Protein AF-A0A8H6HG94-F1 (afdb_monomer_lite)

Foldseek 3Di:
DPDDFQAWAAEPQGDTDTADQCLLVQQFPLHDHSVVDDSDPDHHYDHAHPVLVVQLRQLSDLDFRDACQPDDLVSLLSNCVVCLNGLRQLSVLLSLLQLVVNPPADVSLLSQLLSCVLNVVLVSNLVSLVRNVVDDLVVSCVSCVVSPPVSSVSSVVSVVVVCVVPVDDPPPPVVVVVVVVVVPVVPDPDDDDDDDDDDDPPVVVVVVVVVVVVVVVVPPDPDDDPPPVVVVVVVDDDDDDDDDDDDDDDDDDDDDDDDDDDDDDDDDDDDPPPPPPPPDPDQQPCQVPADEQPPDPDRFQAWAAEPQGHIHGADQCLLVSQFPLDDHSVVDDSDSDHHYDHHHPVLVSQLRQLSDSDNRDHCPPPDPVSLVSNCVVCVNGSRSSSVSSSVSNVD

Structure (mmCIF, N/CA/C/O backbone):
data_AF-A0A8H6HG94-F1
#
_entry.id   AF-A0A8H6HG94-F1
#
loop_
_atom_site.group_PDB
_atom_site.id
_atom_site.type_symbol
_atom_site.label_atom_id
_atom_site.label_alt_id
_atom_site.label_comp_id
_atom_site.label_asym_id
_atom_site.label_entity_id
_atom_site.label_seq_id
_atom_site.pdbx_PDB_ins_code
_atom_site.Cartn_x
_atom_site.Cartn_y
_atom_site.Cartn_z
_atom_site.occupancy
_atom_site.B_iso_or_equiv
_atom_site.auth_seq_id
_atom_site.auth_comp_id
_atom_site.auth_asym_id
_atom_site.auth_atom_id
_atom_site.pdbx_PDB_model_num
ATOM 1 N N . CYS A 1 1 ? -9.031 15.839 4.092 1.00 82.94 1 CYS A N 1
ATOM 2 C CA . CYS A 1 1 ? -9.150 15.221 5.429 1.00 82.94 1 CYS A CA 1
ATOM 3 C C . CYS A 1 1 ? -9.768 16.244 6.386 1.00 82.94 1 CYS A C 1
ATOM 5 O O . CYS A 1 1 ? -9.260 17.359 6.403 1.00 82.94 1 CYS A O 1
ATOM 7 N N . PRO A 1 2 ? -10.858 15.927 7.112 1.00 89.69 2 PRO A N 1
ATOM 8 C CA . PRO A 1 2 ? -11.470 16.844 8.082 1.00 89.69 2 PRO A CA 1
ATOM 9 C C . PRO A 1 2 ? -10.837 16.780 9.485 1.00 89.69 2 PRO A C 1
ATOM 11 O O . PRO A 1 2 ? -11.176 17.596 10.338 1.00 89.69 2 PRO A O 1
ATOM 14 N N . ILE A 1 3 ? -9.959 15.805 9.743 1.00 92.38 3 ILE A N 1
ATOM 15 C CA . ILE A 1 3 ? -9.299 15.629 11.041 1.00 92.38 3 ILE A CA 1
ATOM 16 C C . ILE A 1 3 ? -8.318 16.796 11.251 1.00 92.38 3 ILE A C 1
ATOM 18 O O . ILE A 1 3 ? -7.594 17.140 10.312 1.00 92.38 3 ILE A O 1
ATOM 22 N N . PRO A 1 4 ? -8.274 17.423 12.440 1.00 94.81 4 PRO A N 1
ATOM 23 C CA . PRO A 1 4 ? -7.261 18.422 12.756 1.00 94.81 4 PRO A CA 1
ATOM 24 C C . PRO A 1 4 ? -5.846 17.848 12.642 1.00 94.81 4 PRO A C 1
ATOM 26 O O . PRO A 1 4 ? -5.587 16.709 13.027 1.00 94.81 4 PRO A O 1
ATOM 29 N N . VAL A 1 5 ? -4.924 18.642 12.106 1.00 96.38 5 VAL A N 1
ATOM 30 C CA . VAL A 1 5 ? -3.499 18.292 12.066 1.00 96.38 5 VAL A CA 1
ATOM 31 C C . VAL A 1 5 ? -2.933 18.372 13.484 1.00 96.38 5 VAL A C 1
ATOM 33 O O . VAL A 1 5 ? -3.078 19.404 14.135 1.00 96.38 5 VAL A O 1
ATOM 36 N N . ASP A 1 6 ? -2.286 17.301 13.942 1.00 96.56 6 ASP A N 1
ATOM 37 C CA . ASP A 1 6 ? -1.688 17.181 15.285 1.00 96.56 6 ASP A CA 1
ATOM 38 C C . ASP A 1 6 ? -0.169 16.906 15.239 1.00 96.56 6 ASP A C 1
ATOM 40 O O . ASP A 1 6 ? 0.481 16.731 16.272 1.00 96.56 6 ASP A O 1
ATOM 44 N N . LEU A 1 7 ? 0.407 16.880 14.034 1.00 96.56 7 LEU A N 1
ATOM 45 C CA . LEU A 1 7 ? 1.827 16.672 13.789 1.00 96.56 7 LEU A CA 1
ATOM 46 C C . LEU A 1 7 ? 2.259 17.407 12.520 1.00 96.56 7 LEU A C 1
ATOM 48 O O . LEU A 1 7 ? 1.580 17.342 11.494 1.00 96.56 7 LEU A O 1
ATOM 52 N N . ILE A 1 8 ? 3.422 18.056 12.567 1.00 97.81 8 ILE A N 1
ATOM 53 C CA . ILE A 1 8 ? 4.072 18.634 11.388 1.00 97.81 8 ILE A CA 1
ATOM 54 C C . ILE A 1 8 ? 5.336 17.835 11.081 1.00 97.81 8 ILE A C 1
ATOM 56 O O . ILE A 1 8 ? 6.225 17.700 11.921 1.00 97.81 8 ILE A O 1
ATOM 60 N N . LEU A 1 9 ? 5.421 17.323 9.860 1.00 97.94 9 LEU A N 1
ATOM 61 C CA . LEU A 1 9 ? 6.606 16.677 9.310 1.00 97.94 9 LEU A CA 1
ATOM 62 C C . LEU A 1 9 ? 7.356 17.685 8.434 1.00 97.94 9 LEU A C 1
ATOM 64 O O . LEU A 1 9 ? 6.733 18.455 7.699 1.00 97.94 9 LEU A O 1
ATOM 68 N N . ARG A 1 10 ? 8.686 17.683 8.501 1.00 98.56 10 ARG A N 1
ATOM 69 C CA . ARG A 1 10 ? 9.562 18.490 7.650 1.00 98.56 10 ARG A CA 1
ATOM 70 C C . ARG A 1 10 ? 10.376 17.567 6.756 1.00 98.56 10 ARG A C 1
ATOM 72 O O . ARG A 1 10 ? 11.128 16.731 7.245 1.00 98.56 10 ARG A O 1
ATOM 79 N N . SER A 1 11 ? 10.212 17.717 5.453 1.00 98.69 11 SER A N 1
ATOM 80 C CA . SER A 1 11 ? 10.972 16.964 4.457 1.00 98.69 11 SER A CA 1
ATOM 81 C C . SER A 1 11 ? 12.430 17.432 4.366 1.00 98.69 11 SER A C 1
ATOM 83 O O . SER A 1 11 ? 12.819 18.478 4.910 1.00 98.69 11 SER A O 1
ATOM 85 N N . SER A 1 12 ? 13.249 16.692 3.618 1.00 98.44 12 SER A N 1
ATOM 86 C CA . SER A 1 12 ? 14.649 17.052 3.363 1.00 98.44 12 SER A CA 1
ATOM 87 C C . SER A 1 12 ? 14.797 18.378 2.603 1.00 98.44 12 SER A C 1
ATOM 89 O O . SER A 1 12 ? 15.678 19.178 2.936 1.00 98.44 12 SER A O 1
ATOM 91 N N . ASP A 1 13 ? 13.876 18.667 1.679 1.00 98.44 13 ASP A N 1
ATOM 92 C CA . ASP A 1 13 ? 13.732 19.928 0.933 1.00 98.44 13 ASP A CA 1
ATOM 93 C C . ASP A 1 13 ? 12.934 21.010 1.693 1.00 98.44 13 ASP A C 1
ATOM 95 O O . ASP A 1 13 ? 12.581 22.047 1.135 1.00 98.44 13 ASP A O 1
ATOM 99 N N . LYS A 1 14 ? 12.712 20.812 3.000 1.00 98.25 14 LYS A N 1
ATOM 100 C CA . LYS A 1 14 ? 12.126 21.784 3.944 1.00 98.25 14 LYS A CA 1
ATOM 101 C C . LYS A 1 14 ? 10.649 22.115 3.720 1.00 98.25 14 LYS A C 1
ATOM 103 O O . LYS A 1 14 ? 10.149 23.064 4.326 1.00 98.25 14 LYS A O 1
ATOM 108 N N . ALA A 1 15 ? 9.927 21.317 2.940 1.00 98.44 15 ALA A N 1
ATOM 109 C CA . ALA A 1 15 ? 8.474 21.378 2.903 1.00 98.44 15 ALA A CA 1
ATOM 110 C C . ALA A 1 15 ? 7.891 20.954 4.262 1.00 98.44 15 ALA A C 1
ATOM 112 O O . ALA A 1 15 ? 8.326 19.973 4.868 1.00 98.44 15 ALA A O 1
ATOM 113 N N . LEU A 1 16 ? 6.895 21.702 4.742 1.00 98.19 16 LEU A N 1
ATOM 114 C CA . LEU A 1 16 ? 6.134 21.367 5.945 1.00 98.19 16 LEU A CA 1
ATOM 115 C C . LEU A 1 16 ? 4.840 20.667 5.542 1.00 98.19 16 LEU A C 1
ATOM 117 O O . LEU A 1 16 ? 4.075 21.188 4.728 1.00 98.19 16 LEU A O 1
ATOM 121 N N . ILE A 1 17 ? 4.601 19.489 6.108 1.00 98.06 17 ILE A N 1
ATOM 122 C CA . ILE A 1 17 ? 3.459 18.642 5.774 1.00 98.06 17 ILE A CA 1
ATOM 123 C C . ILE A 1 17 ? 2.725 18.288 7.062 1.00 98.06 17 ILE A C 1
ATOM 125 O O . ILE A 1 17 ? 3.310 17.732 7.990 1.00 98.06 17 ILE A O 1
ATOM 129 N N . GLY A 1 18 ? 1.438 18.626 7.120 1.00 96.88 18 GLY A N 1
ATOM 130 C CA . GLY A 1 18 ? 0.573 18.229 8.225 1.00 96.88 18 GLY A CA 1
ATOM 131 C C . GLY A 1 18 ? 0.228 16.744 8.156 1.00 96.88 18 GLY A C 1
ATOM 132 O O . GLY A 1 18 ? -0.072 16.229 7.080 1.00 96.88 18 GLY A O 1
ATOM 133 N N . ALA A 1 19 ? 0.253 16.075 9.303 1.00 97.12 19 ALA A N 1
ATOM 134 C CA . ALA A 1 19 ? -0.094 14.670 9.462 1.00 97.12 19 ALA A CA 1
ATOM 135 C C . ALA A 1 19 ? -0.987 14.458 10.698 1.00 97.12 19 ALA A C 1
ATOM 137 O O . ALA A 1 19 ? -1.244 15.392 11.464 1.00 97.12 19 ALA A O 1
ATOM 138 N N . HIS A 1 20 ? -1.459 13.219 10.865 1.00 96.62 20 HIS A N 1
ATOM 139 C CA . HIS A 1 20 ? -2.215 12.786 12.040 1.00 96.62 20 HIS A CA 1
ATOM 140 C C . HIS A 1 20 ? -1.486 11.628 12.717 1.00 96.62 20 HIS A C 1
ATOM 142 O O . HIS A 1 20 ? -1.330 10.574 12.094 1.00 96.62 20 HIS A O 1
ATOM 148 N N . LYS A 1 21 ? -1.071 11.788 13.977 1.00 96.94 21 LYS A N 1
ATOM 149 C CA . LYS A 1 21 ? -0.352 10.756 14.748 1.00 96.94 21 LYS A CA 1
ATOM 150 C C . LYS A 1 21 ? -1.092 9.417 14.722 1.00 96.94 21 LYS A C 1
ATOM 152 O O . LYS A 1 21 ? -0.488 8.386 14.438 1.00 96.94 21 LYS A O 1
ATOM 157 N N . ALA A 1 22 ? -2.411 9.459 14.925 1.00 95.62 22 ALA A N 1
ATOM 158 C CA . ALA A 1 22 ? -3.270 8.278 14.896 1.00 95.62 22 ALA A CA 1
ATOM 159 C C . ALA A 1 22 ? -3.232 7.556 13.538 1.00 95.62 22 ALA A C 1
ATOM 161 O O . ALA A 1 22 ? -3.143 6.333 13.498 1.00 95.62 22 ALA A O 1
ATOM 162 N N . ASN A 1 23 ? -3.238 8.287 12.420 1.00 96.00 23 ASN A N 1
ATOM 163 C CA . ASN A 1 23 ? -3.159 7.668 11.095 1.00 96.00 23 ASN A CA 1
ATOM 164 C C . ASN A 1 23 ? -1.783 7.045 10.843 1.00 96.00 23 ASN A C 1
ATOM 166 O O . ASN A 1 23 ? -1.712 5.958 10.272 1.00 96.00 23 ASN A O 1
ATOM 170 N N . LEU A 1 24 ? -0.704 7.707 11.275 1.00 96.62 24 LEU A N 1
ATOM 171 C CA . LEU A 1 24 ? 0.651 7.176 11.126 1.00 96.62 24 LEU A CA 1
ATOM 172 C C . LEU A 1 24 ? 0.808 5.840 11.865 1.00 96.62 24 LEU A C 1
ATOM 174 O O . LEU A 1 24 ? 1.268 4.872 11.275 1.00 96.62 24 LEU A O 1
ATOM 178 N N . GLU A 1 25 ? 0.372 5.755 13.122 1.00 95.62 25 GLU A N 1
ATOM 179 C CA . GLU A 1 25 ? 0.377 4.498 13.891 1.00 95.62 25 GLU A CA 1
ATOM 180 C C . GLU A 1 25 ? -0.512 3.419 13.250 1.00 95.62 25 GLU A C 1
ATOM 182 O O . GLU A 1 25 ? -0.218 2.216 13.266 1.00 95.62 25 GLU A O 1
ATOM 187 N N . HIS A 1 26 ? -1.638 3.848 12.688 1.00 92.88 26 HIS A N 1
ATOM 188 C CA . HIS A 1 26 ? -2.634 2.935 12.167 1.00 92.88 26 HIS A CA 1
ATOM 189 C C . HIS A 1 26 ? -2.211 2.280 10.847 1.00 92.88 26 HIS A C 1
ATOM 191 O O . HIS A 1 26 ? -2.301 1.061 10.705 1.00 92.88 26 HIS A O 1
ATOM 197 N N . PHE A 1 27 ? -1.717 3.069 9.894 1.00 94.44 27 PHE A N 1
ATOM 198 C CA . PHE A 1 27 ? -1.426 2.619 8.529 1.00 94.44 27 PHE A CA 1
ATOM 199 C C . PHE A 1 27 ? 0.044 2.259 8.288 1.00 94.44 27 PHE A C 1
ATOM 201 O O . PHE A 1 27 ? 0.406 1.854 7.182 1.00 94.44 27 PHE A O 1
ATOM 208 N N . SER A 1 28 ? 0.893 2.395 9.304 1.00 95.56 28 SER A N 1
ATOM 209 C CA . SER A 1 28 ? 2.321 2.123 9.218 1.00 95.56 28 SER A CA 1
ATOM 210 C C . SER A 1 28 ? 2.823 1.443 10.489 1.00 95.56 28 SER A C 1
ATOM 212 O O . SER A 1 28 ? 2.364 1.718 11.593 1.00 95.56 28 SER A O 1
ATOM 214 N N . ASP A 1 29 ? 3.794 0.545 10.324 1.00 95.06 29 ASP A N 1
ATOM 215 C CA . ASP A 1 29 ? 4.543 -0.051 11.440 1.00 95.06 29 ASP A CA 1
ATOM 216 C C . ASP A 1 29 ? 5.924 0.604 11.635 1.00 95.06 29 ASP A C 1
ATOM 218 O O . ASP A 1 29 ? 6.711 0.183 12.485 1.00 95.06 29 ASP A O 1
ATOM 222 N N . GLY A 1 30 ? 6.238 1.624 10.831 1.00 95.94 30 GLY A N 1
ATOM 223 C CA . GLY A 1 30 ? 7.483 2.387 10.901 1.00 95.94 30 GLY A CA 1
ATOM 224 C C . GLY A 1 30 ? 7.410 3.616 11.805 1.00 95.94 30 GLY A C 1
ATOM 225 O O . GLY A 1 30 ? 8.455 4.139 12.194 1.00 95.94 30 GLY A O 1
ATOM 226 N N . PHE A 1 31 ? 6.205 4.075 12.154 1.00 96.31 31 PHE A N 1
ATOM 227 C CA . PHE A 1 31 ? 6.005 5.195 13.072 1.00 96.31 31 PHE A CA 1
ATOM 228 C C . PHE A 1 31 ? 5.763 4.725 14.516 1.00 96.31 31 PHE A C 1
ATOM 230 O O . PHE A 1 31 ? 5.248 3.628 14.744 1.00 96.31 31 PHE A O 1
ATOM 237 N N . PRO A 1 32 ? 6.159 5.535 15.514 1.00 95.62 32 PRO A N 1
ATOM 238 C CA . PRO A 1 32 ? 5.850 5.263 16.914 1.00 95.62 32 PRO A CA 1
ATOM 239 C C . PRO A 1 32 ? 4.342 5.376 17.188 1.00 95.62 32 PRO A C 1
ATOM 241 O O . PRO A 1 32 ? 3.606 6.000 16.425 1.00 95.62 32 PRO A O 1
ATOM 244 N N . SER A 1 33 ? 3.894 4.807 18.311 1.00 96.00 33 SER A N 1
ATOM 245 C CA . SER A 1 33 ? 2.504 4.948 18.767 1.00 96.00 33 SER A CA 1
ATOM 246 C C . SER A 1 33 ? 2.163 6.419 19.014 1.00 96.00 33 SER A C 1
ATOM 248 O O . SER A 1 33 ? 3.008 7.155 19.536 1.00 96.00 33 SER A O 1
ATOM 250 N N . ALA A 1 34 ? 0.944 6.843 18.674 1.00 95.44 34 ALA A N 1
ATOM 251 C CA . ALA A 1 34 ? 0.501 8.228 18.782 1.00 95.44 34 ALA A CA 1
ATOM 252 C C . ALA A 1 34 ? 0.690 8.783 20.203 1.00 95.44 34 ALA A C 1
ATOM 254 O O . ALA A 1 34 ? 1.217 9.883 20.366 1.00 95.44 34 ALA A O 1
ATOM 255 N N . ASP A 1 35 ? 0.390 7.970 21.219 1.00 95.06 35 ASP A N 1
ATOM 256 C CA . ASP A 1 35 ? 0.524 8.321 22.639 1.00 95.06 35 ASP A CA 1
ATOM 257 C C . ASP A 1 35 ? 1.982 8.517 23.087 1.00 95.06 35 ASP A C 1
ATOM 259 O O . ASP A 1 35 ? 2.257 9.154 24.104 1.00 95.06 35 ASP A O 1
ATOM 263 N N . SER A 1 36 ? 2.943 7.958 22.345 1.00 93.75 36 SER A N 1
ATOM 264 C CA . SER A 1 36 ? 4.373 8.080 22.658 1.00 93.75 36 SER A CA 1
ATOM 265 C C . SER A 1 36 ? 5.028 9.322 22.051 1.00 93.75 36 SER A C 1
ATOM 267 O O . SER A 1 36 ? 6.178 9.630 22.372 1.00 93.75 36 SER A O 1
ATOM 269 N N . VAL A 1 37 ? 4.311 10.048 21.189 1.00 92.62 37 VAL A N 1
ATOM 270 C CA . VAL A 1 37 ? 4.799 11.258 20.527 1.00 92.62 37 VAL A CA 1
ATOM 271 C C . VAL A 1 37 ? 4.257 12.483 21.254 1.00 92.62 37 VAL A C 1
ATOM 273 O O . VAL A 1 37 ? 3.059 12.751 21.230 1.00 92.62 37 VAL A O 1
ATOM 276 N N . SER A 1 38 ? 5.142 13.274 21.861 1.00 91.44 38 SER A N 1
ATOM 277 C CA . SER A 1 38 ? 4.771 14.535 22.516 1.00 91.44 38 SER A CA 1
ATOM 278 C C . SER A 1 38 ? 4.160 15.545 21.538 1.00 91.44 38 SER A C 1
ATOM 280 O O . SER A 1 38 ? 4.526 15.574 20.361 1.00 91.44 38 SER A O 1
ATOM 282 N N . ASP A 1 39 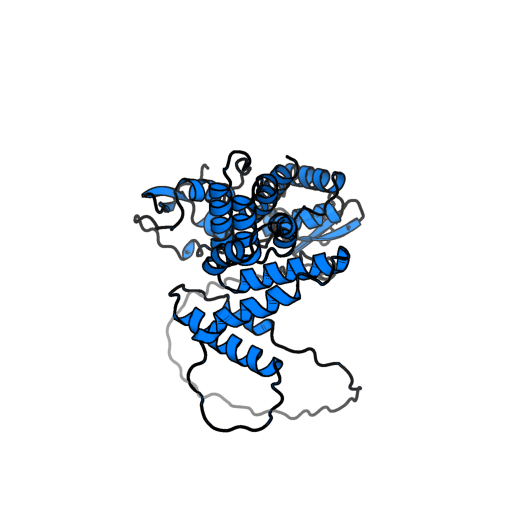? 3.278 16.418 22.022 1.00 90.25 39 ASP A N 1
ATOM 283 C CA . ASP A 1 39 ? 2.717 17.553 21.268 1.00 90.25 39 ASP A CA 1
ATOM 284 C C . ASP A 1 39 ? 3.737 18.699 21.142 1.00 90.25 39 ASP A C 1
ATOM 286 O O . ASP A 1 39 ? 3.556 19.791 21.675 1.00 90.25 39 ASP A O 1
ATOM 290 N N . SER A 1 40 ? 4.865 18.423 20.483 1.00 89.25 40 SER A N 1
ATOM 291 C CA . SER A 1 40 ? 5.859 19.449 20.166 1.00 89.25 40 SER A CA 1
ATOM 292 C C . SER A 1 40 ? 5.371 20.309 19.002 1.00 89.25 40 SER A C 1
ATOM 294 O O . SER A 1 40 ? 4.912 19.780 17.991 1.00 89.25 40 SER A O 1
ATOM 296 N N . GLU A 1 41 ? 5.534 21.629 19.111 1.00 90.69 41 GLU A N 1
ATOM 297 C CA . GLU A 1 41 ? 5.369 22.546 17.974 1.00 90.69 41 GLU A CA 1
ATOM 298 C C . GLU A 1 41 ? 6.512 22.405 16.952 1.00 90.69 41 GLU A C 1
ATOM 300 O O . GLU A 1 41 ? 6.396 22.867 15.816 1.00 90.69 41 GLU A O 1
ATOM 305 N N . GLU A 1 42 ? 7.627 21.772 17.337 1.00 96.38 42 GLU A N 1
ATOM 306 C CA . GLU A 1 42 ? 8.773 21.579 16.454 1.00 96.38 42 GLU A CA 1
ATOM 307 C C . GLU A 1 42 ? 8.487 20.501 15.392 1.00 96.38 42 GLU A C 1
ATOM 309 O O . GLU A 1 42 ? 8.160 19.364 15.747 1.00 96.38 42 GLU A O 1
ATOM 314 N N . PRO A 1 43 ? 8.655 20.815 14.091 1.00 97.69 43 PRO A N 1
ATOM 315 C CA . PRO A 1 43 ? 8.489 19.837 13.024 1.00 97.69 43 PRO A CA 1
ATOM 316 C C . PRO A 1 43 ? 9.466 18.659 13.125 1.00 97.69 43 PRO A C 1
ATOM 318 O O . PRO A 1 43 ? 10.659 18.853 13.363 1.00 97.69 43 PRO A O 1
ATOM 321 N N . VAL A 1 44 ? 8.985 17.448 12.841 1.00 97.38 44 VAL A N 1
ATOM 322 C CA . VAL A 1 44 ? 9.814 16.233 12.795 1.00 97.38 44 VAL A CA 1
ATOM 323 C C . VAL A 1 44 ? 10.494 16.108 11.434 1.00 97.38 44 VAL A C 1
ATOM 325 O O . VAL A 1 44 ? 9.818 15.995 10.414 1.00 97.38 44 VAL A O 1
ATOM 328 N N . ASP A 1 45 ? 11.826 16.092 11.415 1.00 98.00 45 ASP A N 1
ATOM 329 C CA . ASP A 1 45 ? 12.616 15.936 10.189 1.00 98.00 45 ASP A CA 1
ATOM 330 C C . ASP A 1 45 ? 12.582 14.502 9.639 1.00 98.00 45 ASP A C 1
ATOM 332 O O . ASP A 1 45 ? 12.952 13.551 10.331 1.00 98.00 45 ASP A O 1
ATOM 336 N N . LEU A 1 46 ? 12.219 14.363 8.363 1.00 98.25 46 LEU A N 1
ATOM 337 C CA . LEU A 1 46 ? 12.303 13.128 7.581 1.00 98.25 46 LEU A CA 1
ATOM 338 C C . LEU A 1 46 ? 13.290 13.303 6.411 1.00 98.25 46 LEU A C 1
ATOM 340 O O . LEU A 1 46 ? 13.616 14.421 6.012 1.00 98.25 46 LEU A O 1
ATOM 344 N N . SER A 1 47 ? 13.824 12.195 5.888 1.00 98.12 47 SER A N 1
ATOM 345 C CA . SER A 1 47 ? 14.879 12.232 4.856 1.00 98.12 47 SER A CA 1
ATOM 346 C C . SER A 1 47 ? 14.341 12.342 3.432 1.00 98.12 47 SER A C 1
ATOM 348 O O . SER A 1 47 ? 15.080 12.682 2.514 1.00 98.12 47 SER A O 1
ATOM 350 N N . GLU A 1 48 ? 13.069 12.027 3.252 1.00 98.50 48 GLU A N 1
ATOM 351 C CA . GLU A 1 48 ? 12.347 12.048 1.992 1.00 98.50 48 GLU A CA 1
ATOM 352 C C . GLU A 1 48 ? 12.009 13.495 1.613 1.00 98.50 48 GLU A C 1
ATOM 354 O O . GLU A 1 48 ? 11.821 14.352 2.485 1.00 98.50 48 GLU A O 1
ATOM 359 N N . ASP A 1 49 ? 11.946 13.776 0.313 1.00 98.62 49 ASP A N 1
ATOM 360 C CA . ASP A 1 49 ? 11.480 15.068 -0.189 1.00 98.62 49 ASP A CA 1
ATOM 361 C C . ASP A 1 49 ? 9.967 15.257 0.033 1.00 98.62 49 ASP A C 1
ATOM 363 O O . ASP A 1 49 ? 9.218 14.338 0.395 1.00 98.62 49 ASP A O 1
ATOM 367 N N . GLY A 1 50 ? 9.499 16.488 -0.168 1.00 98.38 50 GLY A N 1
ATOM 368 C CA . GLY A 1 50 ? 8.107 16.840 0.058 1.00 98.38 50 GLY A CA 1
ATOM 369 C C . GLY A 1 50 ? 7.118 16.144 -0.884 1.00 98.38 50 GLY A C 1
ATOM 370 O O . GLY A 1 50 ? 5.968 15.946 -0.489 1.00 98.38 50 GLY A O 1
ATOM 371 N N . ALA A 1 51 ? 7.518 15.776 -2.105 1.00 97.94 51 ALA A N 1
ATOM 372 C CA . ALA A 1 51 ? 6.645 15.108 -3.072 1.00 97.94 51 ALA A CA 1
ATOM 373 C C . ALA A 1 51 ? 6.411 13.643 -2.677 1.00 97.94 51 ALA A C 1
ATOM 375 O O . ALA A 1 51 ? 5.262 13.214 -2.528 1.00 97.94 51 ALA A O 1
ATOM 376 N N . THR A 1 52 ? 7.493 12.927 -2.379 1.00 98.38 52 THR A N 1
ATOM 377 C CA . THR A 1 52 ? 7.501 11.554 -1.873 1.00 98.38 52 THR A CA 1
ATOM 378 C C . THR A 1 52 ? 6.681 11.439 -0.591 1.00 98.38 52 THR A C 1
ATOM 380 O O . THR A 1 52 ? 5.818 10.567 -0.484 1.00 98.38 52 THR A O 1
ATOM 383 N N . LEU A 1 53 ? 6.870 12.352 0.373 1.00 98.31 53 LEU A N 1
ATOM 384 C CA . LEU A 1 53 ? 6.099 12.330 1.620 1.00 98.31 53 LEU A CA 1
ATOM 385 C C . LEU A 1 53 ? 4.608 12.589 1.404 1.00 98.31 53 LEU A C 1
ATOM 387 O O . LEU A 1 53 ? 3.789 11.920 2.029 1.00 98.31 53 LEU A O 1
ATOM 391 N N . LYS A 1 54 ? 4.224 13.523 0.527 1.00 97.31 54 LYS A N 1
ATOM 392 C CA . LYS A 1 54 ? 2.803 13.768 0.228 1.00 97.31 54 LYS A CA 1
ATOM 393 C C . LYS A 1 54 ? 2.132 12.527 -0.352 1.00 97.31 54 LYS A C 1
ATOM 395 O O . LYS A 1 54 ? 1.030 12.184 0.076 1.00 97.31 54 LYS A O 1
ATOM 400 N N . LEU A 1 55 ? 2.797 11.848 -1.288 1.00 97.62 55 LEU A N 1
ATOM 401 C CA . LEU A 1 55 ? 2.300 10.603 -1.871 1.00 97.62 55 LEU A CA 1
ATOM 402 C C . LEU A 1 55 ? 2.217 9.503 -0.814 1.00 97.62 55 LEU A C 1
ATOM 404 O O . LEU A 1 55 ? 1.147 8.927 -0.637 1.00 97.62 55 LEU A O 1
ATOM 408 N N . LEU A 1 56 ? 3.281 9.282 -0.041 1.00 97.94 56 LEU A N 1
ATOM 409 C CA . LEU A 1 56 ? 3.312 8.289 1.033 1.00 97.94 56 LEU A CA 1
ATOM 410 C C . LEU A 1 56 ? 2.169 8.496 2.039 1.00 97.94 56 LEU A C 1
ATOM 412 O O . LEU A 1 56 ? 1.417 7.566 2.334 1.00 97.94 56 LEU A O 1
ATOM 416 N N . LEU A 1 57 ? 2.011 9.727 2.535 1.00 96.94 57 LEU A N 1
ATOM 417 C CA . LEU A 1 57 ? 0.988 10.086 3.518 1.00 96.94 57 LEU A CA 1
ATOM 418 C C . LEU A 1 57 ? -0.420 9.981 2.939 1.00 96.94 57 LEU A C 1
ATOM 420 O O . LEU A 1 57 ? -1.3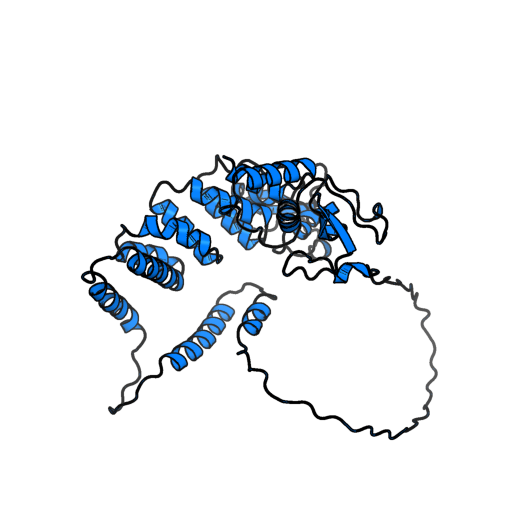40 9.625 3.671 1.00 96.94 57 LEU A O 1
ATOM 424 N N . SER A 1 58 ? -0.606 10.213 1.634 1.00 95.38 58 SER A N 1
ATOM 425 C CA . SER A 1 58 ? -1.911 10.035 0.989 1.00 95.38 58 SER A CA 1
ATOM 426 C C . SER A 1 58 ? -2.455 8.610 1.143 1.00 95.38 58 SER A C 1
ATOM 428 O O . SER A 1 58 ? -3.673 8.450 1.233 1.00 95.38 58 SER A O 1
ATOM 430 N N . GLY A 1 59 ? -1.567 7.612 1.259 1.00 94.19 59 GLY A N 1
ATOM 431 C CA . GLY A 1 59 ? -1.920 6.217 1.520 1.00 94.19 59 GLY A CA 1
ATOM 432 C C . GLY A 1 59 ? -2.143 5.845 2.975 1.00 94.19 59 GLY A C 1
ATOM 433 O O . GLY A 1 59 ? -2.478 4.700 3.258 1.00 94.19 59 GLY A O 1
ATOM 434 N N . MET A 1 60 ? -2.005 6.803 3.888 1.00 95.12 60 MET A N 1
ATOM 435 C CA . MET A 1 60 ? -2.374 6.666 5.300 1.00 95.12 60 MET A CA 1
ATOM 436 C C . MET A 1 60 ? -3.715 7.341 5.602 1.00 95.12 60 MET A C 1
ATOM 438 O O . MET A 1 60 ? -4.032 7.684 6.742 1.00 95.12 60 MET A O 1
ATOM 442 N N . HIS A 1 61 ? -4.511 7.575 4.565 1.00 91.56 61 HIS A N 1
ATOM 443 C CA . HIS A 1 61 ? -5.881 8.036 4.676 1.00 91.56 61 HIS A CA 1
ATOM 444 C C . HIS A 1 61 ? -6.807 7.019 4.016 1.00 91.56 61 HIS A C 1
ATOM 446 O O . HIS A 1 61 ? -6.444 6.377 3.032 1.00 91.56 61 HIS A O 1
ATOM 452 N N . LYS A 1 62 ? -8.032 6.920 4.537 1.00 90.25 62 LYS A N 1
ATOM 453 C CA . LYS A 1 62 ? -9.139 6.168 3.935 1.00 90.25 62 LYS A CA 1
ATOM 454 C C . LYS A 1 62 ? -9.643 6.880 2.676 1.00 90.25 62 LYS A C 1
ATOM 456 O O . LYS A 1 62 ? -10.689 7.521 2.675 1.00 90.25 62 LYS A O 1
ATOM 461 N N . GLN A 1 63 ? -8.821 6.876 1.638 1.00 92.00 63 GLN A N 1
ATOM 462 C CA . GLN A 1 63 ? -9.112 7.478 0.347 1.00 92.00 63 GLN A CA 1
ATOM 463 C C . GLN A 1 63 ? -8.418 6.683 -0.753 1.00 92.00 63 GLN A C 1
ATOM 465 O O . GLN A 1 63 ? -7.437 5.977 -0.517 1.00 92.00 63 GLN A O 1
ATOM 470 N N . ARG A 1 64 ? -8.909 6.835 -1.983 1.00 91.88 64 ARG A N 1
ATOM 471 C CA . ARG A 1 64 ? -8.260 6.255 -3.158 1.00 91.88 64 ARG A CA 1
ATOM 472 C C . ARG A 1 64 ? -6.844 6.818 -3.289 1.00 91.88 64 ARG A C 1
ATOM 474 O O . ARG A 1 64 ? -6.663 8.034 -3.204 1.00 91.88 64 ARG A O 1
ATOM 481 N N . LEU A 1 65 ? -5.863 5.941 -3.511 1.00 91.69 65 LEU A N 1
ATOM 482 C CA . LEU A 1 65 ? -4.497 6.386 -3.774 1.00 91.69 65 LEU A CA 1
ATOM 483 C C . LEU A 1 65 ? -4.450 7.222 -5.059 1.00 91.69 65 LEU A C 1
ATOM 485 O O . LEU A 1 65 ? -5.182 6.915 -6.010 1.00 91.69 65 LEU A O 1
ATOM 489 N N . PRO A 1 66 ? -3.603 8.265 -5.104 1.00 92.19 66 PRO A N 1
ATOM 490 C CA . PRO A 1 66 ? -3.318 8.958 -6.349 1.00 92.19 66 PRO A CA 1
ATOM 491 C C . PRO A 1 66 ? -2.774 7.961 -7.376 1.00 92.19 66 PRO A C 1
ATOM 493 O O . PRO A 1 66 ? -2.123 6.978 -7.023 1.00 92.19 66 PRO A O 1
ATOM 496 N N . ALA A 1 67 ? -3.068 8.205 -8.652 1.00 90.75 67 ALA A N 1
ATOM 497 C CA . ALA A 1 67 ? -2.538 7.370 -9.719 1.00 90.75 67 ALA A CA 1
ATOM 498 C C . ALA A 1 67 ? -1.010 7.489 -9.752 1.00 90.75 67 ALA A C 1
ATOM 500 O O . ALA A 1 67 ? -0.482 8.598 -9.762 1.00 90.75 67 ALA A O 1
ATOM 501 N N . LEU A 1 68 ? -0.314 6.353 -9.806 1.00 95.69 68 LEU A N 1
ATOM 502 C CA . LEU A 1 68 ? 1.150 6.317 -9.903 1.00 95.69 68 LEU A CA 1
ATOM 503 C C . LEU A 1 68 ? 1.631 6.297 -11.363 1.00 95.69 68 LEU A C 1
ATOM 505 O O . LEU A 1 68 ? 2.795 6.020 -11.646 1.00 95.69 68 LEU A O 1
ATOM 509 N N . ILE A 1 69 ? 0.721 6.520 -12.315 1.00 93.25 69 ILE A N 1
ATOM 510 C CA . ILE A 1 69 ? 1.029 6.451 -13.744 1.00 93.25 69 ILE A CA 1
ATOM 511 C C . ILE A 1 69 ? 1.908 7.612 -14.205 1.00 93.25 69 ILE A C 1
ATOM 513 O O . ILE A 1 69 ? 2.774 7.385 -15.043 1.00 93.25 69 ILE A O 1
ATOM 517 N N . ASP A 1 70 ? 1.708 8.791 -13.617 1.00 92.94 70 ASP A N 1
ATOM 518 C CA . ASP A 1 70 ? 2.376 10.039 -13.996 1.00 92.94 70 ASP A CA 1
ATOM 519 C C . ASP A 1 70 ? 3.729 10.237 -13.293 1.00 92.94 70 ASP A C 1
ATOM 521 O O . ASP A 1 70 ? 4.348 11.282 -13.460 1.00 92.94 70 ASP A O 1
ATOM 525 N N . LEU A 1 71 ? 4.156 9.270 -12.475 1.00 95.56 71 LEU A N 1
ATOM 526 C CA . LEU A 1 71 ? 5.434 9.326 -11.775 1.00 95.56 71 LEU A CA 1
ATOM 527 C C . LEU A 1 71 ? 6.542 8.752 -12.650 1.00 95.56 71 LEU A C 1
ATOM 529 O O . LEU A 1 71 ? 6.405 7.654 -13.201 1.00 95.56 71 LEU A O 1
ATOM 533 N N . GLU A 1 72 ? 7.656 9.470 -12.702 1.00 94.12 72 GLU A N 1
ATOM 534 C CA . GLU A 1 72 ? 8.885 8.996 -13.323 1.00 94.12 72 GLU A CA 1
ATOM 535 C C . GLU A 1 72 ? 9.511 7.869 -12.487 1.00 94.12 72 GLU A C 1
ATOM 537 O O . GLU A 1 72 ? 9.219 7.690 -11.298 1.00 94.12 72 GLU A O 1
ATOM 542 N N . MET A 1 73 ? 10.409 7.089 -13.094 1.00 92.38 73 MET A N 1
ATOM 543 C CA . MET A 1 73 ? 11.018 5.933 -12.429 1.00 92.38 73 MET A CA 1
ATOM 544 C C . MET A 1 73 ? 11.757 6.309 -11.131 1.00 92.38 73 MET A C 1
ATOM 546 O O . MET A 1 73 ? 11.655 5.597 -10.131 1.00 92.38 73 MET A O 1
ATOM 550 N N . GLU A 1 74 ? 12.461 7.444 -11.115 1.00 92.75 74 GLU A N 1
ATOM 551 C CA . GLU A 1 74 ? 13.143 7.944 -9.912 1.00 92.75 74 GLU A CA 1
ATOM 552 C C . GLU A 1 74 ? 12.148 8.232 -8.774 1.00 92.75 74 GLU A C 1
ATOM 554 O O . GLU A 1 74 ? 12.362 7.802 -7.638 1.00 92.75 74 GLU A O 1
ATOM 559 N N . GLU A 1 75 ? 11.018 8.874 -9.087 1.00 95.94 75 GLU A N 1
ATOM 560 C CA . GLU A 1 75 ? 9.956 9.189 -8.125 1.00 95.94 75 GLU A CA 1
ATOM 561 C C . GLU A 1 75 ? 9.267 7.917 -7.609 1.00 95.94 75 GLU A C 1
ATOM 563 O O . GLU A 1 75 ? 9.003 7.787 -6.410 1.00 95.94 75 GLU A O 1
ATOM 568 N N . LEU A 1 76 ? 9.015 6.940 -8.490 1.00 96.12 76 LEU A N 1
ATOM 569 C CA . LEU A 1 76 ? 8.443 5.642 -8.123 1.00 96.12 76 LEU A CA 1
ATOM 570 C C . LEU A 1 76 ? 9.351 4.862 -7.178 1.00 96.12 76 LEU A C 1
ATOM 572 O O . LEU A 1 76 ? 8.868 4.310 -6.187 1.00 96.12 76 LEU A O 1
ATOM 576 N N . VAL A 1 77 ? 10.655 4.813 -7.462 1.00 94.62 77 VAL A N 1
ATOM 577 C CA . VAL A 1 77 ? 11.628 4.149 -6.589 1.00 94.62 77 VAL A CA 1
ATOM 578 C C . VAL A 1 77 ? 11.710 4.875 -5.251 1.00 94.62 77 VAL A C 1
ATOM 580 O O . VAL A 1 77 ? 11.634 4.211 -4.219 1.00 94.62 77 VAL A O 1
ATOM 583 N N . ALA A 1 78 ? 11.777 6.210 -5.232 1.00 96.75 78 ALA A N 1
ATOM 584 C CA . ALA A 1 78 ? 11.787 6.988 -3.992 1.00 96.75 78 ALA A CA 1
ATOM 585 C C . ALA A 1 78 ? 10.544 6.711 -3.125 1.00 96.75 78 ALA A C 1
ATOM 587 O O . ALA A 1 78 ? 10.666 6.423 -1.929 1.00 96.75 78 ALA A O 1
ATOM 588 N N . LEU A 1 79 ? 9.352 6.697 -3.734 1.00 98.00 79 LEU A N 1
ATOM 589 C CA . LEU A 1 79 ? 8.106 6.339 -3.058 1.00 98.00 79 LEU A CA 1
ATOM 590 C C . LEU A 1 79 ? 8.110 4.889 -2.563 1.00 98.00 79 LEU A C 1
ATOM 592 O O . LEU A 1 79 ? 7.680 4.625 -1.440 1.00 98.00 79 LEU A O 1
ATOM 596 N N . ALA A 1 80 ? 8.616 3.952 -3.365 1.00 96.75 80 ALA A N 1
ATOM 597 C CA . ALA A 1 80 ? 8.713 2.548 -2.988 1.00 96.75 80 ALA A CA 1
ATOM 598 C C . ALA A 1 80 ? 9.655 2.349 -1.791 1.00 96.75 80 ALA A C 1
ATOM 600 O O . ALA A 1 80 ? 9.317 1.630 -0.851 1.00 96.75 80 ALA A O 1
ATOM 601 N N . GLU A 1 81 ? 10.814 3.013 -1.780 1.00 97.12 81 GLU A N 1
ATOM 602 C CA . GLU A 1 81 ? 11.759 2.958 -0.662 1.00 97.12 81 GLU A CA 1
ATOM 603 C C . GLU A 1 81 ? 11.185 3.584 0.610 1.00 97.12 81 GLU A C 1
ATOM 605 O O . GLU A 1 81 ? 11.351 3.021 1.695 1.00 97.12 81 GLU A O 1
ATOM 610 N N . ALA A 1 82 ? 10.479 4.711 0.489 1.00 98.19 82 ALA A N 1
ATOM 611 C CA . ALA A 1 82 ? 9.768 5.319 1.607 1.00 98.19 82 ALA A CA 1
ATOM 612 C C . ALA A 1 82 ? 8.669 4.380 2.137 1.00 98.19 82 ALA A C 1
ATOM 614 O O . ALA A 1 82 ? 8.564 4.165 3.346 1.00 98.19 82 ALA A O 1
ATOM 615 N N . GLY A 1 83 ? 7.905 3.751 1.238 1.00 97.62 83 GLY A N 1
ATOM 616 C CA . GLY A 1 83 ? 6.908 2.735 1.568 1.00 97.62 83 GLY A CA 1
ATOM 617 C C . GLY A 1 83 ? 7.499 1.588 2.385 1.00 97.62 83 GLY A C 1
ATOM 618 O O . GLY A 1 83 ? 6.946 1.235 3.422 1.00 97.62 83 GLY A O 1
ATOM 619 N N . GLU A 1 84 ? 8.652 1.055 1.977 1.00 97.25 84 GLU A N 1
ATOM 620 C CA . GLU A 1 84 ? 9.362 0.007 2.720 1.00 97.25 84 GLU A CA 1
ATOM 621 C C . GLU A 1 84 ? 9.890 0.498 4.069 1.00 97.25 84 GLU A C 1
ATOM 623 O O . GLU A 1 84 ? 9.729 -0.176 5.085 1.00 97.25 84 GLU A O 1
ATOM 628 N N . LYS A 1 85 ? 10.518 1.679 4.096 1.00 97.25 85 LYS A N 1
ATOM 629 C CA . LYS A 1 85 ? 11.115 2.258 5.306 1.00 97.25 85 LYS A CA 1
ATOM 630 C C . LYS A 1 85 ? 10.075 2.471 6.400 1.00 97.25 85 LYS A C 1
ATOM 632 O O . LYS A 1 85 ? 10.356 2.218 7.571 1.00 97.25 85 LYS A O 1
ATOM 637 N N . TYR A 1 86 ? 8.894 2.937 6.011 1.00 97.81 86 TYR A N 1
ATOM 638 C CA . TYR A 1 86 ? 7.793 3.206 6.921 1.00 97.81 86 TYR A CA 1
ATOM 639 C C . TYR A 1 86 ? 6.761 2.076 6.956 1.00 97.81 86 TYR A C 1
ATOM 641 O O . TYR A 1 86 ? 5.741 2.234 7.608 1.00 97.81 86 TYR A O 1
ATOM 649 N N . PHE A 1 87 ? 6.984 0.932 6.308 1.00 96.75 87 PHE A N 1
ATOM 650 C CA . PHE A 1 87 ? 6.032 -0.188 6.282 1.00 96.75 87 PHE A CA 1
ATOM 651 C C . PHE A 1 87 ? 4.598 0.224 5.888 1.00 96.75 87 PHE A C 1
ATOM 653 O O . PHE A 1 87 ? 3.622 -0.170 6.526 1.00 96.75 87 PHE A O 1
ATOM 660 N N . VAL A 1 88 ? 4.462 1.049 4.847 1.00 96.94 88 VAL A N 1
ATOM 661 C CA . VAL A 1 88 ? 3.163 1.469 4.297 1.00 96.94 88 VAL A CA 1
ATOM 662 C C . VAL A 1 88 ? 2.742 0.454 3.244 1.00 96.94 88 VAL A C 1
ATOM 664 O O . VAL A 1 88 ? 2.987 0.630 2.050 1.00 96.94 88 VAL A O 1
ATOM 667 N N . TYR A 1 89 ? 2.131 -0.641 3.694 1.00 94.88 89 TYR A N 1
ATOM 668 C CA . TYR A 1 89 ? 1.907 -1.835 2.870 1.00 94.88 89 TYR A CA 1
ATOM 669 C C . TYR A 1 89 ? 1.142 -1.571 1.566 1.00 94.88 89 TYR A C 1
ATOM 671 O O . TYR A 1 89 ? 1.486 -2.148 0.536 1.00 94.88 89 TYR A O 1
ATOM 679 N N . GLY A 1 90 ? 0.156 -0.666 1.579 1.00 93.62 90 GLY A N 1
ATOM 680 C CA . GLY A 1 90 ? -0.568 -0.270 0.366 1.00 93.62 90 GLY A CA 1
ATOM 681 C C . GLY A 1 90 ? 0.337 0.383 -0.686 1.00 93.62 90 GLY A C 1
ATOM 682 O O . GLY A 1 90 ? 0.232 0.055 -1.865 1.00 93.62 90 GLY A O 1
ATOM 683 N N . MET A 1 91 ? 1.271 1.243 -0.261 1.00 96.19 91 MET A N 1
ATOM 684 C CA . MET A 1 91 ? 2.248 1.884 -1.154 1.00 96.19 91 MET A CA 1
ATOM 685 C C . MET A 1 91 ? 3.296 0.896 -1.652 1.00 96.19 91 MET A C 1
ATOM 687 O O . MET A 1 91 ? 3.601 0.878 -2.839 1.00 96.19 91 MET A O 1
ATOM 691 N N . MET A 1 92 ? 3.805 0.035 -0.765 1.00 96.06 92 MET A N 1
ATOM 692 C CA . MET A 1 92 ? 4.747 -1.024 -1.144 1.00 96.06 92 MET A CA 1
ATOM 693 C C . MET A 1 92 ? 4.160 -1.901 -2.254 1.00 96.06 92 MET A C 1
ATOM 695 O O . MET A 1 92 ? 4.814 -2.152 -3.265 1.00 96.06 92 MET A O 1
ATOM 699 N N . ALA A 1 93 ? 2.905 -2.326 -2.092 1.00 94.06 93 ALA A N 1
ATOM 700 C CA . ALA A 1 93 ? 2.219 -3.162 -3.064 1.00 94.06 93 ALA A CA 1
ATOM 701 C C . ALA A 1 93 ? 1.938 -2.417 -4.380 1.00 94.06 93 ALA A C 1
ATOM 703 O O . ALA A 1 93 ? 2.223 -2.948 -5.450 1.00 94.06 93 ALA A O 1
ATOM 704 N N . ALA A 1 94 ? 1.443 -1.175 -4.315 1.00 95.50 94 ALA A N 1
ATOM 705 C CA . ALA A 1 94 ? 1.163 -0.375 -5.507 1.00 95.50 94 ALA A CA 1
ATOM 706 C C . ALA A 1 94 ? 2.434 -0.104 -6.333 1.00 95.50 94 ALA A C 1
ATOM 708 O O . ALA A 1 94 ? 2.440 -0.333 -7.542 1.00 95.50 94 ALA A O 1
ATOM 709 N N . CYS A 1 95 ? 3.538 0.298 -5.690 1.00 96.00 95 CYS A N 1
ATOM 710 C CA . CYS A 1 95 ? 4.813 0.501 -6.379 1.00 96.00 95 CYS A CA 1
ATOM 711 C C . CYS A 1 95 ? 5.376 -0.807 -6.949 1.00 96.00 95 CYS A C 1
ATOM 713 O O . CYS A 1 95 ? 5.867 -0.816 -8.076 1.00 96.00 95 CYS A O 1
ATOM 715 N N . THR A 1 96 ? 5.275 -1.919 -6.212 1.00 93.12 96 THR A N 1
ATOM 716 C CA . THR A 1 96 ? 5.758 -3.229 -6.686 1.00 93.12 96 THR A CA 1
ATOM 717 C C . THR A 1 96 ? 5.050 -3.664 -7.969 1.00 93.12 96 THR A C 1
ATOM 719 O O . THR A 1 96 ? 5.706 -4.204 -8.854 1.00 93.12 96 THR A O 1
ATOM 722 N N . GLU A 1 97 ? 3.752 -3.384 -8.114 1.00 92.31 97 GLU A N 1
ATOM 723 C CA . GLU A 1 97 ? 3.007 -3.687 -9.343 1.00 92.31 97 GLU A CA 1
ATOM 724 C C . GLU A 1 97 ? 3.235 -2.656 -10.465 1.00 92.31 97 GLU A C 1
ATOM 726 O O . GLU A 1 97 ? 3.189 -3.010 -11.647 1.00 92.31 97 GLU A O 1
ATOM 731 N N . ARG A 1 98 ? 3.489 -1.383 -10.127 1.00 94.12 98 ARG A N 1
ATOM 732 C CA . ARG A 1 98 ? 3.674 -0.305 -11.114 1.00 94.12 98 ARG A CA 1
ATOM 733 C C . ARG A 1 98 ? 5.051 -0.325 -11.768 1.00 94.12 98 ARG A C 1
ATOM 735 O O . ARG A 1 98 ? 5.134 -0.171 -12.987 1.00 94.12 98 ARG A O 1
ATOM 742 N N . ILE A 1 99 ? 6.117 -0.497 -10.988 1.00 91.81 99 ILE A N 1
ATOM 743 C CA . ILE A 1 99 ? 7.490 -0.330 -11.479 1.00 91.81 99 ILE A CA 1
ATOM 744 C C . ILE A 1 99 ? 7.824 -1.223 -12.698 1.00 91.81 99 ILE A C 1
ATOM 746 O O . ILE A 1 99 ? 8.334 -0.683 -13.679 1.00 91.81 99 ILE A O 1
ATOM 750 N N . PRO A 1 100 ? 7.483 -2.530 -12.752 1.00 89.50 100 PRO A N 1
ATOM 751 C CA . PRO A 1 100 ? 7.779 -3.368 -13.922 1.00 89.50 100 PRO A CA 1
ATOM 752 C C . PRO A 1 100 ? 7.206 -2.831 -15.238 1.00 89.50 100 PRO A C 1
ATOM 754 O O . PRO A 1 100 ? 7.659 -3.212 -16.310 1.00 89.50 100 PRO A O 1
ATOM 757 N N . ARG A 1 101 ? 6.171 -1.986 -15.160 1.00 88.81 101 ARG A N 1
ATOM 758 C CA . ARG A 1 101 ? 5.445 -1.435 -16.308 1.00 88.81 101 ARG A CA 1
ATOM 759 C C . ARG A 1 101 ? 6.028 -0.120 -16.814 1.00 88.81 101 ARG A C 1
ATOM 761 O O . ARG A 1 101 ? 5.651 0.296 -17.904 1.00 88.81 101 ARG A O 1
ATOM 768 N N . VAL A 1 102 ? 6.857 0.560 -16.018 1.00 89.81 102 VAL A N 1
ATOM 769 C CA . VAL A 1 102 ? 7.594 1.756 -16.467 1.00 89.81 102 VAL A CA 1
ATOM 770 C C . VAL A 1 102 ? 8.992 1.437 -16.947 1.00 89.81 102 VAL A C 1
ATOM 772 O O . VAL A 1 102 ? 9.549 2.250 -17.660 1.00 89.81 102 VAL A O 1
ATOM 775 N N . VAL A 1 103 ? 9.550 0.277 -16.587 1.00 90.94 103 VAL A N 1
ATOM 776 C CA . VAL A 1 103 ? 10.897 -0.106 -17.017 1.00 90.94 103 VAL A CA 1
ATOM 777 C C . VAL A 1 103 ? 10.921 -0.259 -18.539 1.00 90.94 103 VAL A C 1
ATOM 779 O O . VAL A 1 103 ? 10.409 -1.230 -19.097 1.00 90.94 103 VAL A O 1
ATOM 782 N N . THR A 1 104 ? 11.528 0.716 -19.204 1.00 89.19 104 THR A N 1
ATOM 783 C CA . THR A 1 104 ? 11.717 0.783 -20.654 1.00 89.19 104 THR A CA 1
ATOM 784 C C . THR A 1 104 ? 13.171 0.590 -21.063 1.00 89.19 104 THR A C 1
ATOM 786 O O . THR A 1 104 ? 13.431 0.114 -22.172 1.00 89.19 104 THR A O 1
ATOM 789 N N . ASP A 1 105 ? 14.117 0.904 -20.175 1.00 89.69 105 ASP A N 1
ATOM 790 C CA . ASP A 1 105 ? 15.545 0.804 -20.453 1.00 89.69 105 ASP A CA 1
ATOM 791 C C . ASP A 1 105 ? 16.350 0.068 -19.365 1.00 89.69 105 ASP A C 1
ATOM 793 O O . ASP A 1 105 ? 15.826 -0.491 -18.397 1.00 89.69 105 ASP A O 1
ATOM 797 N N . LEU A 1 106 ? 17.667 0.004 -19.577 1.00 86.62 106 LEU A N 1
ATOM 798 C CA . LEU A 1 106 ? 18.591 -0.665 -18.671 1.00 86.62 106 LEU A CA 1
ATOM 799 C C . LEU A 1 106 ? 18.737 0.038 -17.323 1.00 86.62 106 LEU A C 1
ATOM 801 O O . LEU A 1 106 ? 18.897 -0.637 -16.303 1.00 86.62 106 LEU A O 1
ATOM 805 N N . GLU A 1 107 ? 18.838 1.362 -17.328 1.00 88.12 107 GLU A N 1
ATOM 806 C CA . GLU A 1 107 ? 19.105 2.128 -16.117 1.00 88.12 107 GLU A CA 1
ATOM 807 C C . GLU A 1 107 ? 17.944 1.926 -15.141 1.00 88.12 107 GLU A C 1
ATOM 809 O O . GLU A 1 107 ? 18.158 1.541 -13.987 1.00 88.12 107 GLU A O 1
ATOM 814 N N . GLU A 1 108 ? 16.721 2.001 -15.662 1.00 91.12 108 GLU A N 1
ATOM 815 C CA . GLU A 1 108 ? 15.487 1.701 -14.942 1.00 91.12 108 GLU A CA 1
ATOM 816 C C . GLU A 1 108 ? 15.429 0.236 -14.489 1.00 91.12 108 GLU A C 1
ATOM 818 O O . GLU A 1 108 ? 15.155 -0.042 -13.318 1.00 91.12 108 GLU A O 1
ATOM 823 N N . ALA A 1 109 ? 15.754 -0.720 -15.371 1.00 91.50 109 ALA A N 1
ATOM 824 C CA . ALA A 1 109 ? 15.792 -2.141 -15.013 1.00 91.50 109 ALA A CA 1
ATOM 825 C C . ALA A 1 109 ? 16.790 -2.415 -13.879 1.00 91.50 109 ALA A C 1
ATOM 827 O O . ALA A 1 109 ? 16.521 -3.206 -12.974 1.00 91.50 109 ALA A O 1
ATOM 828 N N . THR A 1 110 ? 17.935 -1.734 -13.897 1.00 89.19 110 THR A N 1
ATOM 829 C CA . THR A 1 110 ? 18.979 -1.886 -12.884 1.00 89.19 110 THR A CA 1
ATOM 830 C C . THR A 1 110 ? 18.556 -1.269 -11.555 1.00 89.19 110 THR A C 1
ATOM 832 O O . THR A 1 110 ? 18.754 -1.891 -10.506 1.00 89.19 110 THR A O 1
ATOM 835 N N . ALA A 1 111 ? 17.938 -0.085 -11.583 1.00 89.69 111 ALA A N 1
ATOM 836 C CA . ALA A 1 111 ? 17.365 0.549 -10.400 1.00 89.69 111 ALA A CA 1
ATOM 837 C C . ALA A 1 111 ? 16.289 -0.345 -9.768 1.00 89.69 111 ALA A C 1
ATOM 839 O O . ALA A 1 111 ? 16.324 -0.609 -8.561 1.00 89.69 111 ALA A O 1
ATOM 840 N N . TYR A 1 112 ? 15.391 -0.900 -10.586 1.00 91.69 112 TYR A N 1
ATOM 841 C CA . TYR A 1 112 ? 14.348 -1.785 -10.091 1.00 91.69 112 TYR A CA 1
ATOM 842 C C . TYR A 1 112 ? 14.890 -3.108 -9.552 1.00 91.69 112 TYR A C 1
ATOM 844 O O . TYR A 1 112 ? 14.481 -3.545 -8.478 1.00 91.69 112 TYR A O 1
ATOM 852 N N . PHE A 1 113 ? 15.851 -3.731 -10.235 1.00 91.25 113 PHE A N 1
ATOM 853 C CA . PHE A 1 113 ? 16.504 -4.942 -9.743 1.00 91.25 113 PHE A CA 1
ATOM 854 C C . PHE A 1 113 ? 17.188 -4.695 -8.391 1.00 91.25 113 PHE A C 1
ATOM 856 O O . PHE A 1 113 ? 17.054 -5.497 -7.463 1.00 91.25 113 PHE A O 1
ATOM 863 N N . ALA A 1 114 ? 17.885 -3.564 -8.242 1.00 89.62 114 ALA A N 1
ATOM 864 C CA . ALA A 1 114 ? 18.506 -3.186 -6.978 1.00 89.62 114 ALA A CA 1
ATOM 865 C C . ALA A 1 114 ? 17.464 -3.013 -5.862 1.00 89.62 114 ALA A C 1
ATOM 867 O O . ALA A 1 114 ? 17.662 -3.555 -4.772 1.00 89.62 114 ALA A O 1
ATOM 868 N N . TYR A 1 115 ? 16.347 -2.331 -6.140 1.00 92.38 115 TYR A N 1
ATOM 869 C CA . TYR A 1 115 ? 15.207 -2.218 -5.225 1.00 92.38 115 TYR A CA 1
ATOM 870 C C . TYR A 1 115 ? 14.656 -3.599 -4.835 1.00 92.38 115 TYR A C 1
ATOM 872 O O . TYR A 1 115 ? 14.587 -3.938 -3.650 1.00 92.38 115 TYR A O 1
ATOM 880 N N . ALA A 1 116 ? 14.330 -4.431 -5.825 1.00 92.25 116 ALA A N 1
ATOM 881 C CA . ALA A 1 116 ? 13.698 -5.725 -5.626 1.00 92.25 116 ALA A CA 1
ATOM 882 C C . ALA A 1 116 ? 14.554 -6.630 -4.733 1.00 92.25 116 ALA A C 1
ATOM 884 O O . ALA A 1 116 ? 14.081 -7.176 -3.736 1.00 92.25 116 ALA A O 1
ATOM 885 N N . VAL A 1 117 ? 15.854 -6.720 -5.006 1.00 90.19 117 VAL A N 1
ATOM 886 C CA . VAL A 1 117 ? 16.753 -7.544 -4.196 1.00 90.19 117 VAL A CA 1
ATOM 887 C C . VAL A 1 117 ? 17.037 -6.908 -2.824 1.00 90.19 117 VAL A C 1
ATOM 889 O O . VAL A 1 117 ? 17.161 -7.646 -1.844 1.00 90.19 117 VAL A O 1
ATOM 892 N N . LYS A 1 118 ? 17.092 -5.569 -2.708 1.00 89.88 118 LYS A N 1
ATOM 893 C CA . LYS A 1 118 ? 17.257 -4.855 -1.421 1.00 89.88 118 LYS A CA 1
ATOM 894 C C . LYS A 1 118 ? 16.136 -5.184 -0.433 1.00 89.88 118 LYS A C 1
ATOM 896 O O . LYS A 1 118 ? 16.420 -5.345 0.754 1.00 89.88 118 LYS A O 1
ATOM 901 N N . PHE A 1 119 ? 14.902 -5.323 -0.915 1.00 92.12 119 PHE A N 1
ATOM 902 C CA . PHE A 1 119 ? 13.716 -5.566 -0.082 1.00 92.12 119 PHE A CA 1
ATOM 903 C C . PHE A 1 119 ? 13.168 -7.001 -0.150 1.00 92.12 119 PHE A C 1
ATOM 905 O O . PHE A 1 119 ? 12.137 -7.303 0.458 1.00 92.12 119 PHE A O 1
ATOM 912 N N . GLY A 1 120 ? 13.888 -7.905 -0.824 1.00 90.00 120 GLY A N 1
ATOM 913 C CA . GLY A 1 120 ? 13.591 -9.339 -0.848 1.00 90.00 120 GLY A CA 1
ATOM 914 C C . GLY A 1 120 ? 12.493 -9.762 -1.828 1.00 90.00 120 GLY A C 1
ATOM 915 O O . GLY A 1 120 ? 11.979 -10.871 -1.711 1.00 90.00 120 GLY A O 1
ATOM 916 N N . TYR A 1 121 ? 12.151 -8.924 -2.803 1.00 90.56 121 TYR A N 1
ATOM 917 C CA . TYR A 1 121 ? 11.237 -9.243 -3.898 1.00 90.56 121 TYR A CA 1
ATOM 918 C C . TYR A 1 121 ? 11.952 -10.063 -4.979 1.00 90.56 121 TYR A C 1
ATOM 920 O O . TYR A 1 121 ? 12.222 -9.582 -6.074 1.00 90.56 121 TYR A O 1
ATOM 928 N N . LEU A 1 122 ? 12.325 -11.304 -4.660 1.00 88.06 122 LEU A N 1
ATOM 929 C CA . LEU A 1 122 ? 13.122 -12.133 -5.573 1.00 88.06 122 LEU A CA 1
ATOM 930 C C . LEU A 1 122 ? 12.364 -12.511 -6.848 1.00 88.06 122 LEU A C 1
ATOM 932 O O . LEU A 1 122 ? 12.938 -12.418 -7.922 1.00 88.06 122 LEU A O 1
ATOM 936 N N . GLU A 1 1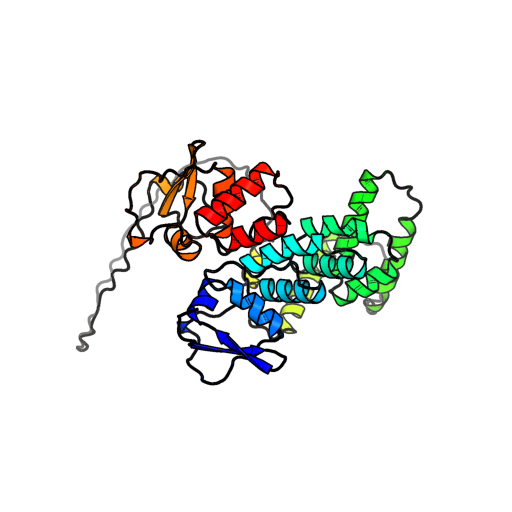23 ? 11.076 -12.842 -6.740 1.00 85.88 123 GLU A N 1
ATOM 937 C CA . GLU A 1 123 ? 10.233 -13.145 -7.909 1.00 85.88 123 GLU A CA 1
ATOM 938 C C . GLU A 1 123 ? 10.208 -11.969 -8.888 1.00 85.88 123 GLU A C 1
ATOM 940 O O . GLU A 1 123 ? 10.352 -12.139 -10.092 1.00 85.88 123 GLU A O 1
ATOM 945 N N . VAL A 1 124 ? 10.111 -10.756 -8.347 1.00 87.69 124 VAL A N 1
ATOM 946 C CA . VAL A 1 124 ? 10.184 -9.513 -9.109 1.00 87.69 124 VAL A CA 1
ATOM 947 C C . VAL A 1 124 ? 11.565 -9.332 -9.734 1.00 87.69 124 VAL A C 1
ATOM 949 O O . VAL A 1 124 ? 11.660 -9.048 -10.925 1.00 87.69 124 VAL A O 1
ATOM 952 N N . ALA A 1 125 ? 12.638 -9.516 -8.962 1.00 89.31 125 ALA A N 1
ATOM 953 C CA . ALA A 1 125 ? 14.003 -9.406 -9.469 1.00 89.31 125 ALA A CA 1
ATOM 954 C C . ALA A 1 125 ? 14.253 -10.375 -10.638 1.00 89.31 125 ALA A C 1
ATOM 956 O O . ALA A 1 125 ? 14.908 -10.003 -11.611 1.00 89.31 125 ALA A O 1
ATOM 957 N N . ASP A 1 126 ? 13.682 -11.578 -10.578 1.00 87.44 126 ASP A N 1
ATOM 958 C CA . ASP A 1 126 ? 13.776 -12.575 -11.642 1.00 87.44 126 ASP A CA 1
ATOM 959 C C . ASP A 1 126 ? 13.021 -12.154 -12.914 1.00 87.44 126 ASP A C 1
ATOM 961 O O . ASP A 1 126 ? 13.448 -12.511 -14.008 1.00 87.44 126 ASP A O 1
ATOM 965 N N . THR A 1 127 ? 11.961 -11.337 -12.821 1.00 86.06 127 THR A N 1
ATOM 966 C CA . THR A 1 127 ? 11.276 -10.816 -14.025 1.00 86.06 127 THR A CA 1
ATOM 967 C C . THR A 1 127 ? 12.111 -9.804 -14.810 1.00 86.06 127 THR A C 1
ATOM 969 O O . THR A 1 127 ? 12.015 -9.758 -16.035 1.00 86.06 127 THR A O 1
ATOM 972 N N . VAL A 1 128 ? 12.951 -9.014 -14.131 1.00 89.12 128 VAL A N 1
ATOM 973 C CA . VAL A 1 128 ? 13.806 -8.000 -14.777 1.00 89.12 128 VAL A CA 1
ATOM 974 C C . VAL A 1 128 ? 15.228 -8.473 -15.046 1.00 89.12 128 VAL A C 1
ATOM 976 O O . VAL A 1 128 ? 15.900 -7.906 -15.907 1.00 89.12 128 VAL A O 1
ATOM 979 N N . ALA A 1 129 ? 15.686 -9.541 -14.390 1.00 88.19 129 ALA A N 1
ATOM 980 C CA . ALA A 1 129 ? 17.013 -10.102 -14.624 1.00 88.19 129 ALA A CA 1
ATOM 981 C C . ALA A 1 129 ? 17.311 -10.400 -16.113 1.00 88.19 129 ALA A C 1
ATOM 983 O O . ALA A 1 129 ? 18.411 -10.042 -16.548 1.00 88.19 129 ALA A O 1
ATOM 984 N N . PRO A 1 130 ? 16.379 -10.945 -16.930 1.00 87.88 130 PRO A N 1
ATOM 985 C CA . PRO A 1 130 ? 16.613 -11.185 -18.356 1.00 87.88 130 PRO A CA 1
ATOM 986 C C . PRO A 1 130 ? 16.935 -9.919 -19.150 1.00 87.88 130 PRO A C 1
ATOM 988 O O . PRO A 1 130 ? 17.780 -9.953 -20.046 1.00 87.88 130 PRO A O 1
ATOM 991 N N . LEU A 1 131 ? 16.325 -8.785 -18.787 1.00 87.00 131 LEU A N 1
ATOM 992 C CA . LEU A 1 131 ? 16.609 -7.496 -19.419 1.00 87.00 131 LEU A CA 1
ATOM 993 C C . LEU A 1 131 ? 18.058 -7.073 -19.169 1.00 87.00 131 LEU A C 1
ATOM 995 O O . LEU A 1 131 ? 18.651 -6.406 -20.003 1.00 87.00 131 LEU A O 1
ATOM 999 N N . MET A 1 132 ? 18.664 -7.511 -18.064 1.00 87.44 132 MET A N 1
ATOM 1000 C CA . MET A 1 132 ? 20.020 -7.135 -17.665 1.00 87.44 132 MET A CA 1
ATOM 1001 C C . MET A 1 132 ? 21.124 -8.030 -18.264 1.00 87.44 132 MET A C 1
ATOM 1003 O O . MET A 1 132 ? 22.304 -7.705 -18.123 1.00 87.44 132 MET A O 1
ATOM 1007 N N . ILE A 1 133 ? 20.787 -9.144 -18.931 1.00 86.00 133 ILE A N 1
ATOM 1008 C CA . ILE A 1 133 ? 21.766 -10.149 -19.405 1.00 86.00 133 ILE A CA 1
ATOM 1009 C C . ILE A 1 133 ? 22.680 -9.611 -20.512 1.00 86.00 133 ILE A C 1
ATOM 1011 O O . ILE A 1 133 ? 23.833 -10.025 -20.628 1.00 86.00 133 ILE A O 1
ATOM 1015 N N . HIS A 1 134 ? 22.194 -8.685 -21.335 1.00 81.69 134 HIS A N 1
ATOM 1016 C CA . HIS A 1 134 ? 22.954 -8.176 -22.480 1.00 81.69 134 HIS A CA 1
ATOM 1017 C C . HIS A 1 134 ? 24.059 -7.183 -22.106 1.00 81.69 134 HIS A C 1
ATOM 1019 O O . HIS A 1 134 ? 24.775 -6.698 -22.984 1.00 81.69 134 HIS A O 1
ATOM 1025 N N . PHE A 1 135 ? 24.215 -6.889 -20.818 1.00 77.62 135 PHE A N 1
ATOM 1026 C CA . PHE A 1 135 ? 25.080 -5.823 -20.356 1.00 77.62 135 PHE A CA 1
ATOM 1027 C C . PHE A 1 135 ? 26.413 -6.329 -19.835 1.00 77.62 135 PHE A C 1
ATOM 1029 O O . PHE A 1 135 ? 26.542 -7.426 -19.292 1.00 77.62 135 PHE A O 1
ATOM 1036 N N . ASP A 1 136 ? 27.424 -5.485 -20.031 1.00 84.12 136 ASP A N 1
ATOM 1037 C CA . ASP A 1 136 ? 28.784 -5.761 -19.608 1.00 84.12 136 ASP A CA 1
ATOM 1038 C C . ASP A 1 136 ? 28.835 -6.049 -18.101 1.00 84.12 136 ASP A C 1
ATOM 1040 O O . ASP A 1 136 ? 28.337 -5.280 -17.273 1.00 84.12 136 ASP A O 1
ATOM 1044 N N . ILE A 1 137 ? 29.468 -7.168 -17.750 1.00 82.25 137 ILE A N 1
ATOM 1045 C CA . ILE A 1 137 ? 29.590 -7.620 -16.365 1.00 82.25 137 ILE A CA 1
ATOM 1046 C C . ILE A 1 137 ? 30.311 -6.588 -15.500 1.00 82.25 137 ILE A C 1
ATOM 1048 O O . ILE A 1 137 ? 29.971 -6.448 -14.327 1.00 82.25 137 ILE A O 1
ATOM 1052 N N . ASP A 1 138 ? 31.262 -5.833 -16.061 1.00 83.56 138 ASP A N 1
ATOM 1053 C CA . ASP A 1 138 ? 31.974 -4.808 -15.303 1.00 83.56 138 ASP A CA 1
ATOM 1054 C C . ASP A 1 138 ? 31.063 -3.599 -15.032 1.00 83.56 138 ASP A C 1
ATOM 1056 O O . ASP A 1 138 ? 31.154 -2.990 -13.963 1.00 83.56 138 ASP A O 1
ATOM 1060 N N . HIS A 1 139 ? 30.149 -3.263 -15.953 1.00 82.56 139 HIS A N 1
ATOM 1061 C CA . HIS A 1 139 ? 29.100 -2.269 -15.710 1.00 82.56 139 HIS A CA 1
ATOM 1062 C C . HIS A 1 139 ? 28.162 -2.727 -14.587 1.00 82.56 139 HIS A C 1
ATOM 1064 O O . HIS A 1 139 ? 28.037 -2.022 -13.588 1.00 82.56 139 HIS A O 1
ATOM 1070 N N . GLN A 1 140 ? 27.600 -3.937 -14.684 1.00 80.75 140 GLN A N 1
ATOM 1071 C CA . GLN A 1 140 ? 26.707 -4.473 -13.648 1.00 80.75 140 GLN A CA 1
ATOM 1072 C C . GLN A 1 140 ? 27.410 -4.625 -12.296 1.00 80.75 140 GLN A C 1
ATOM 1074 O O . GLN A 1 140 ? 26.835 -4.337 -11.247 1.00 80.75 140 GLN A O 1
ATOM 1079 N N . ALA A 1 141 ? 28.692 -4.995 -12.301 1.00 80.19 141 ALA A N 1
ATOM 1080 C CA . ALA A 1 141 ? 29.514 -4.995 -11.104 1.00 80.19 141 ALA A CA 1
ATOM 1081 C C . ALA A 1 141 ? 29.595 -3.614 -10.489 1.00 80.19 141 ALA A C 1
ATOM 1083 O O . ALA A 1 141 ? 29.293 -3.491 -9.309 1.00 80.19 141 ALA A O 1
ATOM 1084 N N . ARG A 1 142 ? 29.937 -2.569 -11.241 1.00 80.88 142 ARG A N 1
ATOM 1085 C CA . ARG A 1 142 ? 30.014 -1.211 -10.686 1.00 80.88 142 ARG A CA 1
ATOM 1086 C C . ARG A 1 142 ? 28.670 -0.741 -10.135 1.00 80.88 142 ARG A C 1
ATOM 1088 O O . ARG A 1 142 ? 28.641 -0.234 -9.012 1.00 80.88 142 ARG A O 1
ATOM 1095 N N . THR A 1 143 ? 27.580 -0.967 -10.862 1.00 77.75 143 THR A N 1
ATOM 1096 C CA . THR A 1 143 ? 26.250 -0.497 -10.457 1.00 77.75 143 THR A CA 1
ATOM 1097 C C . THR A 1 143 ? 25.743 -1.240 -9.219 1.00 77.75 143 THR A C 1
ATOM 1099 O O . THR A 1 143 ? 25.367 -0.619 -8.228 1.00 77.75 143 THR A O 1
ATOM 1102 N N . LEU A 1 144 ? 25.851 -2.572 -9.190 1.00 80.25 144 LEU A N 1
ATOM 1103 C CA . LEU A 1 144 ? 25.396 -3.382 -8.055 1.00 80.25 144 LEU A CA 1
ATOM 1104 C C . LEU A 1 144 ? 26.367 -3.372 -6.861 1.00 80.25 144 LEU A C 1
ATOM 1106 O O . LEU A 1 144 ? 25.952 -3.651 -5.735 1.00 80.25 144 LEU A O 1
ATOM 1110 N N . SER A 1 145 ? 27.650 -3.042 -7.062 1.00 76.25 145 SER A N 1
ATOM 1111 C CA . SER A 1 145 ? 28.640 -2.951 -5.971 1.00 76.25 145 SER A CA 1
ATOM 1112 C C . SER A 1 145 ? 28.310 -1.839 -4.986 1.00 76.25 145 SER A C 1
ATOM 1114 O O . SER A 1 145 ? 28.492 -2.028 -3.781 1.00 76.25 145 SER A O 1
ATOM 1116 N N . HIS A 1 146 ? 27.792 -0.710 -5.480 1.00 70.50 146 HIS A N 1
ATOM 1117 C CA . HIS A 1 146 ? 27.335 0.394 -4.632 1.00 70.50 146 HIS A CA 1
ATOM 1118 C C . HIS A 1 146 ? 26.188 -0.045 -3.719 1.00 70.50 146 HIS A C 1
ATOM 1120 O O . HIS A 1 146 ? 26.120 0.345 -2.555 1.00 70.50 146 HIS A O 1
ATOM 1126 N N . SER A 1 147 ? 25.354 -0.956 -4.212 1.00 64.50 147 SER A N 1
ATOM 1127 C CA . SER A 1 147 ? 24.135 -1.399 -3.541 1.00 64.50 147 SER A CA 1
ATOM 1128 C C . SER A 1 147 ? 24.329 -2.678 -2.699 1.00 64.50 147 SER A C 1
ATOM 1130 O O . SER A 1 147 ? 23.359 -3.309 -2.280 1.00 64.50 147 SER A O 1
ATOM 1132 N N . ARG A 1 148 ? 25.593 -2.960 -2.318 1.00 69.50 148 ARG A N 1
ATOM 1133 C CA . ARG A 1 148 ? 26.113 -4.074 -1.489 1.00 69.50 148 ARG A CA 1
ATOM 1134 C C . ARG A 1 148 ? 26.330 -5.377 -2.277 1.00 69.50 148 ARG A C 1
ATOM 1136 O O . ARG A 1 148 ? 25.452 -5.887 -2.963 1.00 69.50 148 ARG A O 1
ATOM 1143 N N . GLY A 1 149 ? 27.494 -6.008 -2.083 1.00 71.69 149 GLY A N 1
ATOM 1144 C CA . GLY A 1 149 ? 27.966 -7.162 -2.872 1.00 71.69 149 GLY A CA 1
ATOM 1145 C C . GLY A 1 149 ? 27.117 -8.448 -2.857 1.00 71.69 149 GLY A C 1
ATOM 1146 O O . GLY A 1 149 ? 27.478 -9.410 -3.532 1.00 71.69 149 GLY A O 1
ATOM 1147 N N . TYR A 1 150 ? 26.004 -8.511 -2.116 1.00 77.00 150 TYR A N 1
ATOM 1148 C CA . TYR A 1 150 ? 25.047 -9.619 -2.241 1.00 77.00 150 TYR A CA 1
ATOM 1149 C C . TYR A 1 150 ? 24.175 -9.505 -3.498 1.00 77.00 150 TYR A C 1
ATOM 1151 O O . TYR A 1 150 ? 23.769 -10.539 -4.023 1.00 77.00 150 TYR A O 1
ATOM 1159 N N . LEU A 1 151 ? 23.956 -8.294 -4.020 1.00 76.25 151 LEU A N 1
ATOM 1160 C CA . LEU A 1 151 ? 23.173 -8.066 -5.237 1.00 76.25 151 LEU A CA 1
ATOM 1161 C C . LEU A 1 151 ? 23.793 -8.736 -6.459 1.00 76.25 151 LEU A C 1
ATOM 1163 O O . LEU A 1 151 ? 23.116 -9.462 -7.181 1.00 76.25 151 LEU A O 1
ATOM 1167 N N . MET A 1 152 ? 25.109 -8.585 -6.618 1.00 76.88 152 MET A N 1
ATOM 1168 C CA . MET A 1 152 ? 25.872 -9.256 -7.671 1.00 76.88 152 MET A CA 1
ATOM 1169 C C . MET A 1 152 ? 25.730 -10.784 -7.589 1.00 76.88 152 MET A C 1
ATOM 1171 O O . MET A 1 152 ? 25.554 -11.454 -8.601 1.00 76.88 152 MET A O 1
ATOM 1175 N N . ARG A 1 153 ? 25.738 -11.361 -6.379 1.00 78.25 153 ARG A N 1
ATOM 1176 C CA . ARG A 1 153 ? 25.530 -12.809 -6.206 1.00 78.25 153 ARG A CA 1
ATOM 1177 C C . ARG A 1 153 ? 24.115 -13.247 -6.577 1.00 78.25 153 ARG A C 1
ATOM 1179 O O . ARG A 1 153 ? 23.951 -14.352 -7.082 1.00 78.25 153 ARG A O 1
ATOM 1186 N N . SER A 1 154 ? 23.099 -12.430 -6.306 1.00 75.75 154 SER A N 1
ATOM 1187 C CA . SER A 1 154 ? 21.730 -12.715 -6.747 1.00 75.75 154 SER A CA 1
ATOM 1188 C C . SER A 1 154 ? 21.618 -12.660 -8.268 1.00 75.75 154 SER A C 1
ATOM 1190 O O . SER A 1 154 ? 21.149 -13.627 -8.850 1.00 75.75 154 SER A O 1
ATOM 1192 N N . TRP A 1 155 ? 22.172 -11.630 -8.911 1.00 78.56 155 TRP A N 1
ATOM 1193 C CA . TRP A 1 155 ? 22.172 -11.516 -10.373 1.00 78.56 155 TRP A CA 1
ATOM 1194 C C . TRP A 1 155 ? 22.893 -12.686 -11.066 1.00 78.56 155 TRP A C 1
ATOM 1196 O O . TRP A 1 155 ? 22.350 -13.300 -11.981 1.00 78.56 155 TRP A O 1
ATOM 1206 N N . ILE A 1 156 ? 24.075 -13.084 -10.573 1.00 80.94 156 ILE A N 1
ATOM 1207 C CA . ILE A 1 156 ? 24.803 -14.259 -11.089 1.00 80.94 156 ILE A CA 1
ATOM 1208 C C . ILE A 1 156 ? 23.974 -15.545 -10.957 1.00 80.94 156 ILE A C 1
ATOM 1210 O O . ILE A 1 156 ? 24.021 -16.395 -11.846 1.00 80.94 156 ILE A O 1
ATOM 1214 N N . ARG A 1 157 ? 23.215 -15.705 -9.865 1.00 80.06 157 ARG A N 1
ATOM 1215 C CA . ARG A 1 157 ? 22.331 -16.867 -9.688 1.00 80.06 157 ARG A CA 1
ATOM 1216 C C . ARG A 1 157 ? 21.195 -16.872 -10.708 1.00 80.06 157 ARG A C 1
ATOM 1218 O O . ARG A 1 157 ? 20.963 -17.928 -11.291 1.00 80.06 157 ARG A O 1
ATOM 1225 N N . SER A 1 158 ? 20.564 -15.725 -10.965 1.00 74.31 158 SER A N 1
ATOM 1226 C CA . SER A 1 158 ? 19.510 -15.611 -11.981 1.00 74.31 158 SER A CA 1
ATOM 1227 C C . SER A 1 158 ? 20.049 -15.961 -13.379 1.00 74.31 158 SER A C 1
ATOM 1229 O O . SER A 1 158 ? 19.459 -16.786 -14.069 1.00 74.31 158 SER A O 1
ATOM 1231 N N . MET A 1 159 ? 21.254 -15.496 -13.747 1.00 76.25 159 MET A N 1
ATOM 1232 C CA . MET A 1 159 ? 21.902 -15.904 -15.011 1.00 76.25 159 MET A CA 1
ATOM 1233 C C . MET A 1 159 ? 22.188 -17.414 -15.099 1.00 76.25 159 MET A C 1
ATOM 1235 O O . MET A 1 159 ? 22.103 -18.015 -16.171 1.00 76.25 159 MET A O 1
ATOM 1239 N N . GLY A 1 160 ? 22.563 -18.039 -13.978 1.00 75.44 160 GLY A N 1
ATOM 1240 C CA . GLY A 1 160 ? 22.836 -19.476 -13.917 1.00 75.44 160 GLY A CA 1
ATOM 1241 C C . GLY A 1 160 ? 21.588 -20.343 -14.112 1.00 75.44 160 GLY A C 1
ATOM 1242 O O . GLY A 1 160 ? 21.696 -21.429 -14.683 1.00 75.44 160 GLY A O 1
ATOM 1243 N N . ALA A 1 161 ? 20.419 -19.865 -13.674 1.00 68.62 161 ALA A N 1
ATOM 1244 C CA . ALA A 1 161 ? 19.142 -20.552 -13.863 1.00 68.62 161 ALA A CA 1
ATOM 1245 C C . ALA A 1 161 ? 18.709 -20.557 -15.342 1.00 68.62 161 ALA A C 1
ATOM 1247 O O . ALA A 1 161 ? 18.323 -21.605 -15.865 1.00 68.62 161 ALA A O 1
ATOM 1248 N N . ASP A 1 162 ? 18.874 -19.433 -16.045 1.00 62.19 162 ASP A N 1
ATOM 1249 C CA . ASP A 1 162 ? 18.503 -19.313 -17.461 1.00 62.19 162 ASP A CA 1
ATOM 1250 C C . ASP A 1 162 ? 19.420 -20.116 -18.391 1.00 62.19 162 ASP A C 1
ATOM 1252 O O . ASP A 1 162 ? 18.955 -20.759 -19.337 1.00 62.19 162 ASP A O 1
ATOM 1256 N N . ALA A 1 163 ? 20.724 -20.165 -18.098 1.00 59.78 163 ALA A N 1
ATOM 1257 C CA . ALA A 1 163 ? 21.680 -20.946 -18.886 1.00 59.78 163 ALA A CA 1
ATOM 1258 C C . ALA A 1 163 ? 21.363 -22.457 -18.888 1.00 59.78 163 ALA A C 1
ATOM 1260 O O . ALA A 1 163 ? 21.655 -23.143 -19.871 1.00 59.78 163 ALA A O 1
ATOM 1261 N N . GLY A 1 164 ? 20.742 -22.965 -17.815 1.00 59.47 164 GLY A N 1
ATOM 1262 C CA . GLY A 1 164 ? 20.281 -24.352 -17.710 1.00 59.47 164 GLY A CA 1
ATOM 1263 C C . GLY A 1 164 ? 19.074 -24.671 -18.598 1.00 59.47 164 GLY A C 1
ATOM 1264 O O . GLY A 1 164 ? 18.973 -25.791 -19.097 1.00 59.47 164 GLY A O 1
ATOM 1265 N N . ASN A 1 165 ? 18.207 -23.687 -18.854 1.00 54.03 165 ASN A N 1
ATOM 1266 C CA . ASN A 1 165 ? 17.015 -23.843 -19.693 1.00 54.03 165 ASN A CA 1
ATOM 1267 C C . ASN A 1 165 ? 17.267 -23.510 -21.174 1.00 54.03 165 ASN A C 1
ATOM 1269 O O . ASN A 1 165 ? 16.617 -24.079 -22.048 1.00 54.03 165 ASN A O 1
ATOM 1273 N N . ALA A 1 166 ? 18.221 -22.624 -21.479 1.00 48.53 166 ALA A N 1
ATOM 1274 C CA . ALA A 1 166 ? 18.426 -22.096 -22.832 1.00 48.53 166 ALA A CA 1
ATOM 1275 C C . ALA A 1 166 ? 19.444 -22.865 -23.703 1.00 48.53 166 ALA A C 1
ATOM 1277 O O . ALA A 1 166 ? 19.715 -22.451 -24.830 1.00 48.53 166 ALA A O 1
ATOM 1278 N N . GLY A 1 167 ? 20.045 -23.964 -23.227 1.00 42.72 167 GLY A N 1
ATOM 1279 C CA . GLY A 1 167 ? 21.020 -24.732 -24.023 1.00 42.72 167 GLY A CA 1
ATOM 1280 C C . GLY A 1 167 ? 22.230 -23.898 -24.481 1.00 42.72 167 GLY A C 1
ATOM 1281 O O . GLY A 1 167 ? 22.769 -24.103 -25.572 1.00 42.72 167 GLY A O 1
ATOM 1282 N N . MET A 1 168 ? 22.641 -22.917 -23.671 1.00 41.97 168 MET A N 1
ATOM 1283 C CA . MET A 1 168 ? 23.702 -21.973 -24.016 1.00 41.97 168 MET A CA 1
ATOM 1284 C C . MET A 1 168 ? 25.070 -22.680 -24.030 1.00 41.97 168 MET A C 1
ATOM 1286 O O . MET A 1 168 ? 25.453 -23.366 -23.081 1.00 41.97 168 MET A O 1
ATOM 1290 N N . ARG A 1 169 ? 25.822 -22.538 -25.132 1.00 40.62 169 ARG A N 1
ATOM 1291 C CA . ARG A 1 169 ? 27.137 -23.178 -25.327 1.00 40.62 169 ARG A CA 1
ATOM 1292 C C . ARG A 1 169 ? 28.115 -22.775 -24.212 1.00 40.62 169 ARG A C 1
ATOM 1294 O O . ARG A 1 169 ? 28.349 -21.593 -23.992 1.00 40.62 169 ARG A O 1
ATOM 1301 N N . GLN A 1 170 ? 28.754 -23.773 -23.592 1.00 40.62 170 GLN A N 1
ATOM 1302 C CA . GLN A 1 170 ? 29.699 -23.715 -22.454 1.00 40.62 170 GLN A CA 1
ATOM 1303 C C . GLN A 1 170 ? 30.942 -22.802 -22.610 1.00 40.62 170 GLN A C 1
ATOM 1305 O O . GLN A 1 170 ? 31.821 -22.802 -21.751 1.00 40.62 170 GLN A O 1
ATOM 1310 N N . SER A 1 171 ? 31.065 -22.025 -23.684 1.00 38.91 171 SER A N 1
ATOM 1311 C CA . SER A 1 171 ? 32.297 -21.313 -24.039 1.00 38.91 171 SER A CA 1
ATOM 1312 C C . SER A 1 171 ? 32.529 -20.007 -23.261 1.00 38.91 171 SER A C 1
ATOM 1314 O O . SER A 1 171 ? 33.654 -19.520 -23.247 1.00 38.91 171 SER A O 1
ATOM 1316 N N . SER A 1 172 ? 31.510 -19.443 -22.604 1.00 43.62 172 SER A N 1
ATOM 1317 C CA . SER A 1 172 ? 31.576 -18.125 -21.940 1.00 43.62 172 SER A CA 1
ATOM 1318 C C . SER A 1 172 ? 31.590 -18.170 -20.402 1.00 43.62 172 SER A C 1
ATOM 1320 O O . SER A 1 172 ? 32.010 -17.202 -19.771 1.00 43.62 172 SER A O 1
ATOM 1322 N N . VAL A 1 173 ? 31.216 -19.290 -19.772 1.00 39.88 173 VAL A N 1
ATOM 1323 C CA . VAL A 1 173 ? 31.113 -19.390 -18.297 1.00 39.88 173 VAL A CA 1
ATOM 1324 C C . VAL A 1 173 ? 32.485 -19.555 -17.616 1.00 39.88 173 VAL A C 1
ATOM 1326 O O . VAL A 1 173 ? 32.676 -19.103 -16.487 1.00 39.88 173 VAL A O 1
ATOM 1329 N N . SER A 1 174 ? 33.485 -20.119 -18.305 1.00 36.88 174 SER A N 1
ATOM 1330 C CA . SER A 1 174 ? 34.833 -20.335 -17.744 1.00 36.88 174 SER A CA 1
ATOM 1331 C C . SER A 1 174 ? 35.624 -19.041 -17.495 1.00 36.88 174 SER A C 1
ATOM 1333 O O . SER A 1 174 ? 36.538 -19.024 -16.673 1.00 36.88 174 SER A O 1
ATOM 1335 N N . VAL A 1 175 ? 35.260 -17.939 -18.159 1.00 40.69 175 VAL A N 1
ATOM 1336 C CA . VAL A 1 175 ? 35.925 -16.633 -18.002 1.00 40.69 175 VAL A CA 1
ATOM 1337 C C . VAL A 1 175 ? 35.387 -15.866 -16.783 1.00 40.69 175 VAL A C 1
ATOM 1339 O O . VAL A 1 175 ? 36.125 -15.108 -16.150 1.00 40.69 175 VAL A O 1
ATOM 1342 N N . VAL A 1 176 ? 34.129 -16.106 -16.396 1.00 42.09 176 VAL A N 1
ATOM 1343 C CA . VAL A 1 176 ? 33.440 -15.375 -15.316 1.00 42.09 176 VAL A CA 1
ATOM 1344 C C . VAL A 1 176 ? 33.950 -15.789 -13.931 1.00 42.09 176 VAL A C 1
ATOM 1346 O O . VAL A 1 176 ? 34.207 -14.935 -13.081 1.00 42.09 176 VAL A O 1
ATOM 1349 N N . THR A 1 177 ? 34.210 -17.081 -13.707 1.00 37.53 177 THR A N 1
ATOM 1350 C CA . THR A 1 177 ? 34.756 -17.574 -12.426 1.00 37.53 177 THR A CA 1
ATOM 1351 C C . THR A 1 177 ? 36.208 -17.140 -12.194 1.00 37.53 177 THR A C 1
ATOM 1353 O O . THR A 1 177 ? 36.612 -16.905 -11.056 1.00 37.53 177 THR A O 1
ATOM 1356 N N . SER A 1 178 ? 36.988 -16.949 -13.264 1.00 37.50 178 SER A N 1
ATOM 1357 C CA . SER A 1 178 ? 38.385 -16.503 -13.188 1.00 37.50 178 SER A CA 1
ATOM 1358 C C . SER A 1 178 ? 38.530 -15.020 -12.808 1.00 37.50 178 SER A C 1
ATOM 1360 O O . SER A 1 178 ? 39.442 -14.681 -12.047 1.00 37.50 178 SER A O 1
ATOM 1362 N N . ARG A 1 179 ? 37.640 -14.136 -13.287 1.00 36.50 179 ARG A N 1
ATOM 1363 C CA . ARG A 1 179 ? 37.745 -12.681 -13.051 1.00 36.50 179 ARG A CA 1
ATOM 1364 C C . ARG A 1 179 ? 37.239 -12.242 -11.672 1.00 36.50 179 ARG A C 1
ATOM 1366 O O . ARG A 1 179 ? 37.888 -11.407 -11.043 1.00 36.50 179 ARG A O 1
ATOM 1373 N N . CYS A 1 180 ? 36.185 -12.858 -11.127 1.00 34.97 180 CYS A N 1
ATOM 1374 C CA . CYS A 1 180 ? 35.717 -12.544 -9.766 1.00 34.97 180 CYS A CA 1
ATOM 1375 C C . CYS A 1 180 ? 36.741 -12.903 -8.668 1.00 34.97 180 CYS A C 1
ATOM 1377 O O . CYS A 1 180 ? 36.801 -12.227 -7.641 1.00 34.97 180 CYS A O 1
ATOM 1379 N N . CYS A 1 181 ? 37.613 -13.895 -8.893 1.00 38.75 181 CYS A N 1
ATOM 1380 C CA . CYS A 1 181 ? 38.710 -14.217 -7.970 1.00 38.75 181 CYS A CA 1
ATOM 1381 C C . CYS A 1 181 ? 39.784 -13.115 -7.863 1.00 38.75 181 CYS A C 1
ATOM 1383 O O . CYS A 1 181 ? 40.539 -13.101 -6.891 1.00 38.75 181 CYS A O 1
ATOM 1385 N N . GLY A 1 182 ? 39.876 -12.191 -8.826 1.00 36.44 182 GLY A N 1
ATOM 1386 C CA . GLY A 1 182 ? 40.844 -11.089 -8.790 1.00 36.44 182 GLY A CA 1
ATOM 1387 C C . GLY A 1 182 ? 40.511 -10.022 -7.743 1.00 36.44 182 GLY A C 1
ATOM 1388 O O . GLY A 1 182 ? 41.405 -9.530 -7.058 1.00 36.44 182 GLY A O 1
ATOM 1389 N N . MET A 1 183 ? 39.223 -9.723 -7.554 1.00 34.31 183 MET A N 1
ATOM 1390 C CA . MET A 1 183 ? 38.747 -8.636 -6.685 1.00 34.31 183 MET A CA 1
ATOM 1391 C C . MET A 1 183 ? 38.831 -8.961 -5.181 1.00 34.31 183 MET A C 1
ATOM 1393 O O . MET A 1 183 ? 38.857 -8.058 -4.352 1.00 34.31 183 MET A O 1
ATOM 1397 N N . LEU A 1 184 ? 38.942 -10.244 -4.819 1.00 32.69 184 LEU A N 1
ATOM 1398 C CA . LEU A 1 184 ? 39.061 -10.714 -3.429 1.00 32.69 184 LEU A CA 1
ATOM 1399 C C . LEU A 1 184 ? 40.512 -10.796 -2.913 1.00 32.69 184 LEU A C 1
ATOM 1401 O O . LEU A 1 184 ? 40.726 -11.053 -1.729 1.00 32.69 184 LEU A O 1
ATOM 1405 N N . ARG A 1 185 ? 41.530 -10.540 -3.752 1.00 33.94 185 ARG A N 1
ATOM 1406 C CA . ARG A 1 185 ? 42.947 -10.643 -3.340 1.00 33.94 185 ARG A CA 1
ATOM 1407 C C . ARG A 1 185 ? 43.416 -9.545 -2.381 1.00 33.94 185 ARG A C 1
ATOM 1409 O O . ARG A 1 185 ? 44.442 -9.727 -1.734 1.00 33.94 185 ARG A O 1
ATOM 1416 N N . HIS A 1 186 ? 42.676 -8.447 -2.234 1.00 31.66 186 HIS A N 1
ATOM 1417 C CA . HIS A 1 186 ? 43.057 -7.362 -1.322 1.00 31.66 186 HIS A CA 1
ATOM 1418 C C . HIS A 1 186 ? 42.663 -7.588 0.147 1.00 31.66 186 HIS A C 1
ATOM 1420 O O . HIS A 1 186 ? 43.098 -6.817 0.998 1.00 31.66 186 HIS A O 1
ATOM 1426 N N . LEU A 1 187 ? 41.909 -8.647 0.474 1.00 28.64 187 LEU A N 1
ATOM 1427 C CA . LEU A 1 187 ? 41.477 -8.912 1.854 1.00 28.64 187 LEU A CA 1
ATOM 1428 C C . LEU A 1 187 ? 42.282 -9.999 2.590 1.00 28.64 187 LEU A C 1
ATOM 1430 O O . LEU A 1 187 ? 42.037 -10.238 3.768 1.00 28.64 187 LEU A O 1
ATOM 1434 N N . VAL A 1 188 ? 43.258 -10.643 1.939 1.00 33.16 188 VAL A N 1
ATOM 1435 C CA . VAL A 1 188 ? 44.060 -11.716 2.555 1.00 33.16 188 VAL A CA 1
ATOM 1436 C C . VAL A 1 188 ? 45.549 -11.421 2.404 1.00 33.16 188 VAL A C 1
ATOM 1438 O O . VAL A 1 188 ? 46.254 -12.014 1.593 1.00 33.16 188 VAL A O 1
ATOM 1441 N N . VAL A 1 189 ? 46.051 -10.507 3.233 1.00 32.47 189 VAL A N 1
ATOM 1442 C CA . VAL A 1 189 ? 47.479 -10.443 3.571 1.00 32.47 189 VAL A CA 1
ATOM 1443 C C . VAL A 1 189 ? 47.596 -10.429 5.088 1.00 32.47 189 VAL A C 1
ATOM 1445 O O . VAL A 1 189 ? 47.668 -9.371 5.695 1.00 32.47 189 VAL A O 1
ATOM 1448 N N . SER A 1 190 ? 47.563 -11.614 5.702 1.00 31.45 190 SER A N 1
ATOM 1449 C CA . SER A 1 190 ? 48.449 -11.991 6.816 1.00 31.45 190 SER A CA 1
ATOM 1450 C C . SER A 1 190 ? 48.094 -13.394 7.317 1.00 31.45 190 SER A C 1
ATOM 1452 O O . SER A 1 190 ? 47.265 -13.567 8.204 1.00 31.45 190 SER A O 1
ATOM 1454 N N . CYS A 1 191 ? 48.720 -14.415 6.734 1.00 25.77 191 CYS A N 1
ATOM 1455 C CA . CYS A 1 191 ? 49.062 -15.653 7.440 1.00 25.77 191 CYS A CA 1
ATOM 1456 C C . CYS A 1 191 ? 50.042 -16.449 6.580 1.00 25.77 191 CYS A C 1
ATOM 1458 O O . CYS A 1 191 ? 49.674 -17.295 5.773 1.00 25.77 191 CYS A O 1
ATOM 1460 N N . SER A 1 192 ? 51.325 -16.140 6.741 1.00 33.06 192 SER A N 1
ATOM 1461 C CA . SER A 1 192 ? 52.410 -17.000 6.284 1.00 33.06 192 SER A CA 1
ATOM 1462 C C . SER A 1 192 ? 52.926 -17.781 7.484 1.00 33.06 192 SER A C 1
ATOM 1464 O O . SER A 1 192 ? 53.489 -17.180 8.400 1.00 33.06 192 SER A O 1
ATOM 1466 N N . LYS A 1 193 ? 52.738 -19.108 7.475 1.00 33.22 193 LYS A N 1
ATOM 1467 C CA . LYS A 1 193 ? 53.819 -20.089 7.681 1.00 33.22 193 LYS A CA 1
ATOM 1468 C C . LYS A 1 193 ? 53.308 -21.538 7.599 1.00 33.22 193 LYS A C 1
ATOM 1470 O O . LYS A 1 193 ? 52.594 -22.007 8.475 1.00 33.22 193 LYS A O 1
ATOM 1475 N N . ARG A 1 194 ? 53.897 -22.235 6.620 1.00 30.12 194 ARG A N 1
ATOM 1476 C CA . ARG A 1 194 ? 54.079 -23.686 6.406 1.00 30.12 194 ARG A CA 1
ATOM 1477 C C . ARG A 1 194 ? 53.098 -24.421 5.476 1.00 30.12 194 ARG A C 1
ATOM 1479 O O . ARG A 1 194 ? 51.890 -24.259 5.603 1.00 30.12 194 ARG A O 1
ATOM 1486 N N . PRO A 1 195 ? 53.643 -25.259 4.567 1.00 42.72 195 PRO A N 1
ATOM 1487 C CA . PRO A 1 195 ? 52.873 -26.109 3.679 1.00 42.72 195 PRO A CA 1
ATOM 1488 C C . PRO A 1 195 ? 52.601 -27.454 4.359 1.00 42.72 195 PRO A C 1
ATOM 1490 O O . PRO A 1 195 ? 53.489 -28.019 4.997 1.00 42.72 195 PRO A O 1
ATOM 1493 N N . ASN A 1 196 ? 51.369 -27.938 4.243 1.00 33.66 196 ASN A N 1
ATOM 1494 C CA . ASN A 1 196 ? 51.028 -29.305 3.841 1.00 33.66 196 ASN A CA 1
ATOM 1495 C C . ASN A 1 196 ? 49.510 -29.482 3.974 1.00 33.66 196 ASN A C 1
ATOM 1497 O O . ASN A 1 196 ? 48.947 -29.269 5.042 1.00 33.66 196 ASN A O 1
ATOM 1501 N N . THR A 1 197 ? 48.889 -29.824 2.843 1.00 40.16 197 THR A N 1
ATOM 1502 C CA . THR A 1 197 ? 47.587 -30.494 2.677 1.00 40.16 197 THR A CA 1
ATOM 1503 C C . THR A 1 197 ? 46.572 -30.349 3.814 1.00 40.16 197 THR A C 1
ATOM 1505 O O . THR A 1 197 ? 46.601 -31.112 4.777 1.00 40.16 197 THR A O 1
ATOM 1508 N N . VAL A 1 198 ? 45.584 -29.473 3.617 1.00 29.67 198 VAL A N 1
ATOM 1509 C CA . VAL A 1 198 ? 44.279 -29.575 4.280 1.00 29.67 198 VAL A CA 1
ATOM 1510 C C . VAL A 1 198 ? 43.192 -29.317 3.238 1.00 29.67 198 VAL A C 1
ATOM 1512 O O . VAL A 1 198 ? 43.169 -28.272 2.592 1.00 29.67 198 VAL A O 1
ATOM 1515 N N . SER A 1 199 ? 42.314 -30.304 3.069 1.00 33.16 199 SER A N 1
ATOM 1516 C CA . SER A 1 199 ? 41.009 -30.172 2.421 1.00 33.16 199 SER A CA 1
ATOM 1517 C C . SER A 1 199 ? 40.216 -29.081 3.142 1.00 33.16 199 SER A C 1
ATOM 1519 O O . SER A 1 199 ? 39.837 -29.270 4.296 1.00 33.16 199 SER A O 1
ATOM 1521 N N . MET A 1 200 ? 39.991 -27.937 2.492 1.00 30.12 200 MET A N 1
ATOM 1522 C CA . MET A 1 200 ? 39.113 -26.894 3.023 1.00 30.12 200 MET A CA 1
ATOM 1523 C C . MET A 1 200 ? 37.657 -27.335 2.890 1.00 30.12 200 MET A C 1
ATOM 1525 O O . MET A 1 200 ? 37.133 -27.463 1.787 1.00 30.12 200 MET A O 1
ATOM 1529 N N . ASP A 1 201 ? 37.011 -27.524 4.034 1.00 35.62 201 ASP A N 1
ATOM 1530 C CA . ASP A 1 201 ? 35.561 -27.572 4.145 1.00 35.62 201 ASP A CA 1
ATOM 1531 C C . ASP A 1 201 ? 35.012 -26.139 4.002 1.00 35.62 201 ASP A C 1
ATOM 1533 O O . ASP A 1 201 ? 35.103 -25.311 4.915 1.00 35.62 201 ASP A O 1
ATOM 1537 N N . LEU A 1 202 ? 34.509 -25.822 2.803 1.00 35.38 202 LEU A N 1
ATOM 1538 C CA . LEU A 1 202 ? 33.933 -24.519 2.435 1.00 35.38 202 LEU A CA 1
ATOM 1539 C C . LEU A 1 202 ? 32.731 -24.131 3.316 1.00 35.38 202 LEU A C 1
ATOM 1541 O O . LEU A 1 202 ? 32.394 -22.949 3.421 1.00 35.38 202 LEU A O 1
ATOM 1545 N N . ASP A 1 203 ? 32.132 -25.102 4.003 1.00 35.81 203 ASP A N 1
ATOM 1546 C CA . ASP A 1 203 ? 30.913 -24.930 4.784 1.00 35.81 203 ASP A CA 1
ATOM 1547 C C . ASP A 1 203 ? 31.165 -24.369 6.197 1.00 35.81 203 ASP A C 1
ATOM 1549 O O . ASP A 1 203 ? 30.264 -23.816 6.834 1.00 35.81 203 ASP A O 1
ATOM 1553 N N . ALA A 1 204 ? 32.408 -24.446 6.685 1.00 33.84 204 ALA A N 1
ATOM 1554 C CA . ALA A 1 204 ? 32.812 -23.883 7.975 1.00 33.84 204 ALA A CA 1
ATOM 1555 C C . ALA A 1 204 ? 33.214 -22.398 7.876 1.00 33.84 204 ALA A C 1
ATOM 1557 O O . ALA A 1 204 ? 32.936 -21.614 8.789 1.00 33.84 204 ALA A O 1
ATOM 1558 N N . CYS A 1 205 ? 33.814 -21.987 6.751 1.00 31.47 205 CYS A N 1
ATOM 1559 C CA . CYS A 1 205 ? 34.212 -20.594 6.506 1.00 31.47 205 CYS A CA 1
ATOM 1560 C C . CYS A 1 205 ? 32.995 -19.671 6.325 1.00 31.47 205 CYS A C 1
ATOM 1562 O O . CYS A 1 205 ? 32.976 -18.563 6.862 1.00 31.47 205 CYS A O 1
ATOM 1564 N N . SER A 1 206 ? 31.941 -20.155 5.657 1.00 37.78 206 SER A N 1
ATOM 1565 C CA . SER A 1 206 ? 30.701 -19.396 5.442 1.00 37.78 206 SER A CA 1
ATOM 1566 C C . SER A 1 206 ? 29.970 -19.077 6.754 1.00 37.78 206 SER A C 1
ATOM 1568 O O . SER A 1 206 ? 29.446 -17.979 6.931 1.00 37.78 206 SER A O 1
ATOM 1570 N N . ARG A 1 207 ? 29.991 -19.993 7.731 1.00 37.59 207 ARG A N 1
ATOM 1571 C CA . ARG A 1 207 ? 29.308 -19.812 9.025 1.00 37.59 207 ARG A CA 1
ATOM 1572 C C . ARG A 1 207 ? 30.034 -18.842 9.960 1.00 37.59 207 ARG A C 1
ATOM 1574 O O . ARG A 1 207 ? 29.382 -18.161 10.754 1.00 37.59 207 ARG A O 1
ATOM 1581 N N . PHE A 1 208 ? 31.364 -18.760 9.877 1.00 31.70 208 PHE A N 1
ATOM 1582 C CA . PHE A 1 208 ? 32.163 -17.896 10.753 1.00 31.70 208 PHE A CA 1
ATOM 1583 C C . PHE A 1 208 ? 32.149 -16.426 10.293 1.00 31.70 208 PHE A C 1
ATOM 1585 O O . PHE A 1 208 ? 31.992 -15.524 11.119 1.00 31.70 208 PHE A O 1
ATOM 1592 N N . GLU A 1 209 ? 32.211 -16.167 8.980 1.00 43.16 209 GLU A N 1
ATOM 1593 C CA . GLU A 1 209 ? 32.180 -14.801 8.427 1.00 43.16 209 GLU A CA 1
ATOM 1594 C C . GLU A 1 209 ? 30.801 -14.128 8.514 1.00 43.16 209 GLU A C 1
ATOM 1596 O O . GLU A 1 209 ? 30.722 -12.911 8.718 1.00 43.16 209 GLU A O 1
ATOM 1601 N N . VAL A 1 210 ? 29.708 -14.898 8.438 1.00 42.41 210 VAL A N 1
ATOM 1602 C CA . VAL A 1 210 ? 28.339 -14.359 8.549 1.00 42.41 210 VAL A CA 1
ATOM 1603 C C . VAL A 1 210 ? 28.075 -13.800 9.952 1.00 42.41 210 VAL A C 1
ATOM 1605 O O . VAL A 1 210 ? 27.552 -12.693 10.086 1.00 42.41 210 VAL A O 1
ATOM 1608 N N . LYS A 1 211 ? 28.518 -14.492 11.013 1.00 36.44 211 LYS A N 1
ATOM 1609 C CA . LYS A 1 211 ? 28.351 -14.012 12.399 1.00 36.44 211 LYS A CA 1
ATOM 1610 C C . LYS A 1 211 ? 29.141 -12.736 12.689 1.00 36.44 211 LYS A C 1
ATOM 1612 O O . LYS A 1 211 ? 28.660 -11.873 13.426 1.00 36.44 211 LYS A O 1
ATOM 1617 N N . HIS A 1 212 ? 30.343 -12.608 12.129 1.00 38.19 212 HIS A N 1
ATOM 1618 C CA . HIS A 1 212 ? 31.212 -11.463 12.402 1.00 38.19 212 HIS A CA 1
ATOM 1619 C C . HIS A 1 212 ? 30.805 -10.217 11.598 1.00 38.19 212 HIS A C 1
ATOM 1621 O O . HIS A 1 212 ? 30.866 -9.102 12.120 1.00 38.19 212 HIS A O 1
ATOM 1627 N N . SER A 1 213 ? 30.324 -10.408 10.365 1.00 40.31 213 SER A N 1
ATOM 1628 C CA . SER A 1 213 ? 29.831 -9.330 9.499 1.00 40.31 213 SER A CA 1
ATOM 1629 C C . SER A 1 213 ? 28.518 -8.727 10.004 1.00 40.31 213 SER A C 1
ATOM 1631 O O . SER A 1 213 ? 28.372 -7.507 10.031 1.00 40.31 213 SER A O 1
ATOM 1633 N N . LEU A 1 214 ? 27.595 -9.558 10.501 1.00 35.56 214 LEU A N 1
ATOM 1634 C CA . LEU A 1 214 ? 26.322 -9.083 11.059 1.00 35.56 214 LEU A CA 1
ATOM 1635 C C . LEU A 1 214 ? 26.508 -8.284 12.360 1.00 35.56 214 LEU A C 1
ATOM 1637 O O . LEU A 1 214 ? 25.840 -7.270 12.554 1.00 35.56 214 LEU A O 1
ATOM 1641 N N . ARG A 1 215 ? 27.466 -8.669 13.218 1.00 38.31 215 ARG A N 1
ATOM 1642 C CA . ARG A 1 215 ? 27.826 -7.884 14.416 1.00 38.31 215 ARG A CA 1
ATOM 1643 C C . ARG A 1 215 ? 28.431 -6.523 14.078 1.00 38.31 215 ARG A C 1
ATOM 1645 O O . ARG A 1 215 ? 28.198 -5.567 14.807 1.00 38.31 215 ARG A O 1
ATOM 1652 N N . ARG A 1 216 ? 29.195 -6.429 12.988 1.00 40.78 216 ARG A N 1
ATOM 1653 C CA . ARG A 1 216 ? 29.826 -5.176 12.552 1.00 40.78 216 ARG A CA 1
ATOM 1654 C C . ARG A 1 216 ? 28.807 -4.201 11.957 1.00 40.78 216 ARG A C 1
ATOM 1656 O O . ARG A 1 216 ? 28.792 -3.038 12.339 1.00 40.78 216 ARG A O 1
ATOM 1663 N N . ILE A 1 217 ? 27.887 -4.707 11.133 1.00 41.75 217 ILE A N 1
ATOM 1664 C CA . ILE A 1 217 ? 26.778 -3.925 10.560 1.00 41.75 217 ILE A CA 1
ATOM 1665 C C . ILE A 1 217 ? 25.842 -3.395 11.662 1.00 41.75 217 ILE A C 1
ATOM 1667 O O . ILE A 1 217 ? 25.388 -2.258 11.582 1.00 41.75 217 ILE A O 1
ATOM 1671 N N . ALA A 1 218 ? 25.606 -4.175 12.723 1.00 39.09 218 ALA A N 1
ATOM 1672 C CA . ALA A 1 218 ? 24.805 -3.741 13.871 1.00 39.09 218 ALA A CA 1
ATOM 1673 C C . ALA A 1 218 ? 25.480 -2.655 14.737 1.00 39.09 218 ALA A C 1
ATOM 1675 O O . ALA A 1 218 ? 24.789 -1.930 15.446 1.00 39.09 218 ALA A O 1
ATOM 1676 N N . LEU A 1 219 ? 26.813 -2.537 14.699 1.00 42.66 219 LEU A N 1
ATOM 1677 C CA . LEU A 1 219 ? 27.575 -1.564 15.495 1.00 42.66 219 LEU A CA 1
ATOM 1678 C C . LEU A 1 219 ? 27.867 -0.256 14.741 1.00 42.66 219 LEU A C 1
ATOM 1680 O O . LEU A 1 219 ? 28.005 0.787 15.375 1.00 42.66 219 LEU A O 1
ATOM 1684 N N . GLU A 1 220 ? 27.961 -0.292 13.409 1.00 42.66 220 GLU A N 1
ATOM 1685 C CA . GLU A 1 220 ? 28.334 0.875 12.589 1.00 42.66 220 GLU A CA 1
ATOM 1686 C C . GLU A 1 220 ? 27.137 1.772 12.211 1.00 42.66 220 GLU A C 1
ATOM 1688 O O . GLU A 1 220 ? 27.325 2.938 11.864 1.00 42.66 220 GLU A O 1
ATOM 1693 N N . HIS A 1 221 ? 25.899 1.295 12.359 1.00 38.53 221 HIS A N 1
ATOM 1694 C CA . HIS A 1 221 ? 24.696 2.068 12.052 1.00 38.53 221 HIS A CA 1
ATOM 1695 C C . HIS A 1 221 ? 23.938 2.446 13.333 1.00 38.53 221 HIS A C 1
ATOM 1697 O O . HIS A 1 221 ? 23.257 1.616 13.930 1.00 38.53 221 HIS A O 1
ATOM 1703 N N . ARG A 1 222 ? 24.024 3.722 13.746 1.00 34.81 222 ARG A N 1
ATOM 1704 C CA . ARG A 1 222 ? 23.206 4.328 14.819 1.00 34.81 222 ARG A CA 1
ATOM 1705 C C . ARG A 1 222 ? 21.725 4.442 14.412 1.00 34.81 222 ARG A C 1
ATOM 1707 O O . ARG A 1 222 ? 21.181 5.539 14.349 1.00 34.81 222 ARG A O 1
ATOM 1714 N N . TYR A 1 223 ? 21.072 3.319 14.144 1.00 36.06 223 TYR A N 1
ATOM 1715 C CA . TYR A 1 223 ? 19.624 3.241 13.984 1.00 36.06 223 TYR A CA 1
ATOM 1716 C C . TYR A 1 223 ? 19.061 2.317 15.057 1.00 36.06 223 TYR A C 1
ATOM 1718 O O . TYR A 1 223 ? 19.477 1.168 15.200 1.00 36.06 223 TYR A O 1
ATOM 1726 N N . ASN A 1 224 ? 18.129 2.851 15.839 1.00 33.72 224 ASN A N 1
ATOM 1727 C CA . ASN A 1 224 ? 17.457 2.142 16.913 1.00 33.72 224 ASN A CA 1
ATOM 1728 C C . ASN A 1 224 ? 16.484 1.121 16.296 1.00 33.72 224 ASN A C 1
ATOM 1730 O O . ASN A 1 224 ? 15.369 1.478 15.930 1.00 33.72 224 ASN A O 1
ATOM 1734 N N . TRP A 1 225 ? 16.921 -0.131 16.132 1.00 38.88 225 TRP A N 1
ATOM 1735 C CA . TRP A 1 225 ? 16.101 -1.250 15.645 1.00 38.88 225 TRP A CA 1
ATOM 1736 C C . TRP A 1 225 ? 15.856 -2.270 16.771 1.00 38.88 225 TRP A C 1
ATOM 1738 O O . TRP A 1 225 ? 16.673 -3.175 16.946 1.00 38.88 225 TRP A O 1
ATOM 1748 N N . PRO A 1 226 ? 14.736 -2.208 17.520 1.00 29.58 226 PRO A N 1
ATOM 1749 C CA . PRO A 1 226 ? 14.490 -3.171 18.597 1.00 29.58 226 PRO A CA 1
ATOM 1750 C C . PRO A 1 226 ? 13.888 -4.517 18.150 1.00 29.58 226 PRO A C 1
ATOM 1752 O O . PRO A 1 226 ? 13.813 -5.428 18.966 1.00 29.58 226 PRO A O 1
ATOM 1755 N N . ARG A 1 227 ? 13.444 -4.692 16.892 1.00 38.38 227 ARG A N 1
ATOM 1756 C CA . ARG A 1 227 ? 12.684 -5.902 16.481 1.00 38.38 227 ARG A CA 1
ATOM 1757 C C . ARG A 1 227 ? 13.317 -6.789 15.399 1.00 38.38 227 ARG A C 1
ATOM 1759 O O . ARG A 1 227 ? 12.923 -7.944 15.280 1.00 38.38 227 ARG A O 1
ATOM 1766 N N . ALA A 1 228 ? 14.349 -6.335 14.684 1.00 33.75 228 ALA A N 1
ATOM 1767 C CA . ALA A 1 228 ? 14.998 -7.138 13.635 1.00 33.75 228 ALA A CA 1
ATOM 1768 C C . ALA A 1 228 ? 15.874 -8.289 14.180 1.00 33.75 228 ALA A C 1
ATOM 1770 O O . ALA A 1 228 ? 16.085 -9.290 13.499 1.00 33.75 228 ALA A O 1
ATOM 1771 N N . VAL A 1 229 ? 16.350 -8.183 15.426 1.00 34.09 229 VAL A N 1
ATOM 1772 C CA . VAL A 1 229 ? 17.216 -9.200 16.053 1.00 34.09 229 VAL A CA 1
ATOM 1773 C C . VAL A 1 229 ? 16.469 -10.523 16.289 1.00 34.09 229 VAL A C 1
ATOM 1775 O O . VAL A 1 229 ? 17.066 -11.586 16.160 1.00 34.09 229 VAL A O 1
ATOM 1778 N N . TRP A 1 230 ? 15.152 -10.481 16.522 1.00 29.33 230 TRP A N 1
ATOM 1779 C CA . TRP A 1 230 ? 14.341 -11.689 16.728 1.00 29.33 230 TRP A CA 1
ATOM 1780 C C . TRP A 1 230 ? 14.093 -12.491 15.442 1.00 29.33 230 TRP A C 1
ATOM 1782 O O . TRP A 1 230 ? 14.012 -13.715 15.492 1.00 29.33 230 TRP A O 1
ATOM 1792 N N . ALA A 1 231 ? 14.026 -11.840 14.276 1.00 29.69 231 ALA A N 1
ATOM 1793 C CA . ALA A 1 231 ? 13.773 -12.528 13.006 1.00 29.69 231 ALA A CA 1
ATOM 1794 C C . ALA A 1 231 ? 14.987 -13.340 12.509 1.00 29.69 231 ALA A C 1
ATOM 1796 O O . ALA A 1 231 ? 14.830 -14.322 11.786 1.00 29.69 231 ALA A O 1
ATOM 1797 N N . VAL A 1 232 ? 16.202 -12.962 12.919 1.00 29.88 232 VAL A N 1
ATOM 1798 C CA . VAL A 1 232 ? 17.444 -13.631 12.497 1.00 29.88 232 VAL A CA 1
ATOM 1799 C C . VAL A 1 232 ? 17.771 -14.849 13.373 1.00 29.88 232 VAL A C 1
ATOM 1801 O O . VAL A 1 232 ? 18.375 -15.802 12.883 1.00 29.88 232 VAL A O 1
ATOM 1804 N N . GLU A 1 233 ? 17.332 -14.881 14.637 1.00 29.16 233 GLU A N 1
ATOM 1805 C CA . GLU A 1 233 ? 17.555 -16.033 15.530 1.00 29.16 233 GLU A CA 1
ATOM 1806 C C . GLU A 1 233 ? 16.636 -17.233 15.242 1.00 29.16 233 GLU A C 1
ATOM 1808 O O . GLU A 1 233 ? 17.015 -18.368 15.523 1.00 29.16 233 GLU A O 1
ATOM 1813 N N . VAL A 1 234 ? 15.477 -17.029 14.604 1.00 33.53 234 VAL A N 1
ATOM 1814 C CA . VAL A 1 234 ? 14.516 -18.114 14.312 1.00 33.53 234 VAL A CA 1
ATOM 1815 C C . VAL A 1 234 ? 14.875 -18.919 13.049 1.00 33.53 234 VAL A C 1
ATOM 1817 O O . VAL A 1 234 ? 14.443 -20.058 12.904 1.00 33.53 234 VAL A O 1
ATOM 1820 N N . MET A 1 235 ? 15.729 -18.402 12.157 1.00 28.53 235 MET A N 1
ATOM 1821 C CA . MET A 1 235 ? 16.111 -19.099 10.913 1.00 28.53 235 MET A CA 1
ATOM 1822 C C . MET A 1 235 ? 17.299 -20.068 11.047 1.00 28.53 235 MET A C 1
ATOM 1824 O O . MET A 1 235 ? 17.686 -20.699 10.064 1.00 28.53 235 MET A O 1
ATOM 1828 N N . ILE A 1 236 ? 17.883 -20.229 12.241 1.00 31.81 236 ILE A N 1
ATOM 1829 C CA . ILE A 1 236 ? 19.006 -21.153 12.470 1.00 31.81 236 ILE A CA 1
ATOM 1830 C C . ILE A 1 236 ? 18.619 -22.194 13.526 1.00 31.81 236 ILE A C 1
ATOM 1832 O O . ILE A 1 236 ? 19.113 -22.183 14.649 1.00 31.81 236 ILE A O 1
ATOM 1836 N N . HIS A 1 237 ? 17.759 -23.140 13.149 1.00 27.00 237 HIS A N 1
ATOM 1837 C CA . HIS A 1 237 ? 17.685 -24.436 13.822 1.00 27.00 237 HIS A CA 1
ATOM 1838 C C . HIS A 1 237 ? 17.483 -25.545 12.781 1.00 27.00 237 HIS A C 1
ATOM 1840 O O . HIS A 1 237 ? 16.548 -25.463 11.986 1.00 27.00 237 HIS A O 1
ATOM 1846 N N . PRO A 1 238 ? 18.341 -26.581 12.742 1.00 31.58 238 PRO A N 1
ATOM 1847 C CA . PRO A 1 238 ? 18.126 -27.712 11.857 1.00 31.58 238 PRO A CA 1
ATOM 1848 C C . PRO A 1 238 ? 17.008 -28.604 12.408 1.00 31.58 238 PRO A C 1
ATOM 1850 O O . PRO A 1 238 ? 16.959 -28.913 13.601 1.00 31.58 238 PRO A O 1
ATOM 1853 N N . THR A 1 239 ? 16.136 -29.033 11.503 1.00 29.77 239 THR A N 1
ATOM 1854 C CA . THR A 1 239 ? 15.147 -30.095 11.684 1.00 29.77 239 THR A CA 1
ATOM 1855 C C . THR A 1 239 ? 15.834 -31.383 12.139 1.00 29.77 239 THR A C 1
ATOM 1857 O O . THR A 1 239 ? 16.615 -31.968 11.386 1.00 29.77 239 THR A O 1
ATOM 1860 N N . LEU A 1 240 ? 15.543 -31.834 13.360 1.00 27.97 240 LEU A N 1
ATOM 1861 C CA . LEU A 1 240 ? 15.847 -33.191 13.805 1.00 27.97 240 LEU A CA 1
ATOM 1862 C C . LEU A 1 240 ? 14.630 -34.078 13.536 1.00 27.97 240 LEU A C 1
ATOM 1864 O O . LEU A 1 240 ? 13.524 -33.787 13.974 1.00 27.97 240 LEU A O 1
ATOM 1868 N N . SER A 1 241 ? 14.894 -35.133 12.772 1.00 28.64 241 SER A N 1
ATOM 1869 C CA . SER A 1 241 ? 14.016 -36.249 12.435 1.00 28.64 241 SER A CA 1
ATOM 1870 C C . SER A 1 241 ? 13.421 -36.908 13.683 1.00 28.64 241 SER A C 1
ATOM 1872 O O . SER A 1 241 ? 14.162 -37.305 14.584 1.00 28.64 241 SER A O 1
ATOM 1874 N N . ASP A 1 242 ? 12.100 -37.082 13.688 1.00 28.58 242 ASP A N 1
ATOM 1875 C CA . ASP A 1 242 ? 11.364 -37.894 14.655 1.00 28.58 242 ASP A CA 1
ATOM 1876 C C . ASP A 1 242 ? 11.557 -39.383 14.355 1.00 28.58 242 ASP A C 1
ATOM 1878 O O . ASP A 1 242 ? 11.101 -39.876 13.326 1.00 28.58 242 ASP A O 1
ATOM 1882 N N . ASP A 1 243 ? 12.203 -40.106 15.271 1.00 32.06 243 ASP A N 1
ATOM 1883 C CA . ASP A 1 243 ? 12.068 -41.560 15.368 1.00 32.06 243 ASP A CA 1
ATOM 1884 C C . ASP A 1 243 ? 12.419 -42.039 16.792 1.00 32.06 243 ASP A C 1
ATOM 1886 O O . ASP A 1 243 ? 13.554 -42.410 17.083 1.00 32.06 243 ASP A O 1
ATOM 1890 N N . ALA A 1 244 ? 11.457 -41.995 17.729 1.00 29.38 244 ALA A N 1
ATOM 1891 C CA . ALA A 1 244 ? 11.534 -42.747 18.994 1.00 29.38 244 ALA A CA 1
ATOM 1892 C C . ALA A 1 244 ? 10.189 -42.841 19.747 1.00 29.38 244 ALA A C 1
ATOM 1894 O O . ALA A 1 244 ? 9.887 -42.095 20.673 1.00 29.38 244 ALA A O 1
ATOM 1895 N N . ARG A 1 245 ? 9.405 -43.849 19.360 1.00 30.42 245 ARG A N 1
ATOM 1896 C CA . ARG A 1 245 ? 8.798 -44.886 20.218 1.00 30.42 245 ARG A CA 1
ATOM 1897 C C . ARG A 1 245 ? 8.373 -44.520 21.661 1.00 30.42 245 ARG A C 1
ATOM 1899 O O . ARG A 1 245 ? 9.182 -44.408 22.577 1.00 30.42 245 ARG A O 1
ATOM 1906 N N . MET A 1 246 ? 7.052 -44.577 21.862 1.00 29.72 246 MET A N 1
ATOM 1907 C CA . MET A 1 246 ? 6.324 -44.819 23.119 1.00 29.72 246 MET A CA 1
ATOM 1908 C C . MET A 1 246 ? 7.083 -45.656 24.166 1.00 29.72 246 MET A C 1
ATOM 1910 O O . MET A 1 246 ? 7.480 -46.788 23.878 1.00 29.72 246 MET A O 1
ATOM 1914 N N . LYS A 1 247 ? 7.075 -45.188 25.425 1.00 30.84 247 LYS A N 1
ATOM 1915 C CA . LYS A 1 247 ? 6.729 -46.010 26.600 1.00 30.84 247 LYS A CA 1
ATOM 1916 C C . LYS A 1 247 ? 6.315 -45.157 27.805 1.00 30.84 247 LYS A C 1
ATOM 1918 O O . LYS A 1 247 ? 6.950 -44.185 28.185 1.00 30.84 247 LYS A O 1
ATOM 1923 N N . SER A 1 248 ? 5.201 -45.591 28.372 1.00 32.66 248 SER A N 1
ATOM 1924 C CA . SER A 1 248 ? 4.464 -45.121 29.537 1.00 32.66 248 SER A CA 1
ATOM 1925 C C . SER A 1 248 ? 5.174 -45.292 30.885 1.00 32.66 248 SER A C 1
ATOM 1927 O O . SER A 1 248 ? 5.930 -46.243 31.065 1.00 32.66 248 SER A O 1
ATOM 1929 N N . THR A 1 249 ? 4.706 -44.497 31.856 1.00 32.47 249 THR A N 1
ATOM 1930 C CA . THR A 1 249 ? 4.396 -44.796 33.280 1.00 32.47 249 THR A CA 1
ATOM 1931 C C . THR A 1 249 ? 5.122 -43.913 34.295 1.00 32.47 249 THR A C 1
ATOM 1933 O O . THR A 1 249 ? 6.302 -43.626 34.156 1.00 32.47 249 THR A O 1
ATOM 1936 N N . GLY A 1 250 ? 4.404 -43.541 35.366 1.00 29.45 250 GLY A N 1
ATOM 1937 C CA . GLY A 1 250 ? 5.040 -43.237 36.651 1.00 29.45 250 GLY A CA 1
ATOM 1938 C C . GLY A 1 250 ? 4.500 -42.040 37.427 1.00 29.45 250 GLY A C 1
ATOM 1939 O O . GLY A 1 250 ? 5.152 -41.009 37.510 1.00 29.45 250 GLY A O 1
ATOM 1940 N N . ARG A 1 251 ? 3.345 -42.204 38.085 1.00 38.84 251 ARG A N 1
ATOM 1941 C CA . ARG A 1 251 ? 2.921 -41.386 39.237 1.00 38.84 251 ARG A CA 1
ATOM 1942 C C . ARG A 1 251 ? 4.007 -41.371 40.317 1.00 38.84 251 ARG A C 1
ATOM 1944 O O . ARG A 1 251 ? 4.356 -42.447 40.791 1.00 38.84 251 ARG A O 1
ATOM 1951 N N . ILE A 1 252 ? 4.332 -40.199 40.868 1.00 33.28 252 ILE A N 1
ATOM 1952 C CA . ILE A 1 252 ? 4.729 -40.069 42.281 1.00 33.28 252 ILE A CA 1
ATOM 1953 C C . ILE A 1 252 ? 4.052 -38.830 42.886 1.00 33.28 252 ILE A C 1
ATOM 1955 O O . ILE A 1 252 ? 4.366 -37.692 42.559 1.00 33.28 252 ILE A O 1
ATOM 1959 N N . LYS A 1 253 ? 3.104 -39.081 43.797 1.00 39.62 253 LYS A N 1
ATOM 1960 C CA . LYS A 1 253 ? 2.610 -38.133 44.807 1.00 39.62 253 LYS A CA 1
ATOM 1961 C C . LYS A 1 253 ? 3.590 -38.137 45.978 1.00 39.62 253 LYS A C 1
ATOM 1963 O O . LYS A 1 253 ? 3.851 -39.236 46.459 1.00 39.62 253 LYS A O 1
ATOM 1968 N N . ARG A 1 254 ? 3.987 -36.978 46.525 1.00 33.19 254 ARG A N 1
ATOM 1969 C CA . ARG A 1 254 ? 4.274 -36.787 47.968 1.00 33.19 254 ARG A CA 1
ATOM 1970 C C . ARG A 1 254 ? 4.106 -35.317 48.407 1.00 33.19 254 ARG A C 1
ATOM 1972 O O . ARG A 1 254 ? 4.133 -34.441 47.549 1.00 33.19 254 ARG A O 1
ATOM 1979 N N . PRO A 1 255 ? 3.847 -35.060 49.708 1.00 38.34 255 PRO A N 1
ATOM 1980 C CA . PRO A 1 255 ? 3.022 -33.939 50.153 1.00 38.34 255 PRO A CA 1
ATOM 1981 C C . PRO A 1 255 ? 3.754 -32.865 50.984 1.00 38.34 255 PRO A C 1
ATOM 1983 O O . PRO A 1 255 ? 4.804 -33.112 51.566 1.00 38.34 255 PRO A O 1
ATOM 1986 N N . LEU A 1 256 ? 3.085 -31.709 51.080 1.00 35.41 256 LEU A N 1
ATOM 1987 C CA . LEU A 1 256 ? 2.976 -30.771 52.211 1.00 35.41 256 LEU A CA 1
ATOM 1988 C C . LEU A 1 256 ? 4.232 -30.445 53.043 1.00 35.41 256 LEU A C 1
ATOM 1990 O O . LEU A 1 256 ? 4.657 -31.227 53.893 1.00 35.41 256 LEU A O 1
ATOM 1994 N N . ARG A 1 257 ? 4.625 -29.164 53.013 1.00 33.75 257 ARG A N 1
ATOM 1995 C CA . ARG A 1 257 ? 5.053 -28.454 54.228 1.00 33.75 257 ARG A CA 1
ATOM 1996 C C . ARG A 1 257 ? 4.301 -27.134 54.382 1.00 33.75 257 ARG A C 1
ATOM 1998 O O . ARG A 1 257 ? 4.299 -26.287 53.499 1.00 33.75 257 ARG A O 1
ATOM 2005 N N . ARG A 1 258 ? 3.634 -27.025 55.534 1.00 37.34 258 ARG A N 1
ATOM 2006 C CA . ARG A 1 258 ? 3.020 -25.820 56.099 1.00 37.34 258 ARG A CA 1
ATOM 2007 C C . ARG A 1 258 ? 4.122 -24.870 56.570 1.00 37.34 258 ARG A C 1
ATOM 2009 O O . ARG A 1 258 ? 4.973 -25.302 57.342 1.00 37.34 258 ARG A O 1
ATOM 2016 N N . CYS A 1 259 ? 4.007 -23.589 56.241 1.00 31.62 259 CYS A N 1
ATOM 2017 C CA . CYS A 1 259 ? 4.577 -22.503 57.037 1.00 31.62 259 CYS A CA 1
ATOM 2018 C C . CYS A 1 259 ? 3.422 -21.629 57.544 1.00 31.62 259 CYS A C 1
ATOM 2020 O O . CYS A 1 259 ? 2.548 -21.239 56.772 1.00 31.62 259 CYS A O 1
ATOM 2022 N N . ARG A 1 260 ? 3.382 -21.403 58.862 1.00 37.47 260 ARG A N 1
ATOM 2023 C CA . ARG A 1 260 ? 2.473 -20.461 59.536 1.00 37.47 260 ARG A CA 1
ATOM 2024 C C . ARG A 1 260 ? 3.112 -19.062 59.591 1.00 37.47 260 ARG A C 1
ATOM 2026 O O . ARG A 1 260 ? 4.331 -18.968 59.473 1.00 37.47 260 ARG A O 1
ATOM 2033 N N . PRO A 1 261 ? 2.302 -18.005 59.779 1.00 42.88 261 PRO A N 1
ATOM 2034 C CA . PRO A 1 261 ? 2.691 -16.624 59.529 1.00 42.88 261 PRO A CA 1
ATOM 2035 C C . PRO A 1 261 ? 3.268 -15.947 60.777 1.00 42.88 261 PRO A C 1
ATOM 2037 O O . PRO A 1 261 ? 2.795 -16.171 61.891 1.00 42.88 261 PRO A O 1
ATOM 2040 N N . THR A 1 262 ? 4.229 -15.050 60.578 1.00 37.97 262 THR A N 1
ATOM 2041 C CA . THR A 1 262 ? 4.567 -13.996 61.541 1.00 37.97 262 THR A CA 1
ATOM 2042 C C . THR A 1 262 ? 3.921 -12.705 61.071 1.00 37.97 262 THR A C 1
ATOM 2044 O O . THR A 1 262 ? 4.166 -12.247 59.957 1.00 37.97 262 THR A O 1
ATOM 2047 N N . GLY A 1 263 ? 3.038 -12.166 61.906 1.00 38.16 263 GLY A N 1
ATOM 2048 C CA . GLY A 1 263 ? 2.327 -10.929 61.635 1.00 38.16 263 GLY A CA 1
ATOM 2049 C C . GLY A 1 263 ? 3.217 -9.697 61.745 1.00 38.16 263 GLY A C 1
ATOM 2050 O O . GLY A 1 263 ? 4.152 -9.652 62.539 1.00 38.16 263 GLY A O 1
ATOM 2051 N N . LEU A 1 264 ? 2.836 -8.671 60.995 1.00 36.38 264 LEU A N 1
ATOM 2052 C CA . LEU A 1 264 ? 3.116 -7.279 61.304 1.00 36.38 264 LEU A CA 1
ATOM 2053 C C . LEU A 1 264 ? 1.932 -6.458 60.793 1.00 36.38 264 LEU A C 1
ATOM 2055 O O . LEU A 1 264 ? 1.623 -6.437 59.606 1.00 36.38 264 LEU A O 1
ATOM 2059 N N . LYS A 1 265 ? 1.219 -5.860 61.747 1.00 42.69 265 LYS A N 1
ATOM 2060 C CA . LYS A 1 265 ? 0.214 -4.822 61.524 1.00 42.69 265 LYS A CA 1
ATOM 2061 C C . LYS A 1 265 ? 0.952 -3.540 61.148 1.00 42.69 265 LYS A C 1
ATOM 2063 O O . LYS A 1 265 ? 1.881 -3.215 61.871 1.00 42.69 265 LYS A O 1
ATOM 2068 N N . HIS A 1 266 ? 0.503 -2.804 60.134 1.00 39.84 266 HIS A N 1
ATOM 2069 C CA . HIS A 1 266 ? 0.472 -1.334 60.134 1.00 39.84 266 HIS A CA 1
ATOM 2070 C C . HIS A 1 266 ? -0.468 -0.813 59.028 1.00 39.84 266 HIS A C 1
ATOM 2072 O O . HIS A 1 266 ? -0.632 -1.442 57.987 1.00 39.84 266 HIS A O 1
ATOM 2078 N N . ASN A 1 267 ? -1.143 0.293 59.350 1.00 38.19 267 ASN A N 1
ATOM 2079 C CA . ASN A 1 267 ? -2.243 0.956 58.641 1.00 38.19 267 ASN A CA 1
ATOM 2080 C C . ASN A 1 267 ? -1.789 1.858 57.467 1.00 38.19 267 ASN A C 1
ATOM 2082 O O . ASN A 1 267 ? -0.614 2.202 57.397 1.00 38.19 267 ASN A O 1
ATOM 2086 N N . LEU A 1 268 ? -2.787 2.353 56.703 1.00 37.22 268 LEU A N 1
ATOM 2087 C CA . LEU A 1 268 ? -2.755 3.302 55.562 1.00 37.22 268 LEU A CA 1
ATOM 2088 C C . LEU A 1 268 ? -2.242 2.657 54.260 1.00 37.22 268 LEU A C 1
ATOM 2090 O O . LEU A 1 268 ? -1.151 2.115 54.235 1.00 37.22 268 LEU A O 1
ATOM 2094 N N . VAL A 1 269 ? -2.975 2.609 53.142 1.00 34.53 269 VAL A N 1
ATOM 2095 C CA . VAL A 1 269 ? -3.672 3.677 52.391 1.00 34.53 269 VAL A CA 1
ATOM 2096 C C . VAL A 1 269 ? -4.907 3.090 51.676 1.00 34.53 269 VAL A C 1
ATOM 2098 O O . VAL A 1 269 ? -4.834 1.996 51.121 1.00 34.53 269 VAL A O 1
ATOM 2101 N N . ALA A 1 270 ? -6.044 3.797 51.690 1.00 38.94 270 ALA A N 1
ATOM 2102 C CA . ALA A 1 270 ? -7.211 3.472 50.865 1.00 38.94 270 ALA A CA 1
ATOM 2103 C C . ALA A 1 270 ? -6.927 3.901 49.421 1.00 38.94 270 ALA A C 1
ATOM 2105 O O . ALA A 1 270 ? -7.111 5.066 49.074 1.00 38.94 270 ALA A O 1
ATOM 2106 N N . ASP A 1 271 ? -6.430 2.965 48.616 1.00 36.50 271 ASP A N 1
ATOM 2107 C CA . ASP A 1 271 ? -6.150 3.188 47.204 1.00 36.50 271 ASP A CA 1
ATOM 2108 C C . ASP A 1 271 ? -7.333 2.724 46.347 1.00 36.50 271 ASP A C 1
ATOM 2110 O O . ASP A 1 271 ? -7.889 1.632 46.528 1.00 36.50 271 ASP A O 1
ATOM 2114 N N . VAL A 1 272 ? -7.749 3.596 45.434 1.00 42.47 272 VAL A N 1
ATOM 2115 C CA . VAL A 1 272 ? -8.890 3.418 44.536 1.00 42.47 272 VAL A CA 1
ATOM 2116 C C . VAL A 1 272 ? -8.542 2.310 43.550 1.00 42.47 272 VAL A C 1
ATOM 2118 O O . VAL A 1 272 ? -8.030 2.537 42.458 1.00 42.47 272 VAL A O 1
ATOM 2121 N N . THR A 1 273 ? -8.847 1.073 43.930 1.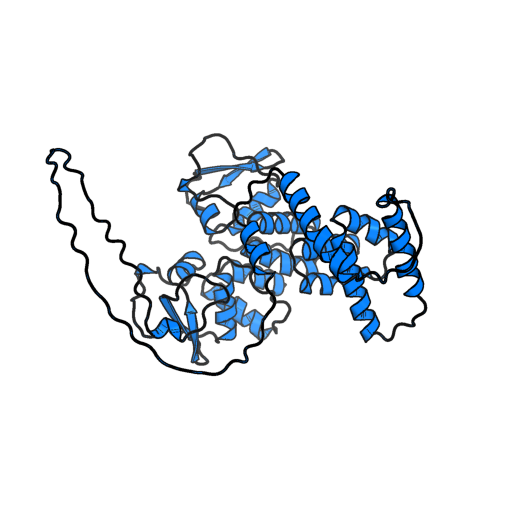00 35.28 273 THR A N 1
ATOM 2122 C CA . THR A 1 273 ? -8.744 -0.073 43.030 1.00 35.28 273 THR A CA 1
ATOM 2123 C C . THR A 1 273 ? -9.965 -0.054 42.111 1.00 35.28 273 THR A C 1
ATOM 2125 O O . THR A 1 273 ? -10.943 -0.769 42.328 1.00 35.28 273 THR A O 1
ATOM 2128 N N . ARG A 1 274 ? -9.951 0.798 41.076 1.00 40.84 274 ARG A N 1
ATOM 2129 C CA . ARG A 1 274 ? -10.811 0.570 39.907 1.00 40.84 274 ARG A CA 1
ATOM 2130 C C . ARG A 1 274 ? -10.323 -0.720 39.263 1.00 40.84 274 ARG A C 1
ATOM 2132 O O . ARG A 1 274 ? -9.325 -0.731 38.549 1.00 40.84 274 ARG A O 1
ATOM 2139 N N . HIS A 1 275 ? -11.015 -1.818 39.544 1.00 34.97 275 HIS A N 1
ATOM 2140 C CA . HIS A 1 275 ? -10.911 -3.030 38.752 1.00 34.97 275 HIS A CA 1
ATOM 2141 C C . HIS A 1 275 ? -11.367 -2.712 37.327 1.00 34.97 275 HIS A C 1
ATOM 2143 O O . HIS A 1 275 ? -12.550 -2.782 37.008 1.00 34.97 275 HIS A O 1
ATOM 2149 N N . VAL A 1 276 ? -10.418 -2.358 36.463 1.00 38.03 276 VAL A N 1
ATOM 2150 C CA . VAL A 1 276 ? -10.589 -2.527 35.024 1.00 38.03 276 VAL A CA 1
ATOM 2151 C C . VAL A 1 276 ? -10.585 -4.037 34.800 1.00 38.03 276 VAL A C 1
ATOM 2153 O O . VAL A 1 276 ? -9.532 -4.665 34.706 1.00 38.03 276 VAL A O 1
ATOM 2156 N N . GLN A 1 277 ? -11.769 -4.656 34.815 1.00 31.28 277 GLN A N 1
ATOM 2157 C CA . GLN A 1 277 ? -11.936 -5.989 34.249 1.00 31.28 277 GLN A CA 1
ATOM 2158 C C . GLN A 1 277 ? -11.667 -5.858 32.752 1.00 31.28 277 GLN A C 1
ATOM 2160 O O . GLN A 1 277 ? -12.563 -5.533 31.980 1.00 31.28 277 GLN A O 1
ATOM 2165 N N . VAL A 1 278 ? -10.421 -6.090 32.345 1.00 37.97 278 VAL A N 1
ATOM 2166 C CA . VAL A 1 278 ? -10.106 -6.345 30.942 1.00 37.97 278 VAL A CA 1
ATOM 2167 C C . VAL A 1 278 ? -10.721 -7.705 30.629 1.00 37.97 278 VAL A C 1
ATOM 2169 O O . VAL A 1 278 ? -10.158 -8.754 30.949 1.00 37.97 278 VAL A O 1
ATOM 2172 N N . SER A 1 279 ? -11.946 -7.696 30.107 1.00 43.09 279 SER A N 1
ATOM 2173 C CA . SER A 1 279 ? -12.591 -8.889 29.579 1.00 43.09 279 SER A CA 1
ATOM 2174 C C . SER A 1 279 ? -11.734 -9.402 28.429 1.00 43.09 279 SER A C 1
ATOM 2176 O O . SER A 1 279 ? -11.649 -8.757 27.387 1.00 43.09 279 SER A O 1
ATOM 2178 N N . LEU A 1 280 ? -11.070 -10.541 28.630 1.00 49.69 280 LEU A N 1
ATOM 2179 C CA . LEU A 1 280 ? -10.362 -11.211 27.546 1.00 49.69 280 LEU A CA 1
ATOM 2180 C C . LEU A 1 280 ? -11.358 -11.486 26.408 1.00 49.69 280 LEU A C 1
ATOM 2182 O O . LEU A 1 280 ? -12.464 -11.963 26.695 1.00 49.69 280 LEU A O 1
ATOM 2186 N N . PRO A 1 281 ? -10.996 -11.194 25.146 1.00 57.44 281 PRO A N 1
ATOM 2187 C CA . PRO A 1 281 ? -11.885 -11.409 24.016 1.00 57.44 281 PRO A CA 1
ATOM 2188 C C . PRO A 1 281 ? -12.318 -12.876 23.985 1.00 57.44 281 PRO A C 1
ATOM 2190 O O . PRO A 1 281 ? -11.500 -13.797 24.104 1.00 57.44 281 PRO A O 1
ATOM 2193 N N . ARG A 1 282 ? -13.632 -13.102 23.888 1.00 60.25 282 ARG A N 1
ATOM 2194 C CA . ARG A 1 282 ? -14.188 -14.449 23.765 1.00 60.25 282 ARG A CA 1
ATOM 2195 C C . ARG A 1 282 ? -13.759 -14.999 22.412 1.00 60.25 282 ARG A C 1
ATOM 2197 O O . ARG A 1 282 ? -14.286 -14.601 21.384 1.00 60.25 282 ARG A O 1
ATOM 2204 N N . VAL A 1 283 ? -12.801 -15.920 22.416 1.00 60.09 283 VAL A N 1
ATOM 2205 C CA . VAL A 1 283 ? -12.396 -16.628 21.198 1.00 60.09 283 VAL A CA 1
ATOM 2206 C C . VAL A 1 283 ? -13.596 -17.429 20.696 1.00 60.09 283 VAL A C 1
ATOM 2208 O O . VAL A 1 283 ? -14.097 -18.303 21.412 1.00 60.09 283 VAL A O 1
ATOM 2211 N N . CYS A 1 284 ? -14.057 -17.131 19.480 1.00 59.12 284 CYS A N 1
ATOM 2212 C CA . CYS A 1 284 ? -15.130 -17.877 18.833 1.00 59.12 284 CYS A CA 1
ATOM 2213 C C . CYS A 1 284 ? -14.741 -19.362 18.787 1.00 59.12 284 CYS A C 1
ATOM 2215 O O . CYS A 1 284 ? -13.667 -19.717 18.294 1.00 59.12 284 CYS A O 1
ATOM 2217 N N . LYS A 1 285 ? -15.584 -20.259 19.318 1.00 64.75 285 LYS A N 1
ATOM 2218 C CA . LYS A 1 285 ? -15.272 -21.702 19.369 1.00 64.75 285 LYS A CA 1
ATOM 2219 C C . LYS A 1 285 ? -15.070 -22.293 17.970 1.00 64.75 285 LYS A C 1
ATOM 2221 O O . LYS A 1 285 ? -14.280 -23.223 17.814 1.00 64.75 285 LYS A O 1
ATOM 2226 N N . ILE A 1 286 ? -15.730 -21.711 16.968 1.00 61.78 286 ILE A N 1
ATOM 2227 C CA . ILE A 1 286 ? -15.631 -22.070 15.547 1.00 61.78 286 ILE A CA 1
ATOM 2228 C C . ILE A 1 286 ? -14.351 -21.509 14.902 1.00 61.78 286 ILE A C 1
ATOM 2230 O O . ILE A 1 286 ? -13.851 -22.083 13.935 1.00 61.78 286 ILE A O 1
ATOM 2234 N N . GLY A 1 287 ? -13.738 -20.479 15.496 1.00 59.84 287 GLY A N 1
ATOM 2235 C CA . GLY A 1 287 ? -12.501 -19.843 15.025 1.00 59.84 287 GLY A CA 1
ATOM 2236 C C . GLY A 1 287 ? -11.305 -20.785 14.860 1.00 59.84 287 GLY A C 1
ATOM 2237 O O . GLY A 1 287 ? -10.360 -20.447 14.161 1.00 59.84 287 GLY A O 1
ATOM 2238 N N . ARG A 1 288 ? -11.338 -21.993 15.441 1.00 61.56 288 ARG A N 1
ATOM 2239 C CA . ARG A 1 288 ? -10.274 -22.996 15.249 1.00 61.56 288 ARG A CA 1
ATOM 2240 C C . ARG A 1 288 ? -10.301 -23.698 13.890 1.00 61.56 288 ARG A C 1
ATOM 2242 O O . ARG A 1 288 ? -9.331 -24.378 13.575 1.00 61.56 288 ARG A O 1
ATOM 2249 N N . LEU A 1 289 ? -11.397 -23.609 13.136 1.00 70.94 289 LEU A N 1
ATOM 2250 C CA . LEU A 1 289 ? -11.578 -24.397 11.910 1.00 70.94 289 LEU A CA 1
ATOM 2251 C C . LEU A 1 289 ? -11.377 -23.592 10.626 1.00 70.94 289 LEU A C 1
ATOM 2253 O O . LEU A 1 289 ? -11.030 -24.182 9.606 1.00 70.94 289 LEU A O 1
ATOM 2257 N N . ALA A 1 290 ? -11.577 -22.274 10.655 1.00 80.75 290 ALA A N 1
ATOM 2258 C CA . ALA A 1 290 ? -11.377 -21.444 9.474 1.00 80.75 290 ALA A CA 1
ATOM 2259 C C . ALA A 1 290 ? -9.917 -20.968 9.398 1.00 80.75 290 ALA A C 1
ATOM 2261 O O . ALA A 1 290 ? -9.416 -20.407 10.377 1.00 80.75 290 ALA A O 1
ATOM 2262 N N . PRO A 1 291 ? -9.221 -21.163 8.265 1.00 84.06 291 PRO A N 1
ATOM 2263 C CA . PRO A 1 291 ? -7.889 -20.612 8.086 1.00 84.06 291 PRO A CA 1
ATOM 2264 C C . PRO A 1 291 ? -7.949 -19.082 8.157 1.00 84.06 291 PRO A C 1
ATOM 2266 O O . PRO A 1 291 ? -8.741 -18.443 7.461 1.00 84.06 291 PRO A O 1
ATOM 2269 N N . SER A 1 292 ? -7.109 -18.501 9.012 1.00 87.38 292 SER A N 1
ATOM 2270 C CA . SER A 1 292 ? -6.826 -17.070 8.995 1.00 87.38 292 SER A CA 1
ATOM 2271 C C . SER A 1 292 ? -5.883 -16.735 7.843 1.00 87.38 292 SER A C 1
ATOM 2273 O O . SER A 1 292 ? -5.247 -17.609 7.241 1.00 87.38 292 SER A O 1
ATOM 2275 N N . VAL A 1 293 ? -5.723 -15.441 7.586 1.00 87.31 293 VAL A N 1
ATOM 2276 C CA . VAL A 1 293 ? -4.607 -14.943 6.785 1.00 87.31 293 VAL A CA 1
ATOM 2277 C C . VAL A 1 293 ? -3.276 -15.478 7.364 1.00 87.31 293 VAL A C 1
ATOM 2279 O O . VAL A 1 293 ? -3.112 -15.479 8.593 1.00 87.31 293 VAL A O 1
ATOM 2282 N N . PRO A 1 294 ? -2.349 -15.993 6.524 1.00 86.75 294 PRO A N 1
ATOM 2283 C CA . PRO A 1 294 ? -1.083 -16.558 6.990 1.00 86.75 294 PRO A CA 1
ATOM 2284 C C . PRO A 1 294 ? -0.298 -15.576 7.859 1.00 86.75 294 PRO A C 1
ATOM 2286 O O . PRO A 1 294 ? -0.263 -14.389 7.567 1.00 86.75 294 PRO A O 1
ATOM 2289 N N . ASN A 1 295 ? 0.359 -16.077 8.907 1.00 86.25 295 ASN A N 1
ATOM 2290 C CA . ASN A 1 295 ? 1.201 -15.290 9.821 1.00 86.25 295 ASN A CA 1
ATOM 2291 C C . ASN A 1 295 ? 0.485 -14.176 10.607 1.00 86.25 295 ASN A C 1
ATOM 2293 O O . ASN A 1 295 ? 1.156 -13.378 11.260 1.00 86.25 295 ASN A O 1
ATOM 2297 N N . CYS A 1 296 ? -0.851 -14.123 10.610 1.00 89.00 296 CYS A N 1
ATOM 2298 C CA . CYS A 1 296 ? -1.570 -13.191 11.470 1.00 89.00 296 CYS A CA 1
ATOM 2299 C C . CYS A 1 296 ? -1.542 -13.675 12.934 1.00 89.00 296 CYS A C 1
ATOM 2301 O O . CYS A 1 296 ? -2.022 -14.774 13.219 1.00 89.00 296 CYS A O 1
ATOM 2303 N N . PRO A 1 297 ? -1.020 -12.877 13.885 1.00 89.62 297 PRO A N 1
ATOM 2304 C CA . PRO A 1 297 ? -0.988 -13.259 15.296 1.00 89.62 297 PRO A CA 1
ATOM 2305 C C . PRO A 1 297 ? -2.329 -13.031 16.013 1.00 89.62 297 PRO A C 1
ATOM 2307 O O . PRO A 1 297 ? -2.487 -13.453 17.159 1.00 89.62 297 PRO A O 1
ATOM 2310 N N . ILE A 1 298 ? -3.274 -12.330 15.379 1.00 90.81 298 ILE A N 1
ATOM 2311 C CA . ILE A 1 298 ? -4.544 -11.933 15.990 1.00 90.81 298 ILE A CA 1
ATOM 2312 C C . ILE A 1 298 ? -5.512 -13.128 15.938 1.00 90.81 298 ILE A C 1
ATOM 2314 O O . ILE A 1 298 ? -5.695 -13.722 14.870 1.00 90.81 298 ILE A O 1
ATOM 2318 N N . PRO A 1 299 ? -6.147 -13.508 17.061 1.00 91.75 299 PRO A N 1
ATOM 2319 C CA . PRO A 1 299 ? -7.133 -14.581 17.062 1.00 91.75 299 PRO A CA 1
ATOM 2320 C C . PRO A 1 299 ? -8.350 -14.196 16.217 1.00 91.75 299 PRO A C 1
ATOM 2322 O O . PRO A 1 299 ? -8.853 -13.084 16.323 1.00 91.75 299 PRO A O 1
ATOM 2325 N N . VAL A 1 300 ? -8.839 -15.137 15.411 1.00 93.25 300 VAL A N 1
ATOM 2326 C CA . VAL A 1 300 ? -10.040 -14.961 14.584 1.00 93.25 300 VAL A CA 1
ATOM 2327 C C . VAL A 1 300 ? -11.272 -14.731 15.470 1.00 93.25 300 VAL A C 1
ATOM 2329 O O . VAL A 1 300 ? -11.569 -15.553 16.343 1.00 93.25 300 VAL A O 1
ATOM 2332 N N . ASP A 1 301 ? -12.003 -13.646 15.213 1.00 94.56 301 ASP A N 1
ATOM 2333 C CA . ASP A 1 301 ? -13.236 -13.258 15.921 1.00 94.56 301 ASP A CA 1
ATOM 2334 C C . ASP A 1 301 ? -14.468 -13.162 14.996 1.00 94.56 301 ASP A C 1
ATOM 2336 O O . ASP A 1 301 ? -15.587 -12.953 15.468 1.00 94.56 301 ASP A O 1
ATOM 2340 N N . LEU A 1 302 ? -14.279 -13.385 13.691 1.00 94.56 302 LEU A N 1
ATOM 2341 C CA . LEU A 1 302 ? -15.332 -13.411 12.684 1.00 94.56 302 LEU A CA 1
ATOM 2342 C C . LEU A 1 302 ? -15.070 -14.518 11.661 1.00 94.56 302 LEU A C 1
ATOM 2344 O O . LEU A 1 302 ? -13.947 -14.682 11.183 1.00 94.56 302 LEU A O 1
ATOM 2348 N N . ILE A 1 303 ? -16.118 -15.260 11.295 1.00 95.94 303 ILE A N 1
ATOM 2349 C CA . ILE A 1 303 ? -16.069 -16.216 10.186 1.00 95.94 303 ILE A CA 1
ATOM 2350 C C . ILE A 1 303 ? -16.855 -15.647 9.014 1.00 95.94 303 ILE A C 1
ATOM 2352 O O . ILE A 1 303 ? -18.045 -15.360 9.138 1.00 95.94 303 ILE A O 1
ATOM 2356 N N . LEU A 1 304 ? -16.194 -15.535 7.869 1.00 96.44 304 LEU A N 1
ATOM 2357 C CA . LEU A 1 304 ? -16.815 -15.202 6.595 1.00 96.44 304 LEU A CA 1
ATOM 2358 C C . LEU A 1 304 ? -17.033 -16.494 5.801 1.00 96.44 304 LEU A C 1
ATOM 2360 O O . LEU A 1 304 ? -16.188 -17.392 5.823 1.00 96.44 304 LEU A O 1
ATOM 2364 N N . ARG A 1 305 ? -18.161 -16.599 5.104 1.00 97.44 305 ARG A N 1
ATOM 2365 C CA . ARG A 1 305 ? -18.469 -17.689 4.178 1.00 97.44 305 ARG A CA 1
ATOM 2366 C C . ARG A 1 305 ? -18.600 -17.117 2.774 1.00 97.44 305 ARG A C 1
ATOM 2368 O O . ARG A 1 305 ? -19.487 -16.310 2.523 1.00 97.44 305 ARG A O 1
ATOM 2375 N N . SER A 1 306 ? -17.740 -17.565 1.874 1.00 98.12 306 SER A N 1
ATOM 2376 C CA . SER A 1 306 ? -17.790 -17.202 0.458 1.00 98.12 306 SER A CA 1
ATOM 2377 C C . SER A 1 306 ? -18.980 -17.841 -0.272 1.00 98.12 306 SER A C 1
ATOM 2379 O O . SER A 1 306 ? -19.642 -18.760 0.237 1.00 98.12 306 SER A O 1
ATOM 2381 N N . SER A 1 307 ? -19.220 -17.416 -1.513 1.00 98.19 307 SER A N 1
ATOM 2382 C CA . SER A 1 307 ? -20.262 -17.992 -2.372 1.00 98.19 307 SER A CA 1
ATOM 2383 C C . SER A 1 307 ? -20.015 -19.468 -2.716 1.00 98.19 307 SER A C 1
ATOM 2385 O O . SER A 1 307 ? -20.963 -20.259 -2.734 1.00 98.19 307 SER A O 1
ATOM 2387 N N . ASP A 1 308 ? -18.749 -19.871 -2.866 1.00 98.00 308 ASP A N 1
ATOM 2388 C CA . ASP A 1 308 ? -18.285 -21.256 -3.051 1.00 98.00 308 ASP A CA 1
ATOM 2389 C C . ASP A 1 308 ? -18.108 -22.033 -1.728 1.00 98.00 308 ASP A C 1
ATOM 2391 O O . ASP A 1 308 ? -17.537 -23.123 -1.700 1.00 98.00 308 ASP A O 1
ATOM 2395 N N . LYS A 1 309 ? -18.671 -21.511 -0.628 1.00 97.19 309 LYS A N 1
ATOM 2396 C CA . LYS A 1 309 ? -18.775 -22.160 0.693 1.00 97.19 309 LYS A CA 1
ATOM 2397 C C . LYS A 1 309 ? -17.441 -22.392 1.411 1.00 97.19 309 LYS A C 1
ATOM 2399 O O . LYS A 1 309 ? -17.392 -23.153 2.380 1.00 97.19 309 LYS A O 1
ATOM 2404 N N . VAL A 1 310 ? -16.387 -21.692 1.007 1.00 96.62 310 VAL A N 1
ATOM 2405 C CA . VAL A 1 310 ? -15.125 -21.613 1.747 1.00 96.62 310 VAL A CA 1
ATOM 2406 C C . VAL A 1 310 ? -15.335 -20.758 2.999 1.00 96.62 310 VAL A C 1
ATOM 2408 O O . VAL A 1 310 ? -15.928 -19.680 2.950 1.00 96.62 310 VAL A O 1
ATOM 2411 N N . LEU A 1 311 ? -14.863 -21.252 4.145 1.00 96.12 311 LEU A N 1
ATOM 2412 C CA . LEU A 1 311 ? -14.862 -20.505 5.403 1.00 96.12 311 LEU A CA 1
ATOM 2413 C C . LEU A 1 311 ? -13.514 -19.811 5.585 1.00 96.12 311 LEU A C 1
ATOM 2415 O O . LEU A 1 311 ? -12.468 -20.450 5.482 1.00 96.12 311 LEU A O 1
ATOM 2419 N N . LEU A 1 312 ? -13.547 -18.519 5.891 1.00 96.19 312 LEU A N 1
ATOM 2420 C CA . LEU A 1 312 ? -12.370 -17.671 6.062 1.00 96.19 312 LEU A CA 1
ATOM 2421 C C . LEU A 1 312 ? -12.428 -16.998 7.431 1.00 96.19 312 LEU A C 1
ATOM 2423 O O . LEU A 1 312 ? -13.463 -16.456 7.821 1.00 96.19 312 LEU A O 1
ATOM 2427 N N . GLY A 1 313 ? -11.317 -17.043 8.163 1.00 94.88 313 GLY A N 1
ATOM 2428 C CA . GLY A 1 313 ? -11.180 -16.308 9.415 1.00 94.88 313 GLY A CA 1
ATOM 2429 C C . GLY A 1 313 ? -10.818 -14.848 9.156 1.00 94.88 313 GLY A C 1
ATOM 2430 O O . GLY A 1 313 ? -9.886 -14.570 8.400 1.00 94.88 313 GLY A O 1
ATOM 2431 N N . ALA A 1 314 ? -11.526 -13.930 9.807 1.00 95.94 314 ALA A N 1
ATOM 2432 C CA . ALA A 1 314 ? -11.283 -12.493 9.751 1.00 95.94 314 ALA A CA 1
ATOM 2433 C C . ALA A 1 314 ? -11.266 -11.872 11.158 1.00 95.94 314 ALA A C 1
ATOM 2435 O O . ALA A 1 314 ? -11.573 -12.537 12.155 1.00 95.94 314 ALA A O 1
ATOM 2436 N N . HIS A 1 315 ? -10.899 -10.590 11.211 1.00 95.06 315 HIS A N 1
ATOM 2437 C CA . HIS A 1 315 ? -10.878 -9.782 12.429 1.00 95.06 315 HIS A CA 1
ATOM 2438 C C . HIS A 1 315 ? -11.800 -8.585 12.254 1.00 95.06 315 HIS A C 1
ATOM 2440 O O . HIS A 1 315 ? -11.552 -7.767 11.366 1.00 95.06 315 HIS A O 1
ATOM 2446 N N . LYS A 1 316 ? -12.828 -8.456 13.097 1.00 95.94 316 LYS A N 1
ATOM 2447 C CA . LYS A 1 316 ? -13.799 -7.349 13.036 1.00 95.94 316 LYS A CA 1
ATOM 2448 C C . LYS A 1 316 ? -13.094 -5.989 13.007 1.00 95.94 316 LYS A C 1
ATOM 2450 O O . LYS A 1 316 ? -13.389 -5.167 12.144 1.00 95.94 316 LYS A O 1
ATOM 2455 N N . ALA A 1 317 ? -12.097 -5.810 13.877 1.00 94.56 317 ALA A N 1
ATOM 2456 C CA . ALA A 1 317 ? -11.293 -4.592 13.936 1.00 94.56 317 ALA A CA 1
ATOM 2457 C C . ALA A 1 317 ? -10.580 -4.302 12.604 1.00 94.56 317 ALA A C 1
ATOM 2459 O O . ALA A 1 317 ? -10.667 -3.191 12.097 1.00 94.56 317 ALA A O 1
ATOM 2460 N N . ASN A 1 318 ? -9.932 -5.293 11.982 1.00 95.12 318 ASN A N 1
ATOM 2461 C CA . ASN A 1 318 ? -9.244 -5.077 10.703 1.00 95.12 318 ASN A CA 1
ATOM 2462 C C . ASN A 1 318 ? -10.229 -4.701 9.582 1.00 95.12 318 ASN A C 1
ATOM 2464 O O . ASN A 1 318 ? -9.922 -3.830 8.772 1.00 95.12 318 ASN A O 1
ATOM 2468 N N . LEU A 1 319 ? -11.416 -5.314 9.542 1.00 95.88 319 LEU A N 1
ATOM 2469 C CA . LEU A 1 319 ? -12.429 -4.993 8.529 1.00 95.88 319 LEU A CA 1
ATOM 2470 C C . LEU A 1 319 ? -12.925 -3.541 8.633 1.00 95.88 319 LEU A C 1
ATOM 2472 O O . LEU A 1 319 ? -13.064 -2.871 7.612 1.00 95.88 319 LEU A O 1
ATOM 2476 N N . GLU A 1 320 ? -13.163 -3.053 9.851 1.00 95.25 320 GLU A N 1
ATOM 2477 C CA . GLU A 1 320 ? -13.559 -1.661 10.122 1.00 95.25 320 GLU A CA 1
ATOM 2478 C C . GLU A 1 320 ? -12.429 -0.664 9.817 1.00 95.25 320 GLU A C 1
ATOM 2480 O O . GLU A 1 320 ? -12.638 0.455 9.339 1.00 95.25 320 GLU A O 1
ATOM 2485 N N . HIS A 1 321 ? -11.199 -1.070 10.106 1.00 92.06 321 HIS A N 1
ATOM 2486 C CA . HIS A 1 321 ? -10.023 -0.229 9.970 1.00 92.06 321 HIS A CA 1
ATOM 2487 C C . HIS A 1 321 ? -9.582 -0.035 8.518 1.00 92.06 321 HIS A C 1
ATOM 2489 O O . HIS A 1 321 ? -9.284 1.088 8.109 1.00 92.06 321 HIS A O 1
ATOM 2495 N N . PHE A 1 322 ? -9.593 -1.103 7.723 1.00 94.25 322 PHE A N 1
ATOM 2496 C CA . PHE A 1 322 ? -9.070 -1.102 6.354 1.00 94.25 322 PHE A CA 1
ATOM 2497 C C . PHE A 1 322 ? -10.149 -1.022 5.271 1.00 94.25 322 PHE A C 1
ATOM 2499 O O . PHE A 1 322 ? -9.831 -1.100 4.083 1.00 94.25 322 PHE A O 1
ATOM 2506 N N . SER A 1 323 ? -11.413 -0.863 5.659 1.00 95.25 323 SER A N 1
ATOM 2507 C CA . SER A 1 323 ? -12.533 -0.732 4.734 1.00 95.25 323 SER A CA 1
ATOM 2508 C C . SER A 1 323 ? -13.585 0.229 5.281 1.00 95.25 323 SER A C 1
ATOM 2510 O O . SER A 1 323 ? -13.745 0.359 6.493 1.00 95.25 323 SER A O 1
ATOM 2512 N N . ASP A 1 324 ? -14.346 0.839 4.376 1.00 95.44 324 ASP A N 1
ATOM 2513 C CA . ASP A 1 324 ? -15.567 1.583 4.710 1.00 95.44 324 ASP A CA 1
ATOM 2514 C C . ASP A 1 324 ? -16.848 0.831 4.298 1.00 95.44 324 ASP A C 1
ATOM 2516 O O . ASP A 1 324 ? -17.954 1.307 4.543 1.00 95.44 324 ASP A O 1
ATOM 2520 N N . GLY A 1 325 ? -16.721 -0.349 3.675 1.00 96.44 325 GLY A N 1
ATOM 2521 C CA . GLY A 1 325 ? -17.860 -1.175 3.260 1.00 96.44 325 GLY A CA 1
ATOM 2522 C C . GLY A 1 325 ? -18.320 -2.196 4.302 1.00 96.44 325 GLY A C 1
ATOM 2523 O O . GLY A 1 325 ? -19.403 -2.764 4.161 1.00 96.44 325 GLY A O 1
ATOM 2524 N N . PHE A 1 326 ? -17.522 -2.438 5.345 1.00 96.38 326 PHE A N 1
ATOM 2525 C CA . PHE A 1 326 ? -17.892 -3.296 6.470 1.00 96.38 326 PHE A CA 1
ATOM 2526 C C . PHE A 1 326 ? -18.470 -2.482 7.641 1.00 96.38 326 PHE A C 1
ATOM 2528 O O . PHE A 1 326 ? -18.057 -1.345 7.872 1.00 96.38 326 PHE A O 1
ATOM 2535 N N . PRO A 1 327 ? -19.428 -3.050 8.396 1.00 96.00 327 PRO A N 1
ATOM 2536 C CA . PRO A 1 327 ? -19.973 -2.404 9.585 1.00 96.00 327 PRO A CA 1
ATOM 2537 C C . PRO A 1 327 ? -18.919 -2.304 10.702 1.00 96.00 327 PRO A C 1
ATOM 2539 O O . PRO A 1 327 ? -17.974 -3.092 10.743 1.00 96.00 327 PRO A O 1
ATOM 2542 N N . SER A 1 328 ? -19.108 -1.363 11.634 1.00 95.81 328 SER A N 1
ATOM 2543 C CA . SER A 1 328 ? -18.224 -1.207 12.802 1.00 95.81 328 SER A CA 1
ATOM 2544 C C . SER A 1 328 ? -18.176 -2.492 13.633 1.00 95.81 328 SER A C 1
ATOM 2546 O O . SER A 1 328 ? -19.205 -3.166 13.783 1.00 95.81 328 SER A O 1
ATOM 2548 N N . ALA A 1 329 ? -17.012 -2.822 14.198 1.00 94.81 329 ALA A N 1
ATOM 2549 C CA . ALA A 1 329 ? -16.784 -4.059 14.937 1.00 94.81 329 ALA A CA 1
ATOM 2550 C C . ALA A 1 329 ? -17.801 -4.267 16.071 1.00 94.81 329 ALA A C 1
ATOM 2552 O O . ALA A 1 329 ? -18.290 -5.383 16.259 1.00 94.81 329 ALA A O 1
ATOM 2553 N N . ASP A 1 330 ? -18.191 -3.184 16.748 1.00 94.50 330 ASP A N 1
ATOM 2554 C CA . ASP A 1 330 ? -19.149 -3.199 17.861 1.00 94.50 330 ASP A CA 1
ATOM 2555 C C . ASP A 1 330 ? -20.594 -3.488 17.423 1.00 94.50 330 ASP A C 1
ATOM 2557 O O . ASP A 1 330 ? -21.424 -3.923 18.223 1.00 94.50 330 ASP A O 1
ATOM 2561 N N . SER A 1 331 ? -20.916 -3.258 16.148 1.00 93.69 331 SER A N 1
ATOM 2562 C CA . SER A 1 331 ? -22.255 -3.511 15.600 1.00 93.69 331 SER A CA 1
ATOM 2563 C C . SER A 1 331 ? -22.457 -4.955 15.133 1.00 93.69 331 SER A C 1
ATOM 2565 O O . SER A 1 331 ? -23.589 -5.385 14.905 1.00 93.69 331 SER A O 1
ATOM 2567 N N . VAL A 1 332 ? -21.373 -5.726 15.012 1.00 92.94 332 VAL A N 1
ATOM 2568 C CA . VAL A 1 332 ? -21.414 -7.122 14.576 1.00 92.94 332 VAL A CA 1
ATOM 2569 C C . VAL A 1 332 ? -21.549 -8.025 15.795 1.00 92.94 332 VAL A C 1
ATOM 2571 O O . VAL A 1 332 ? -20.635 -8.121 16.615 1.00 92.94 332 VAL A O 1
ATOM 2574 N N . SER A 1 333 ? -22.668 -8.745 15.901 1.00 91.06 333 SER A N 1
ATOM 2575 C CA . SER A 1 333 ? -22.886 -9.690 17.001 1.00 91.06 333 SER A CA 1
ATOM 2576 C C . SER A 1 333 ? -21.810 -10.783 17.048 1.00 91.06 333 SER A C 1
ATOM 2578 O O . SER A 1 333 ? -21.280 -11.188 16.015 1.00 91.06 333 SER A O 1
ATOM 2580 N N . ASP A 1 334 ? -21.509 -11.313 18.234 1.00 90.12 334 ASP A N 1
ATOM 2581 C CA . ASP A 1 334 ? -20.619 -12.476 18.415 1.00 90.12 334 ASP A CA 1
ATOM 2582 C C . ASP A 1 334 ? -21.309 -13.806 18.052 1.00 90.12 334 ASP A C 1
ATOM 2584 O O . ASP A 1 334 ? -21.114 -14.829 18.713 1.00 90.12 334 ASP A O 1
ATOM 2588 N N . SER A 1 335 ? -22.174 -1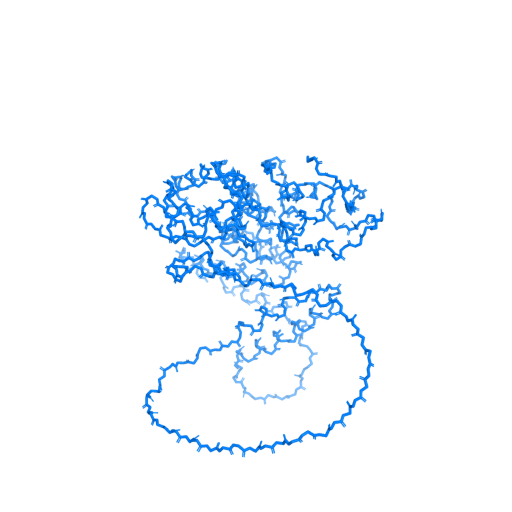3.796 17.033 1.00 88.19 335 SER A N 1
ATOM 2589 C CA . SER A 1 335 ? -22.850 -15.000 16.567 1.00 88.19 335 SER A CA 1
ATOM 2590 C C . SER A 1 335 ? -21.832 -16.003 16.035 1.00 88.19 335 SER A C 1
ATOM 2592 O O . SER A 1 335 ? -20.910 -15.659 15.301 1.00 88.19 335 SER A O 1
ATOM 2594 N N . GLU A 1 336 ? -22.044 -17.274 16.363 1.00 88.56 336 GLU A N 1
ATOM 2595 C CA . GLU A 1 336 ? -21.283 -18.389 15.792 1.00 88.56 336 GLU A CA 1
ATOM 2596 C C . GLU A 1 336 ? -21.617 -18.621 14.300 1.00 88.56 336 GLU A C 1
ATOM 2598 O O . GLU A 1 336 ? -20.914 -19.353 13.605 1.00 88.56 336 GLU A O 1
ATOM 2603 N N . GLU A 1 337 ? -22.670 -17.986 13.784 1.00 94.44 337 GLU A N 1
ATOM 2604 C CA . GLU A 1 337 ? -23.070 -18.091 12.382 1.00 94.44 337 GLU A CA 1
ATOM 2605 C C . GLU A 1 337 ? -22.105 -17.330 11.454 1.00 94.44 337 GLU A C 1
ATOM 2607 O O . GLU A 1 337 ? -21.866 -16.138 11.666 1.00 94.44 337 GLU A O 1
ATOM 2612 N N . PRO A 1 338 ? -21.554 -17.993 10.416 1.00 96.00 338 PRO A N 1
ATOM 2613 C CA . PRO A 1 338 ? -20.730 -17.328 9.413 1.00 96.00 338 PRO A CA 1
ATOM 2614 C C . PRO A 1 338 ? -21.493 -16.246 8.644 1.00 96.00 338 PRO A C 1
ATOM 2616 O O . PRO A 1 338 ? -22.621 -16.477 8.210 1.00 96.00 338 PRO A O 1
ATOM 2619 N N . VAL A 1 339 ? -20.841 -15.110 8.393 1.00 96.38 339 VAL A N 1
ATOM 2620 C CA . VAL A 1 339 ? -21.377 -14.035 7.545 1.00 96.38 339 VAL A CA 1
ATOM 2621 C C . VAL A 1 339 ? -21.184 -14.409 6.079 1.00 96.38 339 VAL A C 1
ATOM 2623 O O . VAL A 1 339 ? -20.054 -14.624 5.642 1.00 96.38 339 VAL A O 1
ATOM 2626 N N . GLU A 1 340 ? -22.272 -14.500 5.315 1.00 97.56 340 GLU A N 1
ATOM 2627 C CA . GLU A 1 340 ? -22.208 -14.847 3.891 1.00 97.56 340 GLU A CA 1
ATOM 2628 C C . GLU A 1 340 ? -21.826 -13.632 3.031 1.00 97.56 340 GLU A C 1
ATOM 2630 O O . GLU A 1 340 ? -22.434 -12.567 3.140 1.00 97.56 340 GLU A O 1
ATOM 2635 N N . LEU A 1 341 ? -20.831 -13.806 2.160 1.00 97.88 341 LEU A N 1
ATOM 2636 C CA . LEU A 1 341 ? -20.386 -12.830 1.164 1.00 97.88 341 LEU A CA 1
ATOM 2637 C C . LEU A 1 341 ? -20.537 -13.426 -0.247 1.00 97.88 341 LEU A C 1
ATOM 2639 O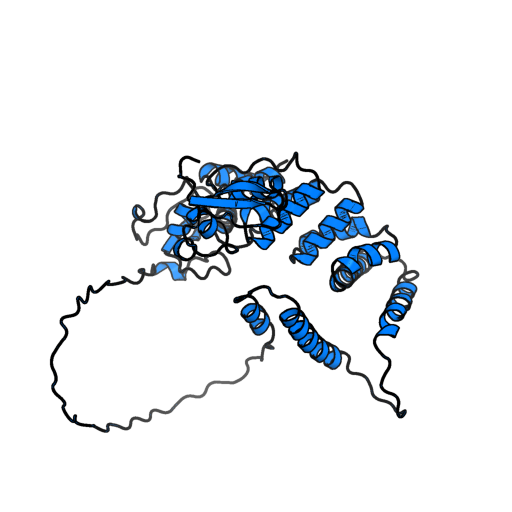 O . LEU A 1 341 ? -20.548 -14.646 -0.421 1.00 97.88 341 LEU A O 1
ATOM 2643 N N . SER A 1 342 ? -20.699 -12.573 -1.260 1.00 98.06 342 SER A N 1
ATOM 2644 C CA . SER A 1 342 ? -20.994 -13.014 -2.636 1.00 98.06 342 SER A CA 1
ATOM 2645 C C . SER A 1 342 ? -19.756 -13.440 -3.426 1.00 98.06 342 SER A C 1
ATOM 2647 O O . SER A 1 342 ? -19.873 -14.132 -4.434 1.00 98.06 342 SER A O 1
ATOM 2649 N N . GLU A 1 343 ? -18.579 -13.027 -2.982 1.00 98.38 343 GLU A N 1
ATOM 2650 C CA . GLU A 1 343 ? -17.295 -13.299 -3.614 1.00 98.38 343 GLU A CA 1
ATOM 2651 C C . GLU A 1 343 ? -16.862 -14.743 -3.335 1.00 98.38 343 GLU A C 1
ATOM 2653 O O . GLU A 1 343 ? -17.215 -15.330 -2.306 1.00 98.38 343 GLU A O 1
ATOM 2658 N N . ASP A 1 344 ? -16.094 -15.325 -4.255 1.00 98.31 344 ASP A N 1
ATOM 2659 C CA . ASP A 1 344 ? -15.487 -16.639 -4.049 1.00 98.31 344 ASP A CA 1
ATOM 2660 C C . ASP A 1 344 ? -14.368 -16.593 -2.989 1.00 98.31 344 ASP A C 1
ATOM 2662 O O . ASP A 1 344 ? -13.851 -15.534 -2.608 1.00 98.31 344 ASP A O 1
ATOM 2666 N N . GLY A 1 345 ? -13.977 -17.769 -2.496 1.00 97.06 345 GLY A N 1
ATOM 2667 C CA . GLY A 1 345 ? -12.970 -17.888 -1.450 1.00 97.06 345 GLY A CA 1
ATOM 2668 C C . GLY A 1 345 ? -11.586 -17.361 -1.846 1.00 97.06 345 GLY A C 1
ATOM 2669 O O . GLY A 1 345 ? -10.850 -16.892 -0.975 1.00 97.06 345 GLY A O 1
ATOM 2670 N N . ALA A 1 346 ? -11.214 -17.407 -3.130 1.00 96.69 346 ALA A N 1
ATOM 2671 C CA . ALA A 1 346 ? -9.915 -16.931 -3.606 1.00 96.69 346 ALA A CA 1
ATOM 2672 C C . ALA A 1 346 ? -9.855 -15.395 -3.616 1.00 96.69 346 ALA A C 1
ATOM 2674 O O . ALA A 1 346 ? -8.899 -14.815 -3.092 1.00 96.69 346 ALA A O 1
ATOM 2675 N N . THR A 1 347 ? -10.906 -14.750 -4.122 1.00 98.00 347 THR A N 1
ATOM 2676 C CA . THR A 1 347 ? -11.098 -13.297 -4.111 1.00 98.00 347 THR A CA 1
ATOM 2677 C C . THR A 1 347 ? -11.093 -12.762 -2.684 1.00 98.00 347 THR A C 1
ATOM 2679 O O . THR A 1 347 ? -10.317 -11.860 -2.365 1.00 98.00 347 THR A O 1
ATOM 2682 N N . LEU A 1 348 ? -11.877 -13.366 -1.782 1.00 97.69 348 LEU A N 1
ATOM 2683 C CA . LEU A 1 348 ? -11.906 -12.943 -0.380 1.00 97.69 348 LEU A CA 1
ATOM 2684 C C . LEU A 1 348 ? -10.561 -13.142 0.320 1.00 97.69 348 LEU A C 1
ATOM 2686 O O . LEU A 1 348 ? -10.158 -12.296 1.111 1.00 97.69 348 LEU A O 1
ATOM 2690 N N . LYS A 1 349 ? -9.829 -14.223 0.031 1.00 96.38 349 LYS A N 1
ATOM 2691 C CA . LYS A 1 349 ? -8.502 -14.443 0.621 1.00 96.38 349 LYS A CA 1
ATOM 2692 C C . LYS A 1 349 ? -7.522 -13.327 0.244 1.00 96.38 349 LYS A C 1
ATOM 2694 O O . LYS A 1 349 ? -6.773 -12.867 1.107 1.00 96.38 349 LYS A O 1
ATOM 2699 N N . LEU A 1 350 ? -7.533 -12.888 -1.014 1.00 96.56 350 LEU A N 1
ATOM 2700 C CA . LEU A 1 350 ? -6.706 -11.773 -1.484 1.00 96.56 350 LEU A CA 1
ATOM 2701 C C . LEU A 1 350 ? -7.175 -10.441 -0.891 1.00 96.56 350 LEU A C 1
ATOM 2703 O O . LEU A 1 350 ? -6.351 -9.697 -0.359 1.00 96.56 350 LEU A O 1
ATOM 2707 N N . LEU A 1 351 ? -8.484 -10.185 -0.885 1.00 97.50 351 LEU A N 1
ATOM 2708 C CA . LEU A 1 351 ? -9.078 -8.992 -0.281 1.00 97.50 351 LEU A CA 1
ATOM 2709 C C . LEU A 1 351 ? -8.674 -8.850 1.195 1.00 97.50 351 LEU A C 1
ATOM 2711 O O . LEU A 1 351 ? -8.135 -7.823 1.602 1.00 97.50 351 LEU A O 1
ATOM 2715 N N . LEU A 1 352 ? -8.857 -9.917 1.981 1.00 96.62 352 LEU A N 1
ATOM 2716 C CA . LEU A 1 352 ? -8.502 -9.958 3.399 1.00 96.62 352 LEU A CA 1
ATOM 2717 C C . LEU A 1 352 ? -6.997 -9.798 3.616 1.00 96.62 352 LEU A C 1
ATOM 2719 O O . LEU A 1 352 ? -6.591 -9.186 4.602 1.00 96.62 352 LEU A O 1
ATOM 2723 N N . SER A 1 353 ? -6.154 -10.301 2.707 1.00 95.06 353 SER A N 1
ATOM 2724 C CA . SER A 1 353 ? -4.703 -10.119 2.813 1.00 95.06 353 SER A CA 1
ATOM 2725 C C . SER A 1 353 ? -4.289 -8.644 2.753 1.00 95.06 353 SER A C 1
ATOM 2727 O O . SER A 1 353 ? -3.354 -8.268 3.457 1.00 95.06 353 SER A O 1
ATOM 2729 N N . GLY A 1 354 ? -5.025 -7.816 1.999 1.00 94.56 354 GLY A N 1
ATOM 2730 C CA . GLY A 1 354 ? -4.835 -6.364 1.917 1.00 94.56 354 GLY A CA 1
ATOM 2731 C C . GLY A 1 354 ? -5.376 -5.577 3.116 1.00 94.56 354 GLY A C 1
ATOM 2732 O O . GLY A 1 354 ? -5.098 -4.389 3.236 1.00 94.56 354 GLY A O 1
ATOM 2733 N N . MET A 1 355 ? -6.118 -6.232 4.014 1.00 95.12 355 MET A N 1
ATOM 2734 C CA . MET A 1 355 ? -6.624 -5.662 5.272 1.00 95.12 355 MET A CA 1
ATOM 2735 C C . MET A 1 355 ? -5.762 -6.035 6.483 1.00 95.12 355 MET A C 1
ATOM 2737 O O . MET A 1 355 ? -6.145 -5.807 7.628 1.00 95.12 355 MET A O 1
ATOM 2741 N N . HIS A 1 356 ? -4.623 -6.679 6.251 1.00 91.19 356 HIS A N 1
ATOM 2742 C CA . HIS A 1 356 ? -3.680 -7.038 7.296 1.00 91.19 356 HIS A CA 1
ATOM 2743 C C . HIS A 1 356 ? -2.426 -6.178 7.166 1.00 91.19 356 HIS A C 1
ATOM 2745 O O . HIS A 1 356 ? -1.994 -5.860 6.060 1.00 91.19 356 HIS A O 1
ATOM 2751 N N . LYS A 1 357 ? -1.811 -5.848 8.307 1.00 89.62 357 LYS A N 1
ATOM 2752 C CA . LYS A 1 357 ? -0.500 -5.186 8.391 1.00 89.62 357 LYS A CA 1
ATOM 2753 C C . LYS A 1 357 ? 0.624 -6.140 7.964 1.00 89.62 357 LYS A C 1
ATOM 2755 O O . LYS A 1 357 ? 1.405 -6.622 8.779 1.00 89.62 357 LYS A O 1
ATOM 2760 N N . GLN A 1 358 ? 0.634 -6.497 6.689 1.00 90.94 358 GLN A N 1
ATOM 2761 C CA . GLN A 1 358 ? 1.608 -7.386 6.071 1.00 90.94 358 GLN A CA 1
ATOM 2762 C C . GLN A 1 358 ? 1.777 -7.021 4.596 1.00 90.94 358 GLN A C 1
ATOM 2764 O O . GLN A 1 358 ? 0.936 -6.344 4.006 1.00 90.94 358 GLN A O 1
ATOM 2769 N N . LYS A 1 359 ? 2.848 -7.522 3.975 1.00 89.69 359 LYS A N 1
ATOM 2770 C CA . LYS A 1 359 ? 3.045 -7.365 2.532 1.00 89.69 359 LYS A CA 1
ATOM 2771 C C . LYS A 1 359 ? 1.883 -8.021 1.780 1.00 89.69 359 LYS A C 1
ATOM 2773 O O . LYS A 1 359 ? 1.600 -9.203 1.986 1.00 89.69 359 LYS A O 1
ATOM 2778 N N . VAL A 1 360 ? 1.224 -7.248 0.920 1.00 89.38 360 VAL A N 1
ATOM 2779 C CA . VAL A 1 360 ? 0.186 -7.764 0.022 1.00 89.38 360 VAL A CA 1
ATOM 2780 C C . VAL A 1 360 ? 0.862 -8.702 -0.986 1.00 89.38 360 VAL A C 1
ATOM 2782 O O . VAL A 1 360 ? 1.920 -8.345 -1.512 1.00 89.38 360 VAL A O 1
ATOM 2785 N N . PRO A 1 361 ? 0.314 -9.902 -1.243 1.00 90.44 361 PRO A N 1
ATOM 2786 C CA . PRO A 1 361 ? 0.835 -10.786 -2.281 1.00 90.44 361 PRO A CA 1
ATOM 2787 C C . PRO A 1 361 ? 0.866 -10.088 -3.647 1.00 90.44 361 PRO A C 1
ATOM 2789 O O . PRO A 1 361 ? -0.038 -9.313 -3.956 1.00 90.44 361 PRO A O 1
ATOM 2792 N N . THR A 1 362 ? 1.870 -10.390 -4.478 1.00 89.19 362 THR A N 1
ATOM 2793 C CA . THR A 1 362 ? 1.889 -9.885 -5.861 1.00 89.19 362 THR A CA 1
ATOM 2794 C C . THR A 1 362 ? 0.696 -10.419 -6.652 1.00 89.19 362 THR A C 1
ATOM 2796 O O . THR A 1 362 ? 0.278 -11.569 -6.484 1.00 89.19 362 THR A O 1
ATOM 2799 N N . LEU A 1 363 ? 0.164 -9.585 -7.545 1.00 93.81 363 LEU A N 1
ATOM 2800 C CA . LEU A 1 363 ? -0.944 -9.930 -8.436 1.00 93.81 363 LEU A CA 1
ATOM 2801 C C . LEU A 1 363 ? -0.461 -10.426 -9.807 1.00 93.81 363 LEU A C 1
ATOM 2803 O O . LEU A 1 363 ? -1.275 -10.704 -10.691 1.00 93.81 363 LEU A O 1
ATOM 2807 N N . SER A 1 364 ? 0.854 -10.564 -10.002 1.00 88.25 364 SER A N 1
ATOM 2808 C CA . SER A 1 364 ? 1.458 -10.949 -11.284 1.00 88.25 364 SER A CA 1
ATOM 2809 C C . SER A 1 364 ? 0.947 -12.291 -11.823 1.00 88.25 364 SER A C 1
ATOM 2811 O O . SER A 1 364 ? 0.814 -12.445 -13.035 1.00 88.25 364 SER A O 1
ATOM 2813 N N . GLY A 1 365 ? 0.611 -13.235 -10.936 1.00 89.38 365 GLY A N 1
ATOM 2814 C CA . GLY A 1 365 ? 0.123 -14.572 -11.293 1.00 89.38 365 GLY A CA 1
ATOM 2815 C C . GLY A 1 365 ? -1.395 -14.710 -11.452 1.00 89.38 365 GLY A C 1
ATOM 2816 O O . GLY A 1 365 ? -1.864 -15.814 -11.723 1.00 89.38 365 GLY A O 1
ATOM 2817 N N . LEU A 1 366 ? -2.174 -13.640 -11.257 1.00 95.06 366 LEU A N 1
ATOM 2818 C CA . LEU A 1 366 ? -3.632 -13.709 -11.368 1.00 95.06 366 LEU A CA 1
ATOM 2819 C C . LEU A 1 366 ? -4.090 -13.627 -12.825 1.00 95.06 366 LEU A C 1
ATOM 2821 O O . LEU A 1 366 ? -3.609 -12.797 -13.599 1.00 95.06 366 LEU A O 1
ATOM 2825 N N . GLY A 1 367 ? -5.064 -14.467 -13.183 1.00 96.00 367 GLY A N 1
ATOM 2826 C CA . GLY A 1 367 ? -5.785 -14.331 -14.448 1.00 96.00 367 GLY A CA 1
ATOM 2827 C C . GLY A 1 367 ? -6.663 -13.075 -14.463 1.00 96.00 367 GLY A C 1
ATOM 2828 O O . GLY A 1 367 ? -7.047 -12.570 -13.408 1.00 96.00 367 GLY A O 1
ATOM 2829 N N . SER A 1 368 ? -7.019 -12.587 -15.656 1.00 96.31 368 SER A N 1
ATOM 2830 C CA . SER A 1 368 ? -7.830 -11.370 -15.820 1.00 96.31 368 SER A CA 1
ATOM 2831 C C . SER A 1 368 ? -9.150 -11.423 -15.046 1.00 96.31 368 SER A C 1
ATOM 2833 O O . SER A 1 368 ? -9.481 -10.456 -14.368 1.00 96.31 368 SER A O 1
ATOM 2835 N N . ASP A 1 369 ? -9.852 -12.559 -15.065 1.00 97.25 369 ASP A N 1
ATOM 2836 C CA . ASP A 1 369 ? -11.123 -12.723 -14.347 1.00 97.25 369 ASP A CA 1
ATOM 2837 C C . ASP A 1 369 ? -10.945 -12.596 -12.825 1.00 97.25 369 ASP A C 1
ATOM 2839 O O . ASP A 1 369 ? -11.732 -11.930 -12.158 1.00 97.25 369 ASP A O 1
ATOM 2843 N N . GLN A 1 370 ? -9.872 -13.172 -12.270 1.00 97.62 370 GLN A N 1
ATOM 2844 C CA . GLN A 1 370 ? -9.564 -13.077 -10.838 1.00 97.62 370 GLN A CA 1
ATOM 2845 C C . GLN A 1 370 ? -9.149 -11.659 -10.436 1.00 97.62 370 GLN A C 1
ATOM 2847 O O . GLN A 1 370 ? -9.518 -11.188 -9.363 1.00 97.62 370 GLN A O 1
ATOM 2852 N N . LEU A 1 371 ? -8.383 -10.974 -11.290 1.00 97.69 371 LEU A N 1
ATOM 2853 C CA . LEU A 1 371 ? -7.977 -9.591 -11.058 1.00 97.69 371 LEU A CA 1
ATOM 2854 C C . LEU A 1 371 ? -9.184 -8.644 -11.072 1.00 97.69 371 LEU A C 1
ATOM 2856 O O . LEU A 1 371 ? -9.285 -7.780 -10.204 1.00 97.69 371 LEU A O 1
ATOM 2860 N N . LEU A 1 372 ? -10.105 -8.817 -12.024 1.00 97.94 372 LEU A N 1
ATOM 2861 C CA . LEU A 1 372 ? -11.336 -8.029 -12.094 1.00 97.94 372 LEU A CA 1
ATOM 2862 C C . LEU A 1 372 ? -12.251 -8.314 -10.900 1.00 97.94 372 LEU A C 1
ATOM 2864 O O . LEU A 1 372 ? -12.720 -7.367 -10.277 1.00 97.94 372 LEU A O 1
ATOM 2868 N N . ALA A 1 373 ? -12.420 -9.581 -10.509 1.00 98.31 373 ALA A N 1
ATOM 2869 C CA . ALA A 1 373 ? -13.191 -9.942 -9.319 1.00 98.31 373 ALA A CA 1
ATOM 2870 C C . ALA A 1 373 ? -12.604 -9.320 -8.036 1.00 98.31 373 ALA A C 1
ATOM 2872 O O . ALA A 1 373 ? -13.340 -8.794 -7.200 1.00 98.31 373 ALA A O 1
ATOM 2873 N N . LEU A 1 374 ? -11.272 -9.314 -7.894 1.00 98.31 374 LEU A N 1
ATOM 2874 C CA . LEU A 1 374 ? -10.599 -8.647 -6.779 1.00 98.31 374 LEU A CA 1
ATOM 2875 C C . LEU A 1 374 ? -10.788 -7.125 -6.815 1.00 98.31 374 LEU A C 1
ATOM 2877 O O . LEU A 1 374 ? -11.014 -6.521 -5.767 1.00 98.31 374 LEU A O 1
ATOM 2881 N N . ALA A 1 375 ? -10.717 -6.506 -7.995 1.00 97.81 375 ALA A N 1
ATOM 2882 C CA . ALA A 1 375 ? -10.945 -5.073 -8.157 1.00 97.81 375 ALA A CA 1
ATOM 2883 C C . ALA A 1 375 ? -12.389 -4.685 -7.794 1.00 97.81 375 ALA A C 1
ATOM 2885 O O . ALA A 1 375 ? -12.592 -3.731 -7.045 1.00 97.81 375 ALA A O 1
ATOM 2886 N N . GLU A 1 376 ? -13.378 -5.456 -8.254 1.00 98.25 376 GLU A N 1
ATOM 2887 C CA . GLU A 1 376 ? -14.793 -5.278 -7.912 1.00 98.25 376 GLU A CA 1
ATOM 2888 C C . GLU A 1 376 ? -15.033 -5.428 -6.408 1.00 98.25 376 GLU A C 1
ATOM 2890 O O . GLU A 1 376 ? -15.701 -4.588 -5.806 1.00 98.25 376 GLU A O 1
ATOM 2895 N N . ALA A 1 377 ? -14.447 -6.450 -5.776 1.00 98.31 377 ALA A N 1
ATOM 2896 C CA . ALA A 1 377 ? -14.522 -6.629 -4.330 1.00 98.31 377 ALA A CA 1
ATOM 2897 C C . ALA A 1 377 ? -13.846 -5.468 -3.576 1.00 98.31 377 ALA A C 1
ATOM 2899 O O . ALA A 1 377 ? -14.391 -4.960 -2.596 1.00 98.31 377 ALA A O 1
ATOM 2900 N N . GLY A 1 378 ? -12.683 -5.011 -4.048 1.00 97.69 378 GLY A N 1
ATOM 2901 C CA . GLY A 1 378 ? -11.971 -3.860 -3.497 1.00 97.69 378 GLY A CA 1
ATOM 2902 C C . GLY A 1 378 ? -12.818 -2.589 -3.515 1.00 97.69 378 GLY A C 1
ATOM 2903 O O . GLY A 1 378 ? -12.913 -1.917 -2.492 1.00 97.69 378 GLY A O 1
ATOM 2904 N N . GLU A 1 379 ? -13.476 -2.293 -4.638 1.00 97.62 379 GLU A N 1
ATOM 2905 C CA . GLU A 1 379 ? -14.394 -1.152 -4.776 1.00 97.62 379 GLU A CA 1
ATOM 2906 C C . GLU A 1 379 ? -15.654 -1.337 -3.913 1.00 97.62 379 GLU A C 1
ATOM 2908 O O . GLU A 1 379 ? -16.041 -0.431 -3.178 1.00 97.62 379 GLU A O 1
ATOM 2913 N N . LYS A 1 380 ? -16.265 -2.530 -3.925 1.00 97.88 380 LYS A N 1
ATOM 2914 C CA . LYS A 1 380 ? -17.482 -2.840 -3.156 1.00 97.88 380 LYS A CA 1
ATOM 2915 C C . LYS A 1 380 ? -17.298 -2.639 -1.653 1.00 97.88 380 LYS A C 1
ATOM 2917 O O . LYS A 1 380 ? -18.208 -2.149 -0.985 1.00 97.88 380 LYS A O 1
ATOM 2922 N N . TYR A 1 381 ? -16.147 -3.046 -1.124 1.00 97.81 381 TYR A N 1
ATOM 2923 C CA . TYR A 1 381 ? -15.842 -2.952 0.301 1.00 97.81 381 TYR A CA 1
ATOM 2924 C C . TYR A 1 381 ? -14.977 -1.735 0.657 1.00 97.81 381 TYR A C 1
ATOM 2926 O O . TYR A 1 381 ? -14.634 -1.563 1.822 1.00 97.81 381 TYR A O 1
ATOM 2934 N N . PHE A 1 382 ? -14.643 -0.872 -0.307 1.00 97.06 382 PHE A N 1
ATOM 2935 C CA . PHE A 1 382 ? -13.772 0.294 -0.113 1.00 97.06 382 PHE A CA 1
ATOM 2936 C C . PHE A 1 382 ? -12.410 -0.061 0.512 1.00 97.06 382 PHE A C 1
ATOM 2938 O O . PHE A 1 382 ? -11.936 0.588 1.445 1.00 97.06 382 PHE A O 1
ATOM 2945 N N . VAL A 1 383 ? -11.768 -1.115 0.005 1.00 96.88 383 VAL A N 1
ATOM 2946 C CA . VAL A 1 383 ? -10.441 -1.562 0.455 1.00 96.88 383 VAL A CA 1
ATOM 2947 C C . VAL A 1 383 ? -9.369 -0.837 -0.349 1.00 96.88 383 VAL A C 1
ATOM 2949 O O . VAL A 1 383 ? -8.829 -1.366 -1.322 1.00 96.88 383 VAL A O 1
ATOM 2952 N N . TYR A 1 384 ? -9.061 0.400 0.043 1.00 95.00 384 TYR A N 1
ATOM 2953 C CA . TYR A 1 384 ? -8.249 1.322 -0.763 1.00 95.00 384 TYR A CA 1
ATOM 2954 C C . TYR A 1 384 ? -6.872 0.776 -1.167 1.00 95.00 384 TYR A C 1
ATOM 2956 O O . TYR A 1 384 ? -6.424 1.021 -2.288 1.00 95.00 384 TYR A O 1
ATOM 2964 N N . GLY A 1 385 ? -6.221 -0.005 -0.297 1.00 93.81 385 GLY A N 1
ATOM 2965 C CA . GLY A 1 385 ? -4.962 -0.678 -0.629 1.00 93.81 385 GLY A CA 1
ATOM 2966 C C . GLY A 1 385 ? -5.119 -1.655 -1.798 1.00 93.81 385 GLY A C 1
ATOM 2967 O O . GLY A 1 385 ? -4.356 -1.596 -2.755 1.00 93.81 385 GLY A O 1
ATOM 2968 N N . VAL A 1 386 ? -6.158 -2.496 -1.777 1.00 96.69 386 VAL A N 1
ATOM 2969 C CA . VAL A 1 386 ? -6.457 -3.447 -2.863 1.00 96.69 386 VAL A CA 1
ATOM 2970 C C . VAL A 1 386 ? -6.849 -2.710 -4.142 1.00 96.69 386 VAL A C 1
ATOM 2972 O O . VAL A 1 386 ? -6.367 -3.063 -5.217 1.00 96.69 386 VAL A O 1
ATOM 2975 N N . MET A 1 387 ? -7.667 -1.659 -4.032 1.00 96.62 387 MET A N 1
ATOM 2976 C CA . MET A 1 387 ? -8.066 -0.828 -5.173 1.00 96.62 387 MET A CA 1
ATOM 2977 C C . MET A 1 387 ? -6.854 -0.219 -5.882 1.00 96.62 387 MET A C 1
ATOM 2979 O O . MET A 1 387 ? -6.800 -0.219 -7.110 1.00 96.62 387 MET A O 1
ATOM 2983 N N . ALA A 1 388 ? -5.872 0.280 -5.129 1.00 94.12 388 ALA A N 1
ATOM 2984 C CA . ALA A 1 388 ? -4.671 0.862 -5.709 1.00 94.12 388 ALA A CA 1
ATOM 2985 C C . ALA A 1 388 ? -3.822 -0.173 -6.448 1.00 94.12 388 ALA A C 1
ATOM 2987 O O . ALA A 1 388 ? -3.474 0.035 -7.606 1.00 94.12 388 ALA A O 1
ATOM 2988 N N . VAL A 1 389 ? -3.558 -1.318 -5.814 1.00 95.38 389 VAL A N 1
ATOM 2989 C CA . VAL A 1 389 ? -2.776 -2.407 -6.415 1.00 95.38 389 VAL A CA 1
ATOM 2990 C C . VAL A 1 389 ? -3.461 -2.925 -7.685 1.00 95.38 389 VAL A C 1
ATOM 2992 O O . VAL A 1 389 ? -2.818 -3.063 -8.725 1.00 95.38 389 VAL A O 1
ATOM 2995 N N . CYS A 1 390 ? -4.782 -3.131 -7.649 1.00 96.62 390 CYS A N 1
ATOM 2996 C CA . CYS A 1 390 ? -5.546 -3.537 -8.829 1.00 96.62 390 CYS A CA 1
ATOM 2997 C C . CYS A 1 390 ? -5.526 -2.461 -9.920 1.00 96.62 390 CYS A C 1
ATOM 2999 O O . CYS A 1 390 ? -5.371 -2.790 -11.091 1.00 96.62 390 CYS A O 1
ATOM 3001 N N . SER A 1 391 ? -5.641 -1.180 -9.559 1.00 94.69 391 SER A N 1
ATOM 3002 C CA . SER A 1 391 ? -5.592 -0.076 -10.522 1.00 94.69 391 SER A CA 1
ATOM 3003 C C . SER A 1 391 ? -4.252 -0.015 -11.254 1.00 94.69 391 SER A C 1
ATOM 3005 O O . SER A 1 391 ? -4.246 0.211 -12.461 1.00 94.69 391 SER A O 1
ATOM 3007 N N . GLU A 1 392 ? -3.132 -0.215 -10.559 1.00 94.12 392 GLU A N 1
ATOM 3008 C CA . GLU A 1 392 ? -1.809 -0.242 -11.197 1.00 94.12 392 GLU A CA 1
ATOM 3009 C C . GLU A 1 392 ? -1.588 -1.521 -12.019 1.00 94.12 392 GLU A C 1
ATOM 3011 O O . GLU A 1 392 ? -0.878 -1.501 -13.023 1.00 94.12 392 GLU A O 1
ATOM 3016 N N . ARG A 1 393 ? -2.243 -2.631 -11.651 1.00 92.94 393 ARG A N 1
ATOM 3017 C CA . ARG A 1 393 ? -2.183 -3.884 -12.412 1.00 92.94 393 ARG A CA 1
ATOM 3018 C C . ARG A 1 393 ? -3.121 -3.914 -13.626 1.00 92.94 393 ARG A C 1
ATOM 3020 O O . ARG A 1 393 ? -2.812 -4.636 -14.565 1.00 92.94 393 ARG A O 1
ATOM 3027 N N . ILE A 1 394 ? -4.242 -3.198 -13.633 1.00 93.19 394 ILE A N 1
ATOM 3028 C CA . ILE A 1 394 ? -5.211 -3.217 -14.747 1.00 93.19 394 ILE A CA 1
ATOM 3029 C C . ILE A 1 394 ? -4.795 -2.290 -15.896 1.00 93.19 394 ILE A C 1
ATOM 3031 O O . ILE A 1 394 ? -5.079 -2.608 -17.050 1.00 93.19 394 ILE A O 1
ATOM 3035 N N . ARG A 1 395 ? -4.145 -1.162 -15.592 1.00 86.00 395 ARG A N 1
ATOM 3036 C CA . ARG A 1 395 ? -3.548 -0.287 -16.614 1.00 86.00 395 ARG A CA 1
ATOM 3037 C C . ARG A 1 395 ? -2.435 -1.011 -17.358 1.00 86.00 395 ARG A C 1
ATOM 3039 O O . ARG A 1 395 ? -2.263 -0.733 -18.560 1.00 86.00 395 ARG A O 1
#

Radius of gyration: 27.79 Å; chains: 1; bounding box: 77×69×87 Å

Sequence (395 aa):
CPIPVDLILRSSDKALIGAHKANLEHFSDGFPSADSVSDSEEPVDLSEDGATLKLLLSGMHKQRLPALIDLEMEELVALAEAGEKYFVYGMMAACTERIPRVVTDLEEATAYFAYAVKFGYLEVADTVAPLMIHFDIDHQARTLSHSRGYLMRSWIRSMGADAGNAGMRQSSVSVVTSRCCGMLRHLVVSCSKRPNTVSMDLDACSRFEVKHSLRRIALEHRYNWPRAVWAVEVMIHPTLSDDARMKSTGRIKRPLRRCRPTGLKHNLVADVTRHVQVSLPRVCKIGRLAPSVPNCPIPVDLILRSSDKVLLGAHKANLEHFSDGFPSADSVSDSEEPVELSEDGATLKLLLSGMHKQKVPTLSGLGSDQLLALAEAGEKYFVYGVMAVCSERIR

Secondary structure (DSSP, 8-state):
--SPP-EEEE-TT--EEEE-HHHHHHH-SSSPPGGGS---SSPEE-SS-HHHHHHHHHTTSSSPPPPSTT--HHHHHHHHHHHHHTT-HHHHHHHHHHHHHH--SHHHHHHHHHHHHHHT-HHHHHHHGGGGTTS-HHHHHHHHHHT-THHHHHHHHHHHHHHHHTT--TTTHHHHHHHHHHHTGGG--------------HHHHHHHHHHHHHHHHHHH-----SSHHHHHHTT------------------------PPPP---------------------GGGGTSPPSTT--SPP-EEEE-TT--EEEE-HHHHHHH-SSSPPGGGS---SSPEE-SS-HHHHHHHHHTTSSSPPPPSTT--HHHHHHHHHHHHHTT-HHHHHHHHHHH-

Organism: NCBI:txid980116

pLDDT: mean 74.83, std 26.31, range [25.77, 98.69]